Protein AF-A0A1Q9DMY5-F1 (afdb_monomer)

Mean predicted aligned error: 19.43 Å

pLDDT: mean 70.53, std 22.42, range [29.73, 98.0]

Organism: Symbiodinium microadriaticum (NCBI:txid2951)

Sequence (379 aa):
MPAASFSREASSAVELSEAEWSTRYGSRPGARPLRQMRASQSTPELHQLERAPSGGLAFRASQRSLEGDTPAVGNKLDLRRRAAEIVALNSLYAQSSSGSLQHAAIPRIRHVLEARDELLAEQASENRVASIAQALWAEGLGSKPAKSCDMNQLILKSTFLSVQARPATSCRARSAPPQGRPGAASKQGDYVAGLVQRASSLNFLEAEVETDKKDQTKAAGRTVNPGTLGHPQLCCRPCVYLVIAGSCRNGEECEYCHEPHDARVPKLDKQQRQLLRTLNEADTLGLLLPYLTEKARSMPPIALELVSQLERHLASLDSATGTVISNARLVKLAHVLQKMSFIRVLCLMPTVWSTEVKTLLAELRRAYICADDQIVELK

Foldseek 3Di:
DDDDDDDDDDDPDPPPDPVVVCVVVPDDDDPDDDDDDDDDDDDDDDDDDDDDDDDDDDDPDDDDDDDDDDDPDDPPVVVVVVVVVVVVVVVQVVVCPPPPSDPVCVVVVVVSVVVVVVVVVVVVVVVVVVVVVVVCVVVVVDDDPDPDDDDDDDDDDDDDDPDPDDDDDDDDDDDDDPDDDPDPPPCPVVVVVVVVVVVVVVVVVPPDPPDDDDPPPPCPDPLAALQQQQPPQQGAAADPCCVPVVDDPCPRPDNHHNDDDPDDQQDDDPVRLVVLVPFDQLLLLVLLLVLQCVQLVVAPVLSVVLSVVSVVVSVPDPPPPGDDDDPVSSVVSVVSSNRHGNVVSVVSHDDDDDPVSVVSSVVRSVVSVVVVVVVVVVD

Structure (mmCIF, N/CA/C/O backbone):
data_AF-A0A1Q9DMY5-F1
#
_entry.id   AF-A0A1Q9DMY5-F1
#
loop_
_atom_site.group_PDB
_atom_site.id
_atom_site.type_symbol
_atom_site.label_atom_id
_atom_site.label_alt_id
_atom_site.label_comp_id
_atom_site.label_asym_id
_atom_site.label_entity_id
_atom_site.label_seq_id
_atom_site.pdbx_PDB_ins_code
_atom_site.Cartn_x
_atom_site.Cartn_y
_atom_site.Cartn_z
_atom_site.occupancy
_atom_site.B_iso_or_equiv
_atom_site.auth_seq_id
_atom_site.auth_comp_id
_atom_site.auth_asym_id
_atom_site.auth_atom_id
_atom_site.pdbx_PDB_model_num
ATOM 1 N N . MET A 1 1 ? 24.782 -27.049 41.491 1.00 43.72 1 MET A N 1
ATOM 2 C CA . MET A 1 1 ? 24.256 -26.234 40.375 1.00 43.72 1 MET A CA 1
ATOM 3 C C . MET A 1 1 ? 22.861 -26.758 40.055 1.00 43.72 1 MET A C 1
ATOM 5 O O . MET A 1 1 ? 22.786 -27.799 39.415 1.00 43.72 1 MET A O 1
ATOM 9 N N . PRO A 1 2 ? 21.774 -26.181 40.600 1.00 49.38 2 PRO A N 1
ATOM 10 C CA . PRO A 1 2 ? 20.440 -26.719 40.370 1.00 49.38 2 PRO A CA 1
ATOM 11 C C . PRO A 1 2 ? 19.860 -26.188 39.054 1.00 49.38 2 PRO A C 1
ATOM 13 O O . PRO A 1 2 ? 19.991 -25.009 38.729 1.00 49.38 2 PRO A O 1
ATOM 16 N N . ALA A 1 3 ? 19.245 -27.096 38.300 1.00 38.75 3 ALA A N 1
ATOM 17 C CA . ALA A 1 3 ? 18.532 -26.831 37.063 1.00 38.75 3 ALA A CA 1
ATOM 18 C C . ALA A 1 3 ? 17.224 -26.079 37.353 1.00 38.75 3 ALA A C 1
ATOM 20 O O . ALA A 1 3 ? 16.403 -26.539 38.145 1.00 38.75 3 ALA A O 1
ATOM 21 N N . ALA A 1 4 ? 17.034 -24.929 36.707 1.00 42.03 4 ALA A N 1
ATOM 22 C CA . ALA A 1 4 ? 15.791 -24.174 36.760 1.00 42.03 4 ALA A CA 1
ATOM 23 C C . ALA A 1 4 ? 14.800 -24.742 35.734 1.00 42.03 4 ALA A C 1
ATOM 25 O O . ALA A 1 4 ? 14.974 -24.606 34.524 1.00 42.03 4 ALA A O 1
ATOM 26 N N . SER A 1 5 ? 13.763 -25.398 36.242 1.00 43.22 5 SER A N 1
ATOM 27 C CA . SER A 1 5 ? 12.564 -25.804 35.516 1.00 43.22 5 SER A CA 1
ATOM 28 C C . SER A 1 5 ? 11.693 -24.578 35.222 1.00 43.22 5 SER A C 1
ATOM 30 O O . SER A 1 5 ? 11.134 -23.984 36.142 1.00 43.22 5 SER A O 1
ATOM 32 N N . PHE A 1 6 ? 11.582 -24.204 33.947 1.00 41.44 6 PHE A N 1
ATOM 33 C CA . PHE A 1 6 ? 10.676 -23.156 33.475 1.00 41.44 6 PHE A CA 1
ATOM 34 C C . PHE A 1 6 ? 9.325 -23.785 33.111 1.00 41.44 6 PHE A C 1
ATOM 36 O O . PHE A 1 6 ? 9.203 -24.502 32.115 1.00 41.44 6 PHE A O 1
ATOM 43 N N . SER A 1 7 ? 8.321 -23.549 33.951 1.00 38.47 7 SER A N 1
ATOM 44 C CA . SER A 1 7 ? 6.937 -23.956 33.712 1.00 38.47 7 SER A CA 1
ATOM 45 C C . SER A 1 7 ? 6.329 -23.119 32.585 1.00 38.47 7 SER A C 1
ATOM 47 O O . SER A 1 7 ? 6.373 -21.893 32.614 1.00 38.47 7 SER A O 1
ATOM 49 N N . ARG A 1 8 ? 5.759 -23.796 31.583 1.00 38.31 8 ARG A N 1
ATOM 50 C CA . ARG A 1 8 ? 4.918 -23.201 30.538 1.00 38.31 8 ARG A CA 1
ATOM 51 C C . ARG A 1 8 ? 3.542 -22.892 31.126 1.00 38.31 8 ARG A C 1
ATOM 53 O O . ARG A 1 8 ? 2.786 -23.820 31.400 1.00 38.31 8 ARG A O 1
ATOM 60 N N . GLU A 1 9 ? 3.207 -21.617 31.272 1.00 41.12 9 GLU A N 1
ATOM 61 C CA . GLU A 1 9 ? 1.814 -21.190 31.397 1.00 41.12 9 GLU A CA 1
ATOM 62 C C . GLU A 1 9 ? 1.199 -21.068 30.000 1.00 41.12 9 GLU A C 1
ATOM 64 O O . GLU A 1 9 ? 1.765 -20.472 29.083 1.00 41.12 9 GLU A O 1
ATOM 69 N N . ALA A 1 10 ? 0.057 -21.727 29.834 1.00 37.69 10 ALA A N 1
ATOM 70 C CA . ALA A 1 10 ? -0.727 -21.745 28.616 1.00 37.69 10 ALA A CA 1
ATOM 71 C C . ALA A 1 10 ? -1.487 -20.420 28.467 1.00 37.69 10 ALA A C 1
ATOM 73 O O . ALA A 1 10 ? -2.415 -20.142 29.222 1.00 37.69 10 ALA A O 1
ATOM 74 N N . SER A 1 11 ? -1.125 -19.626 27.461 1.00 39.72 11 SER A N 1
ATOM 75 C CA . SER A 1 11 ? -1.975 -18.542 26.970 1.00 39.72 11 SER A CA 1
ATOM 76 C C . SER A 1 11 ? -3.185 -19.147 26.260 1.00 39.72 11 SER A C 1
ATOM 78 O O . SER A 1 11 ? -3.044 -19.743 25.191 1.00 39.72 11 SER A O 1
ATOM 80 N N . SER A 1 12 ? -4.378 -18.994 26.840 1.00 36.91 12 SER A N 1
ATOM 81 C CA . SER A 1 12 ? -5.631 -19.274 26.141 1.00 36.91 12 SER A CA 1
ATOM 82 C C . SER A 1 12 ? -5.824 -18.226 25.045 1.00 36.91 12 SER A C 1
ATOM 84 O O . SER A 1 12 ? -6.207 -17.085 25.313 1.00 36.91 12 SER A O 1
ATOM 86 N N . ALA A 1 13 ? -5.519 -18.604 23.808 1.00 37.16 13 ALA A N 1
ATOM 87 C CA . ALA A 1 13 ? -5.909 -17.842 22.638 1.00 37.16 13 ALA A CA 1
ATOM 88 C C . ALA A 1 13 ? -7.439 -17.851 22.524 1.00 37.16 13 ALA A C 1
ATOM 90 O O . ALA A 1 13 ? -8.079 -18.899 22.596 1.00 37.16 13 ALA A O 1
ATOM 91 N N . VAL A 1 14 ? -8.021 -16.668 22.350 1.00 43.16 14 VAL A N 1
ATOM 92 C CA . VAL A 1 14 ? -9.405 -16.508 21.910 1.00 43.16 14 VAL A CA 1
ATOM 93 C C . VAL A 1 14 ? -9.448 -16.939 20.441 1.00 43.16 14 VAL A C 1
ATOM 95 O O . VAL A 1 14 ? -9.130 -16.159 19.547 1.00 43.16 14 VAL A O 1
ATOM 98 N N . GLU A 1 15 ? -9.785 -18.204 20.191 1.00 36.12 15 GLU A N 1
ATOM 99 C CA . GLU A 1 15 ? -10.137 -18.699 18.858 1.00 36.12 15 GLU A CA 1
ATOM 100 C C . GLU A 1 15 ? -11.470 -18.069 18.430 1.00 36.12 15 GLU A C 1
ATOM 102 O O . GLU A 1 15 ? -12.553 -18.580 18.715 1.00 36.12 15 GLU A O 1
ATOM 107 N N . LEU A 1 16 ? -11.409 -16.935 17.732 1.00 41.78 16 LEU A N 1
ATOM 108 C CA . LEU A 1 16 ? -12.526 -16.505 16.895 1.00 41.78 16 LEU A CA 1
ATOM 109 C C . LEU A 1 16 ? -12.554 -17.420 15.667 1.00 41.78 16 LEU A C 1
ATOM 111 O O . LEU A 1 16 ? -11.678 -17.352 14.807 1.00 41.78 16 LEU A O 1
ATOM 115 N N . SER A 1 17 ? -13.542 -18.314 15.616 1.00 46.66 17 SER A N 1
ATOM 116 C CA . SER A 1 17 ? -13.689 -19.295 14.537 1.00 46.66 17 SER A CA 1
ATOM 117 C C . SER A 1 17 ? -13.841 -18.623 13.162 1.00 46.66 17 SER A C 1
ATOM 119 O O . SER A 1 17 ? -14.574 -17.640 13.010 1.00 46.66 17 SER A O 1
ATOM 121 N N . GLU A 1 18 ? -13.220 -19.197 12.124 1.00 48.31 18 GLU A N 1
ATOM 122 C CA . GLU A 1 18 ? -13.350 -18.768 10.716 1.00 48.31 18 GLU A CA 1
ATOM 123 C C . GLU A 1 18 ? -14.820 -18.672 10.232 1.00 48.31 18 GLU A C 1
ATOM 125 O O . GLU A 1 18 ? -15.128 -17.979 9.254 1.00 48.31 18 GLU A O 1
ATOM 130 N N . ALA A 1 19 ? -15.754 -19.320 10.941 1.00 44.34 19 ALA A N 1
ATOM 131 C CA . ALA A 1 19 ? -17.186 -19.301 10.659 1.00 44.34 19 ALA A CA 1
ATOM 132 C C . ALA A 1 19 ? -17.850 -17.931 10.914 1.00 44.34 19 ALA A C 1
ATOM 134 O O . ALA A 1 19 ? -18.744 -17.531 10.158 1.00 44.34 19 ALA A O 1
ATOM 135 N N . GLU A 1 20 ? -17.404 -17.156 11.910 1.00 47.69 20 GLU A N 1
ATOM 136 C CA . GLU A 1 20 ? -17.982 -15.824 12.172 1.00 47.69 20 GLU A CA 1
ATOM 137 C C . GLU A 1 20 ? -17.602 -14.805 11.088 1.00 47.69 20 GLU A C 1
ATOM 139 O O . GLU A 1 20 ? -18.397 -13.928 10.735 1.00 47.69 20 GLU A O 1
ATOM 144 N N . TRP A 1 21 ? -16.422 -14.963 10.484 1.00 48.44 21 TRP A N 1
ATOM 145 C CA . TRP A 1 21 ? -15.951 -14.092 9.408 1.00 48.44 21 TRP A CA 1
ATOM 146 C C . TRP A 1 21 ? -16.713 -14.302 8.096 1.00 48.44 21 TRP A C 1
ATOM 148 O O . TRP A 1 21 ? -17.154 -13.324 7.483 1.00 48.44 21 TRP A O 1
ATOM 158 N N . SER A 1 22 ? -16.954 -15.558 7.701 1.00 47.25 22 SER A N 1
ATOM 159 C CA . SER A 1 22 ? -17.737 -15.875 6.490 1.00 47.25 22 SER A CA 1
ATOM 160 C C . SER A 1 22 ? -19.185 -15.380 6.571 1.00 47.25 22 SER A C 1
ATOM 162 O O . SER A 1 22 ? -19.786 -15.027 5.555 1.00 47.25 22 SER A O 1
ATOM 164 N N . THR A 1 23 ? -19.735 -15.283 7.784 1.00 56.34 23 THR A N 1
ATOM 165 C CA . THR A 1 23 ? -21.105 -14.805 8.015 1.00 56.34 23 THR A CA 1
ATOM 166 C C . THR A 1 23 ? -21.214 -13.275 7.900 1.00 56.34 23 THR A C 1
ATOM 168 O O . THR A 1 23 ? -22.269 -12.752 7.538 1.00 56.34 23 THR A O 1
ATOM 171 N N . ARG A 1 24 ? -20.125 -12.533 8.157 1.00 49.84 24 ARG A N 1
ATOM 172 C CA . ARG A 1 24 ? -20.120 -11.056 8.173 1.00 49.84 24 ARG A CA 1
ATOM 173 C C . ARG A 1 24 ? -19.756 -10.419 6.827 1.00 49.84 24 ARG A C 1
ATOM 175 O O . ARG A 1 24 ? -20.209 -9.312 6.536 1.00 49.84 24 ARG A O 1
ATOM 182 N N . TYR A 1 25 ? -18.996 -11.122 5.990 1.00 53.44 25 TYR A N 1
ATOM 183 C CA . TYR A 1 25 ? -18.573 -10.662 4.664 1.00 53.44 25 TYR A CA 1
ATOM 184 C C . TYR A 1 25 ? -18.934 -11.716 3.617 1.00 53.44 25 TYR A C 1
ATOM 186 O O . TYR A 1 25 ? -18.093 -12.491 3.177 1.00 53.44 25 TYR A O 1
ATOM 194 N N . GLY A 1 26 ? -20.223 -11.760 3.273 1.00 41.78 26 GLY A N 1
ATOM 195 C CA . GLY A 1 26 ? -20.845 -12.835 2.503 1.00 41.78 26 GLY A CA 1
ATOM 196 C C . GLY A 1 26 ? -20.011 -13.385 1.342 1.00 41.78 26 GLY A C 1
ATOM 197 O O . GLY A 1 26 ? -19.623 -12.663 0.418 1.00 41.78 26 GLY A O 1
ATOM 198 N N . SER A 1 27 ? -19.807 -14.701 1.371 1.00 39.81 27 SER A N 1
ATOM 199 C CA . SER A 1 27 ? -19.328 -15.486 0.239 1.00 39.81 27 SER A CA 1
ATOM 200 C C . SER A 1 27 ? -20.238 -15.264 -0.972 1.00 39.81 27 SER A C 1
ATOM 202 O O . SER A 1 27 ? -21.460 -15.397 -0.891 1.00 39.81 27 SER A O 1
ATOM 204 N N . ARG A 1 28 ? -19.653 -14.932 -2.126 1.00 45.88 28 ARG A N 1
ATOM 205 C CA . ARG A 1 28 ? -20.379 -14.929 -3.402 1.00 45.88 28 ARG A CA 1
ATOM 206 C C . ARG A 1 28 ? -20.593 -16.369 -3.884 1.00 45.88 28 ARG A C 1
ATOM 208 O O . ARG A 1 28 ? -19.600 -17.066 -4.079 1.00 45.88 28 ARG A O 1
ATOM 215 N N . PRO A 1 29 ? -21.826 -16.788 -4.213 1.00 47.47 29 PRO A N 1
ATOM 216 C CA . PRO A 1 29 ? -22.043 -17.901 -5.121 1.00 47.47 29 PRO A CA 1
ATOM 217 C C . PRO A 1 29 ? -21.973 -17.381 -6.565 1.00 47.47 29 PRO A C 1
ATOM 219 O O . PRO A 1 29 ? -22.611 -16.384 -6.906 1.00 47.47 29 PRO A O 1
ATOM 222 N N . GLY A 1 30 ? -21.217 -18.054 -7.434 1.00 36.16 30 GLY A N 1
ATOM 223 C CA . GLY A 1 30 ? -21.382 -17.887 -8.882 1.00 36.16 30 GLY A CA 1
ATOM 224 C C . GLY A 1 30 ? -20.101 -17.770 -9.698 1.00 36.16 30 GLY A C 1
ATOM 225 O O . GLY A 1 30 ? -19.904 -16.772 -10.388 1.00 36.16 30 GLY A O 1
ATOM 226 N N . ALA A 1 31 ? -19.284 -18.823 -9.715 1.00 35.69 31 ALA A N 1
ATOM 227 C CA . ALA A 1 31 ? -18.532 -19.142 -10.923 1.00 35.69 31 ALA A CA 1
ATOM 228 C C . ALA A 1 31 ? -19.512 -19.813 -11.901 1.00 35.69 31 ALA A C 1
ATOM 230 O O . ALA A 1 31 ? -19.980 -20.924 -11.661 1.00 35.69 31 ALA A O 1
ATOM 231 N N . ARG A 1 32 ? -19.891 -19.109 -12.974 1.00 43.31 32 ARG A N 1
ATOM 232 C CA . ARG A 1 32 ? -20.631 -19.714 -14.092 1.00 43.31 32 ARG A CA 1
ATOM 233 C C . ARG A 1 32 ? -19.679 -20.656 -14.841 1.00 43.31 32 ARG A C 1
ATOM 235 O O . ARG A 1 32 ? -18.596 -20.198 -15.207 1.00 43.31 32 ARG A O 1
ATOM 242 N N . PRO A 1 33 ? -20.047 -21.919 -15.104 1.00 41.75 33 PRO A N 1
ATOM 243 C CA . PRO A 1 33 ? -19.205 -22.797 -15.899 1.00 41.75 33 PRO A CA 1
ATOM 244 C C . PRO A 1 33 ? -19.163 -22.329 -17.359 1.00 41.75 33 PRO A C 1
ATOM 246 O O . PRO A 1 33 ? -20.150 -21.844 -17.921 1.00 41.75 33 PRO A O 1
ATOM 249 N N . LEU A 1 34 ? -17.978 -22.480 -17.948 1.00 37.78 34 LEU A N 1
ATOM 250 C CA . LEU A 1 34 ? -17.676 -22.260 -19.356 1.00 37.78 34 LEU A CA 1
ATOM 251 C C . LEU A 1 34 ? -18.646 -23.039 -20.253 1.00 37.78 34 LEU A C 1
ATOM 253 O O . LEU A 1 34 ? -18.820 -24.250 -20.134 1.00 37.78 34 LEU A O 1
ATOM 257 N N . ARG A 1 35 ? -19.262 -22.300 -21.175 1.00 40.50 35 ARG A N 1
ATOM 258 C CA . ARG A 1 35 ? -20.181 -22.776 -22.205 1.00 40.50 35 ARG A CA 1
ATOM 259 C C . ARG A 1 35 ? -19.400 -23.634 -23.209 1.00 40.50 35 ARG A C 1
ATOM 261 O O . ARG A 1 35 ? -18.728 -23.094 -24.082 1.00 40.50 35 ARG A O 1
ATOM 268 N N . GLN A 1 36 ? -19.477 -24.958 -23.080 1.00 41.53 36 GLN A N 1
ATOM 269 C CA . GLN A 1 36 ? -19.037 -25.882 -24.127 1.00 41.53 36 GLN A CA 1
ATOM 270 C C . GLN A 1 36 ? -19.927 -25.706 -25.363 1.00 41.53 36 GLN A C 1
ATOM 272 O O . GLN A 1 36 ? -21.153 -25.787 -25.282 1.00 41.53 36 GLN A O 1
ATOM 277 N N . MET A 1 37 ? -19.300 -25.464 -26.512 1.00 41.91 37 MET A N 1
ATOM 278 C CA . MET A 1 37 ? -19.947 -25.595 -27.812 1.00 41.91 37 MET A CA 1
ATOM 279 C C . MET A 1 37 ? -20.161 -27.085 -28.093 1.00 41.91 37 MET A C 1
ATOM 281 O O . MET A 1 37 ? -19.197 -27.848 -28.148 1.00 41.91 37 MET A O 1
ATOM 285 N N . ARG A 1 38 ? -21.414 -27.499 -28.299 1.00 37.38 38 ARG A N 1
ATOM 286 C CA . ARG A 1 38 ? -21.733 -28.728 -29.030 1.00 37.38 38 ARG A CA 1
ATOM 287 C C . ARG A 1 38 ? -22.863 -28.499 -30.018 1.00 37.38 38 ARG A C 1
ATOM 289 O O . ARG A 1 38 ? -23.742 -27.664 -29.824 1.00 37.38 38 ARG A O 1
ATOM 296 N N . ALA A 1 39 ? -22.712 -29.247 -31.099 1.00 37.88 39 ALA A N 1
ATOM 297 C CA . ALA A 1 39 ? -23.425 -29.203 -32.349 1.00 37.88 39 ALA A CA 1
ATOM 298 C C . ALA A 1 39 ? -24.913 -29.563 -32.235 1.00 37.88 39 ALA A C 1
ATOM 300 O O . ALA A 1 39 ? -25.340 -30.312 -31.362 1.00 37.88 39 ALA A O 1
ATOM 301 N N . SER A 1 40 ? -25.642 -29.010 -33.201 1.00 45.09 40 SER A N 1
ATOM 302 C CA . SER A 1 40 ? -26.911 -29.441 -33.788 1.00 45.09 40 SER A CA 1
ATOM 303 C C . SER A 1 40 ? -27.372 -30.868 -33.477 1.00 45.09 40 SER A C 1
ATOM 305 O O . SER A 1 40 ? -26.705 -31.815 -33.892 1.00 45.09 40 SER A O 1
ATOM 307 N N . GLN A 1 41 ? -28.577 -30.985 -32.901 1.00 38.97 41 GLN A N 1
ATOM 308 C CA . GLN A 1 41 ? -29.597 -31.980 -33.265 1.00 38.97 41 GLN A CA 1
ATOM 309 C C . GLN A 1 41 ? -30.966 -31.669 -32.609 1.00 38.97 41 GLN A C 1
ATOM 311 O O . GLN A 1 41 ? -31.051 -31.462 -31.405 1.00 38.97 41 GLN A O 1
ATOM 316 N N . SER A 1 42 ? -31.992 -31.599 -33.470 1.00 40.41 42 SER A N 1
ATOM 317 C CA . SER A 1 42 ? -33.428 -31.924 -33.297 1.00 40.41 42 SER A CA 1
ATOM 318 C C . SER A 1 42 ? -34.198 -31.541 -32.017 1.00 40.41 42 SER A C 1
ATOM 320 O O . SER A 1 42 ? -33.973 -32.083 -30.940 1.00 40.41 42 SER A O 1
ATOM 322 N N . THR A 1 43 ? -35.237 -30.719 -32.206 1.00 41.59 43 THR A N 1
ATOM 323 C CA . THR A 1 43 ? -36.457 -30.626 -31.375 1.00 41.59 43 THR A CA 1
ATOM 324 C C . THR A 1 43 ? -37.280 -31.927 -31.447 1.00 41.59 43 THR A C 1
ATOM 326 O O . THR A 1 43 ? -37.227 -32.606 -32.476 1.00 41.59 43 THR A O 1
ATOM 329 N N . PRO A 1 44 ? -38.052 -32.280 -30.395 1.00 51.88 44 PRO A N 1
ATOM 330 C CA . PRO A 1 44 ? -39.491 -31.983 -30.441 1.00 51.88 44 PRO A CA 1
ATOM 331 C C . PRO A 1 44 ? -40.176 -31.676 -29.087 1.00 51.88 44 PRO A C 1
ATOM 333 O O . PRO A 1 44 ? -39.646 -31.903 -28.007 1.00 51.88 44 PRO A O 1
ATOM 336 N N . GLU A 1 45 ? -41.403 -31.175 -29.249 1.00 34.72 45 GLU A N 1
ATOM 337 C CA . GLU A 1 45 ? -42.593 -31.290 -28.394 1.00 34.72 45 GLU A CA 1
ATOM 338 C C . GLU A 1 45 ? -42.724 -30.547 -27.052 1.00 34.72 45 GLU A C 1
ATOM 340 O O . GLU A 1 45 ? -42.157 -30.869 -26.012 1.00 34.72 45 GLU A O 1
ATOM 345 N N . LEU A 1 46 ? -43.642 -29.576 -27.123 1.00 42.88 46 LEU A N 1
ATOM 346 C CA . LEU A 1 46 ? -44.466 -29.016 -26.063 1.00 42.88 46 LEU A CA 1
ATOM 347 C C . LEU A 1 46 ? -45.204 -30.104 -25.266 1.00 42.88 46 LEU A C 1
ATOM 349 O O . LEU A 1 46 ? -45.987 -30.856 -25.838 1.00 42.88 46 LEU A O 1
ATOM 353 N N . HIS A 1 47 ? -45.127 -30.033 -23.936 1.00 38.81 47 HIS A N 1
ATOM 354 C CA . HIS A 1 47 ? -46.247 -30.426 -23.086 1.00 38.81 47 HIS A CA 1
ATOM 355 C C . HIS A 1 47 ? -46.410 -29.457 -21.911 1.00 38.81 47 HIS A C 1
ATOM 357 O O . HIS A 1 47 ? -45.464 -29.110 -21.206 1.00 38.81 47 HIS A O 1
ATOM 363 N N . GLN A 1 48 ? -47.644 -28.979 -21.778 1.00 44.97 48 GLN A N 1
ATOM 364 C CA . GLN A 1 48 ? -48.147 -28.079 -20.749 1.00 44.97 48 GLN A CA 1
ATOM 365 C C . GLN A 1 48 ? -48.213 -28.808 -19.404 1.00 44.97 48 GLN A C 1
ATOM 367 O O . GLN A 1 48 ? -48.765 -29.901 -19.362 1.00 44.97 48 GLN A O 1
ATOM 372 N N . LEU A 1 49 ? -47.750 -28.180 -18.318 1.00 37.53 49 LEU A N 1
ATOM 373 C CA . LEU A 1 49 ? -48.137 -28.540 -16.950 1.00 37.53 49 LEU A CA 1
ATOM 374 C C . LEU A 1 49 ? -48.249 -27.277 -16.080 1.00 37.53 49 LEU A C 1
ATOM 376 O O . LEU A 1 49 ? -47.268 -26.654 -15.686 1.00 37.53 49 LEU A O 1
ATOM 380 N N . GLU A 1 50 ? -49.508 -26.872 -15.940 1.00 34.78 50 GLU A N 1
ATOM 381 C CA . GLU A 1 50 ? -50.239 -26.496 -14.725 1.00 34.78 50 GLU A CA 1
ATOM 382 C C . GLU A 1 50 ? -49.594 -25.608 -13.643 1.00 34.78 50 GLU A C 1
ATOM 384 O O . GLU A 1 50 ? -48.570 -25.887 -13.026 1.00 34.78 50 GLU A O 1
ATOM 389 N N . ARG A 1 51 ? -50.330 -24.522 -13.373 1.00 37.31 51 ARG A N 1
ATOM 390 C CA . ARG A 1 51 ? -50.160 -23.544 -12.297 1.00 37.31 51 ARG A CA 1
ATOM 391 C C . ARG A 1 51 ? -50.473 -24.168 -10.933 1.00 37.31 51 ARG A C 1
ATOM 393 O O . ARG A 1 51 ? -51.541 -24.745 -10.763 1.00 37.31 51 ARG A O 1
ATOM 400 N N . ALA A 1 52 ? -49.634 -23.885 -9.938 1.00 36.47 52 ALA A N 1
ATOM 401 C CA . ALA A 1 52 ? -49.988 -23.971 -8.520 1.00 36.47 52 ALA A CA 1
ATOM 402 C C . ALA A 1 52 ? -50.079 -22.553 -7.907 1.00 36.47 52 ALA A C 1
ATOM 404 O O . ALA A 1 52 ? -49.300 -21.676 -8.294 1.00 36.47 52 ALA A O 1
ATOM 405 N N . PRO A 1 53 ? -51.027 -22.294 -6.984 1.00 43.12 53 PRO A N 1
ATOM 406 C CA . PRO A 1 53 ? -51.314 -20.957 -6.471 1.00 43.12 53 PRO A CA 1
ATOM 407 C C . PRO A 1 53 ? -50.332 -20.535 -5.369 1.00 43.12 53 PRO A C 1
ATOM 409 O O . PRO A 1 53 ? -50.134 -21.234 -4.377 1.00 43.12 53 PRO A O 1
ATOM 412 N N . SER A 1 54 ? -49.750 -19.346 -5.518 1.00 39.94 54 SER A N 1
ATOM 413 C CA . SER A 1 54 ? -48.979 -18.667 -4.480 1.00 39.94 54 SER A CA 1
ATOM 414 C C . SER A 1 54 ? -49.913 -18.118 -3.396 1.00 39.94 54 SER A C 1
ATOM 416 O O . SER A 1 54 ? -50.703 -17.203 -3.626 1.00 39.94 54 SER A O 1
ATOM 418 N N . GLY A 1 55 ? -49.813 -18.693 -2.196 1.00 36.00 55 GLY A N 1
ATOM 419 C CA . GLY A 1 55 ? -50.477 -18.206 -0.991 1.00 36.00 55 GLY A CA 1
ATOM 420 C C . GLY A 1 55 ? -49.989 -16.809 -0.606 1.00 36.00 55 GLY A C 1
ATOM 421 O O . GLY A 1 55 ? -48.792 -16.571 -0.446 1.00 36.00 55 GLY A O 1
ATOM 422 N N . GLY A 1 56 ? -50.936 -15.881 -0.468 1.00 33.09 56 GLY A N 1
ATOM 423 C CA . GLY A 1 56 ? -50.696 -14.523 -0.002 1.00 33.09 56 GLY A CA 1
ATOM 424 C C . GLY A 1 56 ? -50.354 -14.491 1.486 1.00 33.09 56 GLY A C 1
ATOM 425 O O . GLY A 1 56 ? -51.158 -14.879 2.330 1.00 33.09 56 GLY A O 1
ATOM 426 N N . LEU A 1 57 ? -49.169 -13.975 1.807 1.00 36.56 57 LEU A N 1
ATOM 427 C CA . LEU A 1 57 ? -48.817 -13.557 3.159 1.00 36.56 57 LEU A CA 1
ATOM 428 C C . LEU A 1 57 ? -49.312 -12.125 3.373 1.00 36.56 57 LEU A C 1
ATOM 430 O O . LEU A 1 57 ? -48.772 -11.165 2.824 1.00 36.56 57 LEU A O 1
ATOM 434 N N . ALA A 1 58 ? -50.368 -12.001 4.173 1.00 33.47 58 ALA A N 1
ATOM 435 C CA . ALA A 1 58 ? -50.891 -10.737 4.658 1.00 33.47 58 ALA A CA 1
ATOM 436 C C . ALA A 1 58 ? -49.884 -10.082 5.619 1.00 33.47 58 ALA A C 1
ATOM 438 O O . ALA A 1 58 ? -49.641 -10.572 6.723 1.00 33.47 58 ALA A O 1
ATOM 439 N N . PHE A 1 59 ? -49.316 -8.946 5.214 1.00 29.73 59 PHE A N 1
ATOM 440 C CA . PHE A 1 59 ? -48.549 -8.075 6.099 1.00 29.73 59 PHE A CA 1
ATOM 441 C C . PHE A 1 59 ? -49.531 -7.236 6.930 1.00 29.73 59 PHE A C 1
ATOM 443 O O . PHE A 1 59 ? -50.168 -6.310 6.428 1.00 29.73 59 PHE A O 1
ATOM 450 N N . ARG A 1 60 ? -49.676 -7.574 8.216 1.00 33.47 60 ARG A N 1
ATOM 451 C CA . ARG A 1 60 ? -50.359 -6.736 9.211 1.00 33.47 60 ARG A CA 1
ATOM 452 C C . ARG A 1 60 ? -49.512 -5.480 9.446 1.00 33.47 60 ARG A C 1
ATOM 454 O O . ARG A 1 60 ? -48.524 -5.519 10.175 1.00 33.47 60 ARG A O 1
ATOM 461 N N . ALA A 1 61 ? -49.902 -4.367 8.832 1.00 31.84 61 ALA A N 1
ATOM 462 C CA . ALA A 1 61 ? -49.406 -3.049 9.203 1.00 31.84 61 ALA A CA 1
ATOM 463 C C . ALA A 1 61 ? -49.983 -2.679 10.578 1.00 31.84 61 ALA A C 1
ATOM 465 O O . ALA A 1 61 ? -51.170 -2.396 10.719 1.00 31.84 61 ALA A O 1
ATOM 466 N N . SER A 1 62 ? -49.135 -2.731 11.603 1.00 33.44 62 SER A N 1
ATOM 467 C CA . SER A 1 62 ? -49.446 -2.224 12.935 1.00 33.44 62 SER A CA 1
ATOM 468 C C . SER A 1 62 ? -49.331 -0.700 12.902 1.00 33.44 62 SER A C 1
ATOM 470 O O . SER A 1 62 ? -48.230 -0.151 12.869 1.00 33.44 62 SER A O 1
ATOM 472 N N . GLN A 1 63 ? -50.475 -0.016 12.848 1.00 35.22 63 GLN A N 1
ATOM 473 C CA . GLN A 1 63 ? -50.567 1.421 13.087 1.00 35.22 63 GLN A CA 1
ATOM 474 C C . GLN A 1 63 ? -50.202 1.691 14.552 1.00 35.22 63 GLN A C 1
ATOM 476 O O . GLN A 1 63 ? -50.984 1.413 15.458 1.00 35.22 63 GLN A O 1
ATOM 481 N N . ARG A 1 64 ? -49.003 2.230 14.791 1.00 34.12 64 ARG A N 1
ATOM 482 C CA . ARG A 1 64 ? -48.700 2.965 16.023 1.00 34.12 64 ARG A CA 1
ATOM 483 C C . ARG A 1 64 ? -48.885 4.448 15.745 1.00 34.12 64 ARG A C 1
ATOM 485 O O . ARG A 1 64 ? -48.126 5.033 14.976 1.00 34.12 64 ARG A O 1
ATOM 492 N N . SER A 1 65 ? -49.893 5.020 16.391 1.00 41.94 65 SER A N 1
ATOM 493 C CA . SER A 1 65 ? -50.054 6.456 16.571 1.00 41.94 65 SER A CA 1
ATOM 494 C C . SER A 1 65 ? -48.815 7.027 17.259 1.00 41.94 65 SER A C 1
ATOM 496 O O . SER A 1 65 ? -48.459 6.604 18.358 1.00 41.94 65 SER A O 1
ATOM 498 N N . LEU A 1 66 ? -48.165 7.978 16.596 1.00 38.50 66 LEU A N 1
ATOM 499 C CA . LEU A 1 66 ? -47.218 8.912 17.192 1.00 38.50 66 LEU A CA 1
ATOM 500 C C . LEU A 1 66 ? -47.832 10.302 17.042 1.00 38.50 66 LEU A C 1
ATOM 502 O O . LEU A 1 66 ? -47.641 10.985 16.040 1.00 38.50 66 LEU A O 1
ATOM 506 N N . GLU A 1 67 ? -48.630 10.668 18.038 1.00 46.97 67 GLU A N 1
ATOM 507 C CA . GLU A 1 67 ? -48.850 12.060 18.410 1.00 46.97 67 GLU A CA 1
ATOM 508 C C . GLU A 1 67 ? -47.639 12.485 19.249 1.00 46.97 67 GLU A C 1
ATOM 510 O O . GLU A 1 67 ? -47.272 11.787 20.195 1.00 46.97 67 GLU A O 1
ATOM 515 N N . GLY A 1 68 ? -46.987 13.590 18.890 1.00 40.34 68 GLY A N 1
ATOM 516 C CA . GLY A 1 68 ? -45.900 14.142 19.697 1.00 40.34 68 GLY A CA 1
ATOM 517 C C . GLY A 1 68 ? -44.976 15.081 18.931 1.00 40.34 68 GLY A C 1
ATOM 518 O O . GLY A 1 68 ? -44.102 14.634 18.197 1.00 40.34 68 GLY A O 1
ATOM 519 N N . ASP A 1 69 ? -45.174 16.374 19.178 1.00 35.66 69 ASP A N 1
ATOM 520 C CA . ASP A 1 69 ? -44.207 17.468 19.057 1.00 35.66 69 ASP A CA 1
ATOM 521 C C . ASP A 1 69 ? -43.744 17.889 17.655 1.00 35.66 69 ASP A C 1
ATOM 523 O O . ASP A 1 69 ? -42.686 17.529 17.141 1.00 35.66 69 ASP A O 1
ATOM 527 N N . THR A 1 70 ? -44.514 18.814 17.076 1.00 38.53 70 THR A N 1
ATOM 528 C CA . THR A 1 70 ? -44.016 19.739 16.054 1.00 38.53 70 THR A CA 1
ATOM 529 C C . THR A 1 70 ? -42.913 20.625 16.649 1.00 38.53 70 THR A C 1
ATOM 531 O O . THR A 1 70 ? -43.202 21.389 17.576 1.00 38.53 70 THR A O 1
ATOM 534 N N . PRO A 1 71 ? -41.671 20.599 16.129 1.00 39.78 71 PRO A N 1
ATOM 535 C CA . PRO A 1 71 ? -40.638 21.519 16.575 1.00 39.78 71 PRO A CA 1
ATOM 536 C C . PRO A 1 71 ? -41.019 22.953 16.201 1.00 39.78 71 PRO A C 1
ATOM 538 O O . PRO A 1 71 ? -41.501 23.230 15.099 1.00 39.78 71 PRO A O 1
ATOM 541 N N . ALA A 1 72 ? -40.805 23.849 17.164 1.00 43.97 72 ALA A N 1
ATOM 542 C CA . ALA A 1 72 ? -41.044 25.277 17.068 1.00 43.97 72 ALA A CA 1
ATOM 543 C C . ALA A 1 72 ? -40.536 25.857 15.741 1.00 43.97 72 ALA A C 1
ATOM 545 O O . ALA A 1 72 ? -39.469 25.493 15.245 1.00 43.97 72 ALA A O 1
ATOM 546 N N . VAL A 1 73 ? -41.328 26.777 15.190 1.00 48.31 73 VAL A N 1
ATOM 547 C CA . VAL A 1 73 ? -41.072 27.538 13.965 1.00 48.31 73 VAL A CA 1
ATOM 548 C C . VAL A 1 73 ? -39.735 28.276 14.087 1.00 48.31 73 VAL A C 1
ATOM 550 O O . VAL A 1 73 ? -39.671 29.427 14.506 1.00 48.31 73 VAL A O 1
ATOM 553 N N . GLY A 1 74 ? -38.649 27.594 13.726 1.00 48.53 74 GLY A N 1
ATOM 554 C CA . GLY A 1 74 ? -37.337 28.188 13.537 1.00 48.53 74 GLY A CA 1
ATOM 555 C C . GLY A 1 74 ? -37.404 29.194 12.393 1.00 48.53 74 GLY A C 1
ATOM 556 O O . GLY A 1 74 ? -37.955 28.903 11.327 1.00 48.53 74 GLY A O 1
ATOM 557 N N . ASN A 1 75 ? -36.886 30.394 12.651 1.00 58.78 75 ASN A N 1
ATOM 558 C CA . ASN A 1 75 ? -36.903 31.571 11.787 1.00 58.78 75 ASN A CA 1
ATOM 559 C C . ASN A 1 75 ? -36.743 31.233 10.293 1.00 58.78 75 ASN A C 1
ATOM 561 O O . ASN A 1 75 ? -35.638 31.041 9.792 1.00 58.78 75 ASN A O 1
ATOM 565 N N . LYS A 1 76 ? -37.850 31.249 9.536 1.00 51.81 76 LYS A N 1
ATOM 566 C CA . LYS A 1 76 ? -37.860 31.092 8.063 1.00 51.81 76 LYS A CA 1
ATOM 567 C C . LYS A 1 76 ? -36.951 32.104 7.341 1.00 51.81 76 LYS A C 1
ATOM 569 O O . LYS A 1 76 ? -36.555 31.870 6.200 1.00 51.81 76 LYS A O 1
ATOM 574 N N . LEU A 1 77 ? -36.617 33.213 8.006 1.00 53.81 77 LEU A N 1
ATOM 575 C CA . LEU A 1 77 ? -35.645 34.210 7.552 1.00 53.81 77 LEU A CA 1
ATOM 576 C C . LEU A 1 77 ? -34.225 33.633 7.413 1.00 53.81 77 LEU A C 1
ATOM 578 O O . LEU A 1 77 ? -33.511 34.005 6.484 1.00 53.81 77 LEU A O 1
ATOM 582 N N . ASP A 1 78 ? -33.852 32.667 8.250 1.00 68.00 78 ASP A N 1
ATOM 583 C CA . ASP A 1 78 ? -32.500 32.102 8.286 1.00 68.00 78 ASP A CA 1
ATOM 584 C C . ASP A 1 78 ? -32.273 31.080 7.155 1.00 68.00 78 ASP A C 1
ATOM 586 O O . ASP A 1 78 ? -31.242 31.065 6.483 1.00 68.00 78 ASP A O 1
ATOM 590 N N . LEU A 1 79 ? -33.314 30.309 6.820 1.00 68.12 79 LEU A N 1
ATOM 591 C CA . LEU A 1 79 ? -33.326 29.409 5.660 1.00 68.12 79 LEU A CA 1
ATOM 592 C C . LEU A 1 79 ? -33.191 30.160 4.329 1.00 68.12 79 LEU A C 1
ATOM 594 O O . LEU A 1 79 ? -32.475 29.706 3.436 1.00 68.12 79 LEU A O 1
ATOM 598 N N . ARG A 1 80 ? -33.841 31.324 4.189 1.00 64.94 80 ARG A N 1
ATOM 599 C CA . ARG A 1 80 ? -33.723 32.158 2.979 1.00 64.94 80 ARG A CA 1
ATOM 600 C C . ARG A 1 80 ? -32.334 32.778 2.848 1.00 64.94 80 ARG A C 1
ATOM 602 O O . ARG A 1 80 ? -31.788 32.789 1.746 1.00 64.94 80 ARG A O 1
ATOM 609 N N . ARG A 1 81 ? -31.742 33.232 3.957 1.00 73.06 81 ARG A N 1
ATOM 610 C CA . ARG A 1 81 ? -30.374 33.771 3.980 1.00 73.06 81 ARG A CA 1
ATOM 611 C C . ARG A 1 81 ? -29.349 32.702 3.595 1.00 73.06 81 ARG A C 1
ATOM 613 O O . ARG A 1 81 ? -28.514 32.938 2.726 1.00 73.06 81 ARG A O 1
ATOM 620 N N . ARG A 1 82 ? -29.494 31.493 4.142 1.00 69.38 82 ARG A N 1
ATOM 621 C CA . ARG A 1 82 ? -28.631 30.342 3.839 1.00 69.38 82 ARG A CA 1
ATOM 622 C C . ARG A 1 82 ? -28.783 29.846 2.398 1.00 69.38 82 ARG A C 1
ATOM 624 O O . ARG A 1 82 ? -27.798 29.479 1.764 1.00 69.38 82 ARG A O 1
ATOM 631 N N . ALA A 1 83 ? -29.998 29.880 1.847 1.00 69.19 83 ALA A N 1
ATOM 632 C CA . ALA A 1 83 ? -30.230 29.576 0.436 1.00 69.19 83 ALA A CA 1
ATOM 633 C C . ALA A 1 83 ? -29.565 30.610 -0.493 1.00 69.19 83 ALA A C 1
ATOM 635 O O . ALA A 1 83 ? -28.935 30.222 -1.476 1.00 69.19 83 ALA A O 1
ATOM 636 N N . ALA A 1 84 ? -29.640 31.905 -0.164 1.00 72.56 84 ALA A N 1
ATOM 637 C CA . ALA A 1 84 ? -28.971 32.960 -0.928 1.00 72.56 84 ALA A CA 1
ATOM 638 C C . ALA A 1 84 ? -27.437 32.814 -0.904 1.00 72.56 84 ALA A C 1
ATOM 640 O O . ALA A 1 84 ? -26.786 32.984 -1.934 1.00 72.56 84 ALA A O 1
ATOM 641 N N . GLU A 1 85 ? -26.864 32.426 0.237 1.00 76.75 85 GLU A N 1
ATOM 642 C CA . GLU A 1 85 ? -25.427 32.171 0.386 1.00 76.75 85 GLU A CA 1
ATOM 643 C C . GLU A 1 85 ? -24.956 30.969 -0.454 1.00 76.75 85 GLU A C 1
ATOM 645 O O . GLU A 1 85 ? -23.943 31.048 -1.151 1.00 76.75 85 GLU A O 1
ATOM 650 N N . ILE A 1 86 ? -25.732 29.878 -0.477 1.00 71.00 86 ILE A N 1
ATOM 651 C CA . ILE A 1 86 ? -25.452 28.704 -1.323 1.00 71.00 86 ILE A CA 1
ATOM 652 C C . ILE A 1 86 ? -25.522 29.067 -2.812 1.00 71.00 86 ILE A C 1
ATOM 654 O O . ILE A 1 86 ? -24.664 28.645 -3.590 1.00 71.00 86 ILE A O 1
ATOM 658 N N . VAL A 1 87 ? -26.514 29.864 -3.223 1.00 73.25 87 VAL A N 1
ATOM 659 C CA . VAL A 1 87 ? -26.635 30.333 -4.614 1.00 73.25 87 VAL A CA 1
ATOM 660 C C . VAL A 1 87 ? -25.452 31.230 -4.991 1.00 73.25 87 VAL A C 1
ATOM 662 O O . VAL A 1 87 ? -24.877 31.051 -6.066 1.00 73.25 87 VAL A O 1
ATOM 665 N N . ALA A 1 88 ? -25.022 32.128 -4.099 1.00 73.00 88 ALA A N 1
ATOM 666 C CA . ALA A 1 88 ? -23.844 32.964 -4.315 1.00 73.00 88 ALA A CA 1
ATOM 667 C C . ALA A 1 88 ? -22.566 32.120 -4.475 1.00 73.00 88 ALA A C 1
ATOM 669 O O . ALA A 1 88 ? -21.825 32.307 -5.443 1.00 73.00 88 ALA A O 1
ATOM 670 N N . LEU A 1 89 ? -22.344 31.128 -3.606 1.00 69.88 89 LEU A N 1
ATOM 671 C CA . LEU A 1 89 ? -21.198 30.214 -3.697 1.00 69.88 89 LEU A CA 1
ATOM 672 C C . LEU A 1 89 ? -21.217 29.369 -4.979 1.00 69.88 89 LEU A C 1
ATOM 674 O O . LEU A 1 89 ? -20.187 29.230 -5.642 1.00 69.88 89 LEU A O 1
ATOM 678 N N . ASN A 1 90 ? -22.382 28.855 -5.377 1.00 66.75 90 ASN A N 1
ATOM 679 C CA . ASN A 1 90 ? -22.517 28.075 -6.608 1.00 66.75 90 ASN A CA 1
ATOM 680 C C . ASN A 1 90 ? -22.327 28.932 -7.867 1.00 66.75 90 ASN A C 1
ATOM 682 O O . ASN A 1 90 ? -21.759 28.446 -8.843 1.00 66.75 90 ASN A O 1
ATOM 686 N N . SER A 1 91 ? -22.724 30.208 -7.844 1.00 69.44 91 SER A N 1
ATOM 687 C CA . SER A 1 91 ? -22.479 31.132 -8.961 1.00 69.44 91 SER A CA 1
ATOM 688 C C . SER A 1 91 ? -20.984 31.398 -9.190 1.00 69.44 91 SER A C 1
ATOM 690 O O . SER A 1 91 ? -20.542 31.485 -10.335 1.00 69.44 91 SER A O 1
ATOM 692 N N . LEU A 1 92 ? -20.184 31.424 -8.115 1.00 63.12 92 LEU A N 1
ATOM 693 C CA . LEU A 1 92 ? -18.723 31.540 -8.189 1.00 63.12 92 LEU A CA 1
ATOM 694 C C . LEU A 1 92 ? -18.066 30.259 -8.726 1.00 63.12 92 LEU A C 1
ATOM 696 O O . LEU A 1 92 ? -17.013 30.325 -9.357 1.00 63.12 92 LEU A O 1
ATOM 700 N N . TYR A 1 93 ? -18.686 29.099 -8.499 1.00 59.56 93 TYR A N 1
ATOM 701 C CA . TYR A 1 93 ? -18.183 27.804 -8.960 1.00 59.56 93 TYR A CA 1
ATOM 702 C C . TYR A 1 93 ? -18.556 27.514 -10.425 1.00 59.56 93 TYR A C 1
ATOM 704 O O . TYR A 1 93 ? -17.742 26.991 -11.186 1.00 59.56 93 TYR A O 1
ATOM 712 N N . ALA A 1 94 ? -19.766 27.899 -10.847 1.00 57.00 94 ALA A N 1
ATOM 713 C CA . ALA A 1 94 ? -20.300 27.630 -12.185 1.00 57.00 94 ALA A CA 1
ATOM 714 C C . ALA A 1 94 ? -19.570 28.384 -13.314 1.00 57.00 94 ALA A C 1
ATOM 716 O O . ALA A 1 94 ? -19.570 27.927 -14.454 1.00 57.00 94 ALA A O 1
ATOM 717 N N . GLN A 1 95 ? -18.894 29.498 -13.013 1.00 54.81 95 GLN A N 1
ATOM 718 C CA . GLN A 1 95 ? -18.101 30.251 -13.999 1.00 54.81 95 GLN A CA 1
ATOM 719 C C . GLN A 1 95 ? -16.745 29.597 -14.342 1.00 54.81 95 GLN A C 1
ATOM 721 O O . GLN A 1 95 ? -16.011 30.109 -15.185 1.00 54.81 95 GLN A O 1
ATOM 726 N N . SER A 1 96 ? -16.402 28.457 -13.731 1.00 52.16 96 SER A N 1
ATOM 727 C CA . SER A 1 96 ? -15.155 27.720 -13.973 1.00 52.16 96 SER A CA 1
ATOM 728 C C . SER A 1 96 ? -15.420 26.396 -14.707 1.00 52.16 96 SER A C 1
ATOM 730 O O . SER A 1 96 ? -15.242 25.310 -14.152 1.00 52.16 96 SER A O 1
ATOM 732 N N . SER A 1 97 ? -15.806 26.456 -15.984 1.00 48.03 97 SER A N 1
ATOM 733 C CA . SER A 1 97 ? -15.952 25.258 -16.832 1.00 48.03 97 SER A CA 1
ATOM 734 C C . SER A 1 97 ? -14.614 24.594 -17.207 1.00 48.03 97 SER A C 1
ATOM 736 O O . SER A 1 97 ? -14.606 23.456 -17.664 1.00 48.03 97 SER A O 1
ATOM 738 N N . SER A 1 98 ? -13.474 25.257 -16.973 1.00 56.28 98 SER A N 1
ATOM 739 C CA . SER A 1 98 ? -12.127 24.748 -17.284 1.00 56.28 98 SER A CA 1
ATOM 740 C C . SER A 1 98 ? -11.351 24.192 -16.080 1.00 56.28 98 SER A C 1
ATOM 742 O O . SER A 1 98 ? -10.174 23.863 -16.208 1.00 56.28 98 SER A O 1
ATOM 744 N N . GLY A 1 99 ? -11.958 24.115 -14.888 1.00 50.75 99 GLY A N 1
ATOM 745 C CA . GLY A 1 99 ? -11.265 23.688 -13.658 1.00 50.75 99 GLY A CA 1
ATOM 746 C C . GLY A 1 99 ? -10.176 24.655 -13.160 1.00 50.75 99 GLY A C 1
ATOM 747 O O . GLY A 1 99 ? -9.539 24.399 -12.139 1.00 50.75 99 GLY A O 1
ATOM 748 N N . SER A 1 100 ? -9.977 25.782 -13.849 1.00 56.88 100 SER A N 1
ATOM 749 C CA . SER A 1 100 ? -9.124 26.889 -13.427 1.00 56.88 100 SER A CA 1
ATOM 750 C C . SER A 1 100 ? -9.970 27.856 -12.600 1.00 56.88 100 SER A C 1
ATOM 752 O O . SER A 1 100 ? -10.632 28.749 -13.135 1.00 56.88 100 SER A O 1
ATOM 754 N N . LEU A 1 101 ? -9.924 27.690 -11.280 1.00 58.75 101 LEU A N 1
ATOM 755 C CA . LEU A 1 101 ? -10.429 28.679 -10.335 1.00 58.75 101 LEU A CA 1
ATOM 756 C C . LEU A 1 101 ? -9.670 29.984 -10.611 1.00 58.75 101 LEU A C 1
ATOM 758 O O . LEU A 1 101 ? -8.470 30.069 -10.347 1.00 58.75 101 LEU A O 1
ATOM 762 N N . GLN A 1 102 ? -10.328 30.967 -11.235 1.00 66.75 102 GLN A N 1
ATOM 763 C CA . GLN A 1 102 ? -9.665 32.216 -11.603 1.00 66.75 102 GLN A CA 1
ATOM 764 C C . GLN A 1 102 ? -9.064 32.826 -10.333 1.00 66.75 102 GLN A C 1
ATOM 766 O O . GLN A 1 102 ? -9.779 33.050 -9.357 1.00 66.75 102 GLN A O 1
ATOM 771 N N . HIS A 1 103 ? -7.756 33.100 -10.334 1.00 60.91 103 HIS A N 1
ATOM 772 C CA . HIS A 1 103 ? -7.043 33.657 -9.176 1.00 60.91 103 HIS A CA 1
ATOM 773 C C . HIS A 1 103 ? -7.721 34.920 -8.603 1.00 60.91 103 HIS A C 1
ATOM 775 O O . HIS A 1 103 ? -7.614 35.191 -7.409 1.00 60.91 103 HIS A O 1
ATOM 781 N N . ALA A 1 104 ? -8.480 35.649 -9.428 1.00 68.06 104 ALA A N 1
ATOM 782 C CA . ALA A 1 104 ? -9.278 36.807 -9.036 1.00 68.06 104 ALA A CA 1
ATOM 783 C C . ALA A 1 104 ? -10.442 36.492 -8.068 1.00 68.06 104 ALA A C 1
ATOM 785 O O . ALA A 1 104 ? -10.869 37.376 -7.328 1.00 68.06 104 ALA A O 1
ATOM 786 N N . ALA A 1 105 ? -10.950 35.255 -8.030 1.00 73.94 105 ALA A N 1
ATOM 787 C CA . ALA A 1 105 ? -12.037 34.847 -7.134 1.00 73.94 105 ALA A CA 1
ATOM 788 C C . ALA A 1 105 ? -11.549 34.446 -5.727 1.00 73.94 105 ALA A C 1
ATOM 790 O O . ALA A 1 105 ? -12.342 34.417 -4.786 1.00 73.94 105 ALA A O 1
ATOM 791 N N . ILE A 1 106 ? -10.247 34.181 -5.554 1.00 72.62 106 ILE A N 1
ATOM 792 C CA . ILE A 1 106 ? -9.664 33.714 -4.284 1.00 72.62 106 ILE A CA 1
ATOM 793 C C . ILE A 1 106 ? -9.865 34.719 -3.131 1.00 72.62 106 ILE A C 1
ATOM 795 O O . ILE A 1 106 ? -10.277 34.280 -2.056 1.00 72.62 106 ILE A O 1
ATOM 799 N N . PRO A 1 107 ? -9.654 36.043 -3.301 1.00 75.75 107 PRO A N 1
ATOM 800 C CA . PRO A 1 107 ? -9.902 37.010 -2.228 1.00 75.75 107 PRO A CA 1
ATOM 801 C C . PRO A 1 107 ? -11.371 37.057 -1.794 1.00 75.75 107 PRO A C 1
ATOM 803 O O . PRO A 1 107 ? -11.657 37.179 -0.608 1.00 75.75 107 PRO A O 1
ATOM 806 N N . ARG A 1 108 ? -12.308 36.899 -2.741 1.00 75.25 108 ARG A N 1
ATOM 807 C CA . ARG A 1 108 ? -13.750 36.883 -2.448 1.00 75.25 108 ARG A CA 1
ATOM 808 C C . ARG A 1 108 ? -14.153 35.632 -1.674 1.00 75.25 108 ARG A C 1
ATOM 810 O O . ARG A 1 108 ? -14.878 35.737 -0.694 1.00 75.25 108 ARG A O 1
ATOM 817 N N . ILE A 1 109 ? -13.645 34.465 -2.074 1.00 76.81 109 ILE A N 1
ATOM 818 C CA . ILE A 1 109 ? -13.885 33.209 -1.349 1.00 76.81 109 ILE A CA 1
ATOM 819 C C . ILE A 1 109 ? -13.303 33.290 0.065 1.00 76.81 109 ILE A C 1
ATOM 821 O O . ILE A 1 109 ? -13.965 32.876 1.010 1.00 76.81 109 ILE A O 1
ATOM 825 N N . ARG A 1 110 ? -12.102 33.864 0.227 1.00 79.75 110 ARG A N 1
ATOM 826 C CA . ARG A 1 110 ? -11.496 34.073 1.548 1.00 79.75 110 ARG A CA 1
ATOM 827 C C . ARG A 1 110 ? -12.379 34.942 2.446 1.00 79.75 110 ARG A C 1
ATOM 829 O O . ARG A 1 110 ? -12.689 34.511 3.545 1.00 79.75 110 ARG A O 1
ATOM 836 N N . HIS A 1 111 ? -12.843 36.088 1.952 1.00 80.38 111 HIS A N 1
ATOM 837 C CA . HIS A 1 111 ? -13.696 36.991 2.726 1.00 80.38 111 HIS A CA 1
ATOM 838 C C . HIS A 1 111 ? -15.025 36.338 3.147 1.00 80.38 111 HIS A C 1
ATOM 840 O O . HIS A 1 111 ? -15.522 36.585 4.241 1.00 80.38 111 HIS A O 1
ATOM 846 N N . VAL A 1 112 ? -15.621 35.494 2.295 1.00 81.31 112 VAL A N 1
ATOM 847 C CA . VAL A 1 112 ? -16.848 34.756 2.651 1.00 81.31 112 VAL A CA 1
ATOM 848 C C . VAL A 1 112 ? -16.575 33.717 3.743 1.00 81.31 112 VAL A C 1
ATOM 850 O O . VAL A 1 112 ? -17.391 33.549 4.643 1.00 81.31 112 VAL A O 1
ATOM 853 N N . LEU A 1 113 ? -15.429 33.033 3.688 1.00 80.69 113 LEU A N 1
ATOM 854 C CA . LEU A 1 113 ? -15.045 32.067 4.720 1.00 80.69 113 LEU A CA 1
ATOM 855 C C . LEU A 1 113 ? -14.720 32.751 6.056 1.00 80.69 113 LEU A C 1
ATOM 857 O O . LEU A 1 113 ? -15.189 32.281 7.084 1.00 80.69 113 LEU A O 1
ATOM 861 N N . GLU A 1 114 ? -14.003 33.877 6.036 1.00 83.44 114 GLU A N 1
ATOM 862 C CA . GLU A 1 114 ? -13.700 34.673 7.236 1.00 83.44 114 GLU A CA 1
ATOM 863 C C . GLU A 1 114 ? -14.987 35.189 7.904 1.00 83.44 114 GLU A C 1
ATOM 865 O O . GLU A 1 114 ? -15.180 34.980 9.098 1.00 83.44 114 GLU A O 1
ATOM 870 N N . ALA A 1 115 ? -15.932 35.736 7.128 1.00 81.19 115 ALA A N 1
ATOM 871 C CA . ALA A 1 115 ? -17.228 36.175 7.655 1.00 81.19 115 ALA A CA 1
ATOM 872 C C . ALA A 1 115 ? -18.057 35.018 8.246 1.00 81.19 115 ALA A C 1
ATOM 874 O O . ALA A 1 115 ? -18.782 35.188 9.227 1.00 81.19 115 ALA A O 1
ATOM 875 N N . ARG A 1 116 ? -17.958 33.816 7.665 1.00 85.62 116 ARG A N 1
ATOM 876 C CA . ARG A 1 116 ? -18.610 32.622 8.214 1.00 85.62 116 ARG A CA 1
ATOM 877 C C . ARG A 1 116 ? -17.983 32.194 9.542 1.00 85.62 116 ARG A C 1
ATOM 879 O O . ARG A 1 116 ? -18.718 31.788 10.441 1.00 85.62 116 ARG A O 1
ATOM 886 N N . ASP A 1 117 ? -16.661 32.255 9.661 1.00 82.75 117 ASP A N 1
ATOM 887 C CA . ASP A 1 117 ? -15.959 31.901 10.896 1.00 82.75 117 ASP A CA 1
ATOM 888 C C . ASP A 1 117 ? -16.272 32.901 12.023 1.00 82.75 117 ASP A C 1
ATOM 890 O O . ASP A 1 117 ? -16.480 32.480 13.162 1.00 82.75 117 ASP A O 1
ATOM 894 N N . GLU A 1 118 ? -16.413 34.192 11.707 1.00 85.44 118 GLU A N 1
ATOM 895 C CA . GLU A 1 118 ? -16.891 35.219 12.647 1.00 85.44 118 GLU A CA 1
ATOM 896 C C . GLU A 1 118 ? -18.312 34.917 13.149 1.00 85.44 118 GLU A C 1
ATOM 898 O O . GLU A 1 118 ? -18.537 34.882 14.358 1.00 85.44 118 GLU A O 1
ATOM 903 N N . LEU A 1 119 ? -19.250 34.580 12.254 1.00 84.31 119 LEU A N 1
ATOM 904 C CA . LEU A 1 119 ? -20.618 34.202 12.644 1.00 84.31 119 LEU A CA 1
ATOM 905 C C . LEU A 1 119 ? -20.659 32.939 13.519 1.00 84.31 119 LEU A C 1
ATOM 907 O O . LEU A 1 119 ? -21.456 32.848 14.454 1.00 84.31 119 LEU A O 1
ATOM 911 N N . LEU A 1 120 ? -19.804 31.951 13.238 1.00 83.38 120 LEU A N 1
ATOM 912 C CA . LEU A 1 120 ? -19.693 30.753 14.077 1.00 83.38 120 LEU A CA 1
ATOM 913 C C . LEU A 1 120 ? -19.094 31.076 15.451 1.00 83.38 120 LEU A C 1
ATOM 915 O O . LEU A 1 120 ? -19.507 30.479 16.447 1.00 83.38 120 LEU A O 1
ATOM 919 N N . ALA A 1 121 ? -18.149 32.015 15.523 1.00 84.12 121 ALA A N 1
ATOM 920 C CA . ALA A 1 121 ? -17.594 32.492 16.784 1.00 84.12 121 ALA A CA 1
ATOM 921 C C . ALA A 1 121 ? -18.640 33.257 17.612 1.00 84.12 121 ALA A C 1
ATOM 923 O O . ALA A 1 121 ? -18.740 33.021 18.820 1.00 84.12 121 ALA A O 1
ATOM 924 N N . GLU A 1 122 ? -19.466 34.088 16.971 1.00 84.25 122 GLU A N 1
ATOM 925 C CA . GLU A 1 122 ? -20.596 34.772 17.610 1.00 84.25 122 GLU A CA 1
ATOM 926 C C . GLU A 1 122 ? -21.601 33.760 18.170 1.00 84.25 122 GLU A C 1
ATOM 928 O O . GLU A 1 122 ? -21.848 33.759 19.379 1.00 84.25 122 GLU A O 1
ATOM 933 N N . GLN A 1 123 ? -22.069 32.806 17.355 1.00 83.06 123 GLN A N 1
ATOM 934 C CA . GLN A 1 123 ? -22.971 31.735 17.806 1.00 83.06 123 GLN A CA 1
ATOM 935 C C . GLN A 1 123 ? -22.368 30.900 18.942 1.00 83.06 123 GLN A C 1
ATOM 937 O O . GLN A 1 123 ? -23.063 30.502 19.877 1.00 83.06 123 GLN A O 1
ATOM 942 N N . ALA A 1 124 ? -21.063 30.622 18.900 1.00 83.25 124 ALA A N 1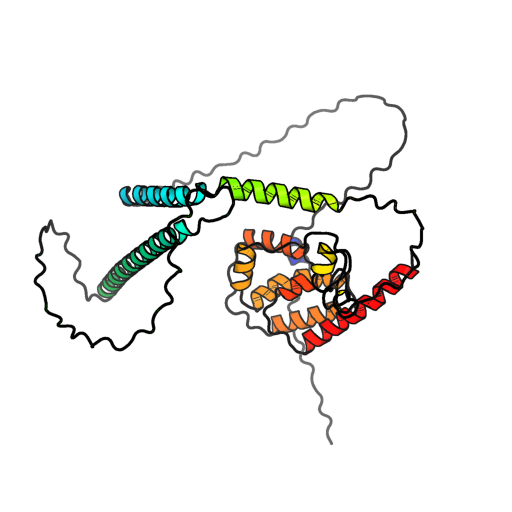
ATOM 943 C CA . ALA A 1 124 ? -20.384 29.911 19.978 1.00 83.25 124 ALA A CA 1
ATOM 944 C C . ALA A 1 124 ? -20.313 30.736 21.272 1.00 83.25 124 ALA A C 1
ATOM 946 O O . ALA A 1 124 ? -20.300 30.154 22.359 1.00 83.25 124 ALA A O 1
ATOM 947 N N . SER A 1 125 ? -20.256 32.066 21.183 1.00 87.62 125 SER A N 1
ATOM 948 C CA . SER A 1 125 ? -20.291 32.942 22.355 1.00 87.62 125 SER A CA 1
ATOM 949 C C . SER A 1 125 ? -21.705 33.051 22.935 1.00 87.62 125 SER A C 1
ATOM 951 O O . SER A 1 125 ? -21.864 32.892 24.144 1.00 87.62 125 SER A O 1
ATOM 953 N N . GLU A 1 126 ? -22.735 33.167 22.092 1.00 84.44 126 GLU A N 1
ATOM 954 C CA . GLU A 1 126 ? -24.145 33.118 22.504 1.00 84.44 126 GLU A CA 1
ATOM 955 C C . GLU A 1 126 ? -24.483 31.790 23.193 1.00 84.44 126 GLU A C 1
ATOM 957 O O . GLU A 1 126 ? -25.049 31.778 24.287 1.00 84.44 126 GLU A O 1
ATOM 962 N N . ASN A 1 127 ? -24.047 30.665 22.617 1.00 84.25 127 ASN A N 1
ATOM 963 C CA . ASN A 1 127 ? -24.242 29.343 23.214 1.00 84.25 127 ASN A CA 1
ATOM 964 C C . ASN A 1 127 ? -23.490 29.185 24.543 1.00 84.25 127 ASN A C 1
ATOM 966 O O . ASN A 1 127 ? -23.994 28.530 25.457 1.00 84.25 127 ASN A O 1
ATOM 970 N N . ARG A 1 128 ? -22.306 29.798 24.694 1.00 82.94 128 ARG A N 1
ATOM 971 C CA . ARG A 1 128 ? -21.591 29.823 25.981 1.00 82.94 128 ARG A CA 1
ATOM 972 C C . ARG A 1 128 ? -22.343 30.631 27.027 1.00 82.94 128 ARG A C 1
ATOM 974 O O . ARG A 1 128 ? -22.471 30.161 28.151 1.00 82.94 128 ARG A O 1
ATOM 981 N N . VAL A 1 129 ? -22.862 31.805 26.672 1.00 82.62 129 VAL A N 1
ATOM 982 C CA . VAL A 1 129 ? -23.665 32.628 27.589 1.00 82.62 129 VAL A CA 1
ATOM 983 C C . VAL A 1 129 ? -24.936 31.884 27.999 1.00 82.62 129 VAL A C 1
ATOM 985 O O . VAL A 1 129 ? -25.245 31.830 29.188 1.00 82.62 129 VAL A O 1
ATOM 988 N N . ALA A 1 130 ? -25.622 31.234 27.055 1.00 78.69 130 ALA A N 1
ATOM 989 C CA . ALA A 1 130 ? -26.785 30.399 27.343 1.00 78.69 130 ALA A CA 1
ATOM 990 C C . ALA A 1 130 ? -26.436 29.225 28.275 1.00 78.69 130 ALA A C 1
ATOM 992 O O . ALA A 1 130 ? -27.143 28.986 29.251 1.00 78.69 130 ALA A O 1
ATOM 993 N N . SER A 1 131 ? -25.311 28.542 28.033 1.00 84.19 131 SER A N 1
ATOM 994 C CA . SER A 1 131 ? -24.837 27.444 28.884 1.00 84.19 131 SER A CA 1
ATOM 995 C C . SER A 1 131 ? -24.457 27.912 30.292 1.00 84.19 131 SER A C 1
ATOM 997 O O . SER A 1 131 ? -24.760 27.212 31.256 1.00 84.19 131 SER A O 1
ATOM 999 N N . ILE A 1 132 ? -23.819 29.080 30.431 1.00 78.50 132 ILE A N 1
ATOM 1000 C CA . ILE A 1 132 ? -23.484 29.672 31.736 1.00 78.50 132 ILE A CA 1
ATOM 1001 C C . ILE A 1 132 ? -24.764 30.059 32.480 1.00 78.50 132 ILE A C 1
ATOM 1003 O O . ILE A 1 132 ? -24.907 29.731 33.653 1.00 78.50 132 ILE A O 1
ATOM 1007 N N . ALA A 1 133 ? -25.726 30.694 31.806 1.00 76.19 133 ALA A N 1
ATOM 1008 C CA . ALA A 1 133 ? -27.014 31.039 32.405 1.00 76.19 133 ALA A CA 1
ATOM 1009 C C . ALA A 1 133 ? -27.780 29.790 32.874 1.00 76.19 133 ALA A C 1
ATOM 1011 O O . ALA A 1 133 ? -28.378 29.791 33.950 1.00 76.19 133 ALA A O 1
ATOM 1012 N N . GLN A 1 134 ? -27.722 28.704 32.100 1.00 78.44 134 GLN A N 1
ATOM 1013 C CA . GLN A 1 134 ? -28.353 27.433 32.445 1.00 78.44 134 GLN A CA 1
ATOM 1014 C C . GLN A 1 134 ? -27.662 26.748 33.637 1.00 78.44 134 GLN A C 1
ATOM 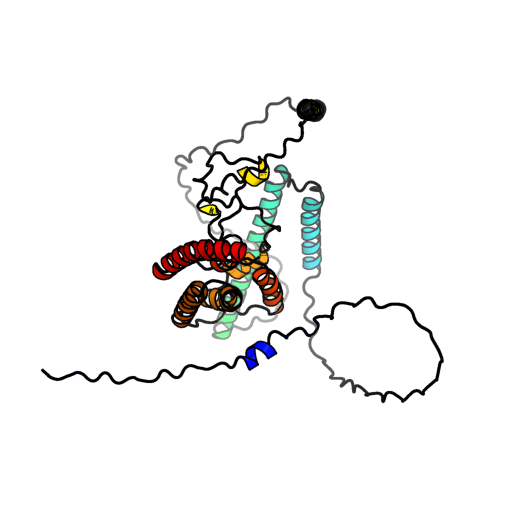1016 O O . GLN A 1 134 ? -28.350 26.207 34.501 1.00 78.44 134 GLN A O 1
ATOM 1021 N N . ALA A 1 135 ? -26.330 26.829 33.728 1.00 79.94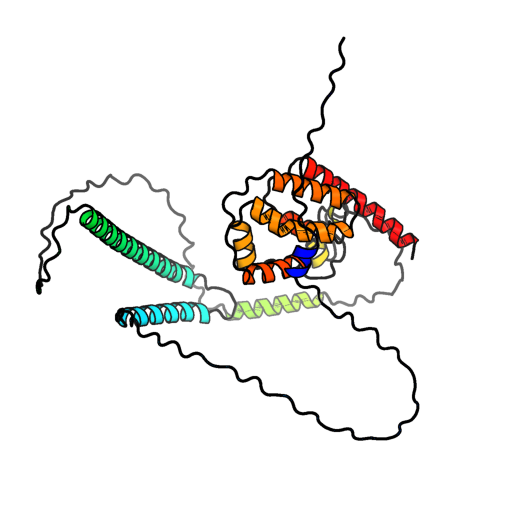 135 ALA A N 1
ATOM 1022 C CA . ALA A 1 135 ? -25.563 26.342 34.876 1.00 79.94 135 ALA A CA 1
ATOM 1023 C C . ALA A 1 135 ? -25.865 27.145 36.154 1.00 79.94 135 ALA A C 1
ATOM 1025 O O . ALA A 1 135 ? -26.187 26.558 37.184 1.00 79.94 135 ALA A O 1
ATOM 1026 N N . LEU A 1 136 ? -25.876 28.480 36.072 1.00 80.62 136 LEU A N 1
ATOM 1027 C CA . LEU A 1 136 ? -26.228 29.356 37.199 1.00 80.62 136 LEU A CA 1
ATOM 1028 C C . LEU A 1 136 ? -27.669 29.136 37.685 1.00 80.62 136 LEU A C 1
ATOM 1030 O O . LEU A 1 136 ? -27.955 29.259 38.877 1.00 80.62 136 LEU A O 1
ATOM 1034 N N . TRP A 1 137 ? -28.584 28.792 36.775 1.00 78.56 137 TRP A N 1
ATOM 1035 C CA . TRP A 1 137 ? -29.952 28.431 37.138 1.00 78.56 137 TRP A CA 1
ATOM 1036 C C . TRP A 1 137 ? -30.029 27.074 37.852 1.00 78.56 137 TRP A C 1
ATOM 1038 O O . TRP A 1 137 ? -30.768 26.945 38.828 1.00 78.56 137 TRP A O 1
ATOM 1048 N N . ALA A 1 138 ? -29.243 26.084 37.418 1.00 79.25 138 ALA A N 1
ATOM 1049 C CA . ALA A 1 138 ? -29.175 24.771 38.062 1.00 79.25 138 ALA A CA 1
ATOM 1050 C C . ALA A 1 138 ? -28.598 24.835 39.489 1.00 79.25 138 ALA A C 1
ATOM 1052 O O . ALA A 1 138 ? -29.032 24.080 40.355 1.00 79.25 138 ALA A O 1
ATOM 1053 N N . GLU A 1 139 ? -27.682 25.770 39.755 1.00 89.31 139 GLU A N 1
ATOM 1054 C CA . GLU A 1 139 ? -27.106 26.000 41.089 1.00 89.31 139 GLU A CA 1
ATOM 1055 C C . GLU A 1 139 ? -28.028 26.797 42.034 1.00 89.31 139 GLU A C 1
ATOM 1057 O O . GLU A 1 139 ? -27.659 27.084 43.170 1.00 89.31 139 GLU A O 1
ATOM 1062 N N . GLY A 1 140 ? -29.238 27.168 41.594 1.00 83.94 140 GLY A N 1
ATOM 1063 C CA . GLY A 1 140 ? -30.196 27.915 42.417 1.00 83.94 140 GLY A CA 1
ATOM 1064 C C . GLY A 1 140 ? -29.797 29.373 42.678 1.00 83.94 140 GLY A C 1
ATOM 1065 O O . GLY A 1 140 ? -30.468 30.062 43.444 1.00 83.94 140 GLY A O 1
ATOM 1066 N N . LEU A 1 141 ? -28.741 29.860 42.018 1.00 76.00 141 LEU A N 1
ATOM 1067 C CA . LEU A 1 141 ? -28.250 31.237 42.119 1.00 76.00 141 LEU A CA 1
ATOM 1068 C C . LEU A 1 141 ? -28.996 32.205 41.182 1.00 76.00 141 LEU A C 1
ATOM 1070 O O . LEU A 1 141 ? -28.800 33.417 41.259 1.00 76.00 141 LEU A O 1
ATOM 1074 N N . GLY A 1 142 ? -29.873 31.692 40.311 1.00 65.62 142 GLY A N 1
ATOM 1075 C CA . GLY A 1 142 ? -30.703 32.486 39.406 1.00 65.62 142 GLY A CA 1
ATOM 1076 C C . GLY A 1 142 ? -32.177 32.510 39.812 1.00 65.62 142 GLY A C 1
ATOM 1077 O O . GLY A 1 142 ? -32.845 31.474 39.826 1.00 65.62 142 GLY A O 1
ATOM 1078 N N . SER A 1 143 ? -32.729 33.697 40.066 1.00 63.00 143 SER A N 1
ATOM 1079 C CA . SER A 1 143 ? -34.180 33.897 40.131 1.00 63.00 143 SER A CA 1
ATOM 1080 C C . SER A 1 143 ? -34.807 33.618 38.757 1.00 63.00 143 SER A C 1
ATOM 1082 O O . SER A 1 143 ? -34.291 34.045 37.724 1.00 63.00 143 SER A O 1
ATOM 1084 N N . LYS A 1 144 ? -35.919 32.861 38.726 1.00 63.41 144 LYS A N 1
ATOM 1085 C CA . LYS A 1 144 ? -36.662 32.561 37.485 1.00 63.41 144 LYS A CA 1
ATOM 1086 C C . LYS A 1 144 ? -36.933 33.869 36.727 1.00 63.41 144 LYS A C 1
ATOM 1088 O O . LYS A 1 144 ? -37.483 34.785 37.342 1.00 63.41 144 LYS A O 1
ATOM 1093 N N . PRO A 1 145 ? -36.628 33.962 35.418 1.00 54.91 145 PRO A N 1
ATOM 1094 C CA . PRO A 1 145 ? -36.964 35.151 34.652 1.00 54.91 145 PRO A CA 1
ATOM 1095 C C . PRO A 1 145 ? -38.487 35.303 34.642 1.00 54.91 145 PRO A C 1
ATOM 1097 O O . PRO A 1 145 ? -39.214 34.455 34.115 1.00 54.91 145 PRO A O 1
ATOM 1100 N N . ALA A 1 146 ? -38.978 36.365 35.279 1.00 51.12 146 ALA A N 1
ATOM 1101 C CA . ALA A 1 146 ? -40.375 36.744 35.197 1.00 51.12 146 ALA A CA 1
ATOM 1102 C C . ALA A 1 146 ? -40.696 37.045 33.727 1.00 51.12 146 ALA A C 1
ATOM 1104 O O . ALA A 1 146 ? -40.010 37.839 33.084 1.00 51.12 146 ALA A O 1
ATOM 1105 N N . LYS A 1 147 ? -41.731 36.393 33.183 1.00 62.22 147 LYS A N 1
ATOM 1106 C CA . LYS A 1 147 ? -42.310 36.762 31.887 1.00 62.22 147 LYS A CA 1
ATOM 1107 C C . LYS A 1 147 ? -42.777 38.213 31.990 1.00 62.22 147 LYS A C 1
ATOM 1109 O O . LYS A 1 147 ? -43.790 38.479 32.626 1.00 62.22 147 LYS A O 1
ATOM 1114 N N . SER A 1 148 ? -42.026 39.134 31.401 1.00 46.62 148 SER A N 1
ATOM 1115 C CA . SER A 1 148 ? -42.323 40.561 31.455 1.00 46.62 148 SER A CA 1
ATOM 1116 C C . SER A 1 148 ? -41.891 41.239 30.159 1.00 46.62 148 SER A C 1
ATOM 1118 O O . SER A 1 148 ? -40.704 41.399 29.904 1.00 46.62 148 SER A O 1
ATOM 1120 N N . CYS A 1 149 ? -42.908 41.571 29.365 1.00 41.81 149 CYS A N 1
ATOM 1121 C CA . CYS A 1 149 ? -43.153 42.845 28.687 1.00 41.81 149 CYS A CA 1
ATOM 1122 C C . CYS A 1 149 ? -41.955 43.647 28.140 1.00 41.81 149 CYS A C 1
ATOM 1124 O O . CYS A 1 149 ? -41.125 44.138 28.895 1.00 41.81 149 CYS A O 1
ATOM 1126 N N . ASP A 1 150 ? -41.991 43.837 26.819 1.00 56.28 150 ASP A N 1
ATOM 1127 C CA . ASP A 1 150 ? -41.668 45.054 26.059 1.00 56.28 150 ASP A CA 1
ATOM 1128 C C . ASP A 1 150 ? -40.699 46.060 26.714 1.00 56.28 150 ASP A C 1
ATOM 1130 O O . ASP A 1 150 ? -41.074 46.838 27.590 1.00 56.28 150 ASP A O 1
ATOM 1134 N N . MET A 1 151 ? -39.455 46.098 26.226 1.00 41.22 151 MET A N 1
ATOM 1135 C CA . MET A 1 151 ? -38.500 47.172 26.517 1.00 41.22 151 MET A CA 1
ATOM 1136 C C . MET A 1 151 ? -37.661 47.479 25.274 1.00 41.22 151 MET A C 1
ATOM 1138 O O . MET A 1 151 ? -36.613 46.888 25.014 1.00 41.22 151 MET A O 1
ATOM 1142 N N . ASN A 1 152 ? -38.164 48.444 24.506 1.00 44.12 152 ASN A N 1
ATOM 1143 C CA . ASN A 1 152 ? -37.372 49.296 23.633 1.00 44.12 152 ASN A CA 1
ATOM 1144 C C . ASN A 1 152 ? -36.439 50.192 24.469 1.00 44.12 152 ASN A C 1
ATOM 1146 O O . ASN A 1 152 ? -36.822 50.673 25.529 1.00 44.12 152 ASN A O 1
ATOM 1150 N N . GLN A 1 153 ? -35.273 50.494 23.892 1.00 49.06 153 GLN A N 1
ATOM 1151 C CA . GLN A 1 153 ? -34.302 51.523 24.291 1.00 49.06 153 GLN A CA 1
ATOM 1152 C C . GLN A 1 153 ? -33.550 51.311 25.614 1.00 49.06 153 GLN A C 1
ATOM 1154 O O . GLN A 1 153 ? -33.973 51.738 26.683 1.00 49.06 153 GLN A O 1
ATOM 1159 N N . LEU A 1 154 ? -32.306 50.836 25.494 1.00 38.94 154 LEU A N 1
ATOM 1160 C CA . LEU A 1 154 ? -31.243 51.214 26.421 1.00 38.94 154 LEU A CA 1
ATOM 1161 C C . LEU A 1 154 ? -30.087 51.868 25.662 1.00 38.94 154 LEU A C 1
ATOM 1163 O O . LEU A 1 154 ? -29.452 51.292 24.783 1.00 38.94 154 LEU A O 1
ATOM 1167 N N . ILE A 1 155 ? -29.874 53.125 26.035 1.00 45.50 155 ILE A N 1
ATOM 1168 C CA . ILE A 1 155 ? -28.789 54.019 25.655 1.00 45.50 155 ILE A CA 1
ATOM 1169 C C . ILE A 1 155 ? -27.483 53.461 26.236 1.00 45.50 155 ILE A C 1
ATOM 1171 O O . ILE A 1 155 ? -27.327 53.381 27.456 1.00 45.50 155 ILE A O 1
ATOM 1175 N N . LEU A 1 156 ? -26.526 53.112 25.373 1.00 37.78 156 LEU A N 1
ATOM 1176 C CA . LEU A 1 156 ? -25.155 52.798 25.777 1.00 37.78 156 LEU A CA 1
ATOM 1177 C C . LEU A 1 156 ? -24.451 54.079 26.243 1.00 37.78 156 LEU A C 1
ATOM 1179 O O . LEU A 1 156 ? -24.049 54.917 25.436 1.00 37.78 156 LEU A O 1
ATOM 1183 N N . LYS A 1 157 ? -24.278 54.222 27.560 1.00 39.69 157 LYS A N 1
ATOM 1184 C CA . LYS A 1 157 ? -23.305 55.155 28.137 1.00 39.69 157 LYS A CA 1
ATOM 1185 C C . LYS A 1 157 ? -21.923 54.509 28.095 1.00 39.69 157 LYS A C 1
ATOM 1187 O O . LYS A 1 157 ? -21.683 53.470 28.699 1.00 39.69 157 LYS A O 1
ATOM 1192 N N . SER A 1 158 ? -21.039 55.167 27.358 1.00 46.66 158 SER A N 1
ATOM 1193 C CA . SER A 1 158 ? -19.616 54.891 27.196 1.00 46.66 158 SER A CA 1
ATOM 1194 C C . SER A 1 158 ? -18.878 54.772 28.532 1.00 46.66 158 SER A C 1
ATOM 1196 O O . SER A 1 158 ? -18.796 55.750 29.280 1.00 46.66 158 SER A O 1
ATOM 1198 N N . THR A 1 159 ? -18.247 53.628 28.785 1.00 47.56 159 THR A N 1
ATOM 1199 C CA . THR A 1 159 ? -17.113 53.537 29.707 1.00 47.56 159 THR A CA 1
ATOM 1200 C C . THR A 1 159 ? -15.814 53.559 28.909 1.00 47.56 159 THR A C 1
ATOM 1202 O O . THR A 1 159 ? -15.551 52.743 28.030 1.00 47.56 159 THR A O 1
ATOM 1205 N N . PHE A 1 160 ? -15.030 54.588 29.212 1.00 47.12 160 PHE A N 1
ATOM 1206 C CA . PHE A 1 160 ? -13.670 54.838 28.765 1.00 47.12 160 PHE A CA 1
ATOM 1207 C C . PHE A 1 160 ? -12.753 53.654 29.117 1.00 47.12 160 PHE A C 1
ATOM 1209 O O . PHE A 1 160 ? -12.466 53.417 30.288 1.00 47.12 160 PHE A O 1
ATOM 1216 N N . LEU A 1 161 ? -12.218 52.971 28.106 1.00 39.97 161 LEU A N 1
ATOM 1217 C CA . LEU A 1 161 ? -10.940 52.267 28.206 1.00 39.97 161 LEU A CA 1
ATOM 1218 C C . LEU A 1 161 ? -9.961 52.992 27.285 1.00 39.97 161 LEU A C 1
ATOM 1220 O O . LEU A 1 161 ? -10.001 52.852 26.065 1.00 39.97 161 LEU A O 1
ATOM 1224 N N . SER A 1 162 ? -9.106 53.819 27.887 1.00 45.59 162 SER A N 1
ATOM 1225 C CA . SER A 1 162 ? -7.983 54.447 27.197 1.00 45.59 162 SER A CA 1
ATOM 1226 C C . SER A 1 162 ? -6.926 53.378 26.925 1.00 45.59 162 SER A C 1
ATOM 1228 O O . SER A 1 162 ? -6.153 53.005 27.807 1.00 45.59 162 SER A O 1
ATOM 1230 N N . VAL A 1 163 ? -6.929 52.843 25.706 1.00 42.12 163 VAL A N 1
ATOM 1231 C CA . VAL A 1 163 ? -5.853 51.990 25.201 1.00 42.12 163 VAL A CA 1
ATOM 1232 C C . VAL A 1 163 ? -4.735 52.911 24.721 1.00 42.12 163 VAL A C 1
ATOM 1234 O O . VAL A 1 163 ? -4.846 53.549 23.676 1.00 42.12 163 VAL A O 1
ATOM 1237 N N . GLN A 1 164 ? -3.649 52.998 25.491 1.00 36.53 164 GLN A N 1
ATOM 1238 C CA . GLN A 1 164 ? -2.429 53.657 25.030 1.00 36.53 164 GLN A CA 1
ATOM 1239 C C . GLN A 1 164 ? -1.814 52.838 23.890 1.00 36.53 164 GLN A C 1
ATOM 1241 O O . GLN A 1 164 ? -1.333 51.719 24.085 1.00 36.53 164 GLN A O 1
ATOM 1246 N N . ALA A 1 165 ? -1.837 53.407 22.685 1.00 42.94 165 ALA A N 1
ATOM 1247 C CA . ALA A 1 165 ? -1.166 52.852 21.522 1.00 42.94 165 ALA A CA 1
ATOM 1248 C C . ALA A 1 165 ? 0.355 52.850 21.746 1.00 42.94 165 ALA A C 1
ATOM 1250 O O . ALA A 1 165 ? 0.968 53.895 21.969 1.00 42.94 165 ALA A O 1
ATOM 1251 N N . ARG A 1 166 ? 0.978 51.669 21.665 1.00 48.47 166 ARG A N 1
ATOM 1252 C CA . ARG A 1 166 ? 2.438 51.554 21.571 1.00 48.47 166 ARG A CA 1
ATOM 1253 C C . ARG A 1 166 ? 2.901 52.065 20.197 1.00 48.47 166 ARG A C 1
ATOM 1255 O O . ARG A 1 166 ? 2.275 51.713 19.196 1.00 48.47 166 ARG A O 1
ATOM 1262 N N . PRO A 1 167 ? 3.991 52.851 20.117 1.00 43.84 167 PRO A N 1
ATOM 1263 C CA . PRO A 1 167 ? 4.522 53.328 18.847 1.00 43.84 167 PRO A CA 1
ATOM 1264 C C . PRO A 1 167 ? 5.032 52.154 18.003 1.00 43.84 167 PRO A C 1
ATOM 1266 O O . PRO A 1 167 ? 5.783 51.299 18.474 1.00 43.84 167 PRO A O 1
ATOM 1269 N N . ALA A 1 168 ? 4.593 52.120 16.746 1.00 44.38 168 ALA A N 1
ATOM 1270 C CA . ALA A 1 168 ? 4.951 51.108 15.767 1.00 44.38 168 ALA A CA 1
ATOM 1271 C C . ALA A 1 168 ? 6.446 51.183 15.423 1.00 44.38 168 ALA A C 1
ATOM 1273 O O . ALA A 1 168 ? 6.880 52.065 14.683 1.00 44.38 168 ALA A O 1
ATOM 1274 N N . THR A 1 169 ? 7.238 50.231 15.911 1.00 47.12 169 THR A N 1
ATOM 1275 C CA . THR A 1 169 ? 8.573 49.970 15.373 1.00 47.12 169 THR A CA 1
ATOM 1276 C C . THR A 1 169 ? 8.503 48.858 14.325 1.00 47.12 169 THR A C 1
ATOM 1278 O O . THR A 1 169 ? 8.176 47.711 14.610 1.00 47.12 169 THR A O 1
ATOM 1281 N N . SER A 1 170 ? 8.819 49.240 13.083 1.00 58.78 170 SER A N 1
ATOM 1282 C CA . SER A 1 170 ? 9.418 48.409 12.027 1.00 58.78 170 SER A CA 1
ATOM 1283 C C . SER A 1 170 ? 8.778 47.034 11.765 1.00 58.78 170 SER A C 1
ATOM 1285 O O . SER A 1 170 ? 9.349 45.977 12.038 1.00 58.78 170 SER A O 1
ATOM 1287 N N . CYS A 1 171 ? 7.603 47.031 11.129 1.00 41.62 171 CYS A N 1
ATOM 1288 C CA . CYS A 1 171 ? 7.163 45.861 10.372 1.00 41.62 171 CYS A CA 1
ATOM 1289 C C . CYS A 1 171 ? 7.975 45.769 9.071 1.00 41.62 171 CYS A C 1
ATOM 1291 O O . CYS A 1 171 ? 7.906 46.658 8.223 1.00 41.62 171 CYS A O 1
ATOM 1293 N N . ARG A 1 172 ? 8.730 44.674 8.909 1.00 51.06 172 ARG A N 1
ATOM 1294 C CA . ARG A 1 172 ? 9.408 44.312 7.655 1.00 51.06 172 ARG A CA 1
ATOM 1295 C C . ARG A 1 172 ? 8.420 44.362 6.485 1.00 51.06 172 ARG A C 1
ATOM 1297 O O . ARG A 1 172 ? 7.342 43.769 6.552 1.0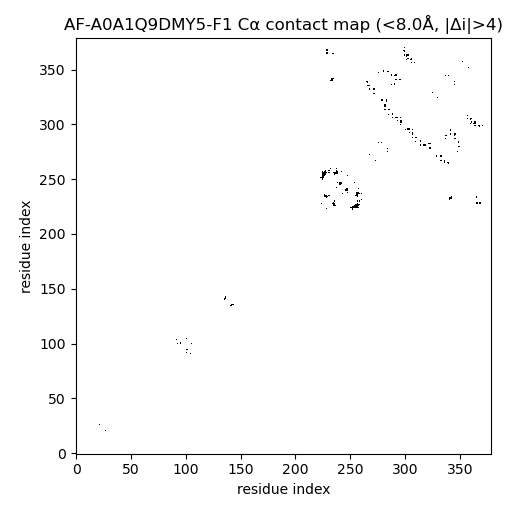0 51.06 172 ARG A O 1
ATOM 1304 N N . ALA A 1 173 ? 8.822 45.051 5.419 1.00 41.53 173 ALA A N 1
ATOM 1305 C CA . ALA A 1 173 ? 8.061 45.208 4.190 1.00 41.53 173 ALA A CA 1
ATOM 1306 C C . ALA A 1 173 ? 7.629 43.843 3.634 1.00 41.53 173 ALA A C 1
ATOM 1308 O O . ALA A 1 173 ? 8.454 43.014 3.247 1.00 41.53 173 ALA A O 1
ATOM 1309 N N . ARG A 1 174 ? 6.314 43.618 3.601 1.00 49.94 174 ARG A N 1
ATOM 1310 C CA . ARG A 1 174 ? 5.709 42.535 2.829 1.00 49.94 174 ARG A CA 1
ATOM 1311 C C . ARG A 1 174 ? 5.920 42.853 1.353 1.00 49.94 174 ARG A C 1
ATOM 1313 O O . ARG A 1 174 ? 5.609 43.952 0.905 1.00 49.94 174 ARG A O 1
ATOM 1320 N N . SER A 1 175 ? 6.466 41.888 0.628 1.00 53.16 175 SER A N 1
ATOM 1321 C CA . SER A 1 175 ? 6.695 41.927 -0.812 1.00 53.16 175 SER A CA 1
ATOM 1322 C C . SER A 1 175 ? 5.412 42.344 -1.534 1.00 53.16 175 SER A C 1
ATOM 1324 O O . SER A 1 175 ? 4.411 41.627 -1.498 1.00 53.16 175 SER A O 1
ATOM 1326 N N . ALA A 1 176 ? 5.429 43.522 -2.153 1.00 54.75 176 ALA A N 1
ATOM 1327 C CA . ALA A 1 176 ? 4.338 43.979 -2.995 1.00 54.75 176 ALA A CA 1
ATOM 1328 C C . ALA A 1 176 ? 4.219 43.056 -4.226 1.00 54.75 176 ALA A C 1
ATOM 1330 O O . ALA A 1 176 ? 5.245 42.675 -4.798 1.00 54.75 176 ALA A O 1
ATOM 1331 N N . PRO A 1 177 ? 3.001 42.683 -4.654 1.00 57.59 177 PRO A N 1
ATOM 1332 C CA . PRO A 1 177 ? 2.811 42.015 -5.934 1.00 57.59 177 PRO A CA 1
ATOM 1333 C C . PRO A 1 177 ? 3.279 42.943 -7.071 1.00 57.59 177 PRO A C 1
ATOM 1335 O O . PRO A 1 177 ? 3.115 44.162 -6.962 1.00 57.59 177 PRO A O 1
ATOM 1338 N N . PRO A 1 178 ? 3.867 42.402 -8.156 1.00 56.66 178 PRO A N 1
ATOM 1339 C CA . PRO A 1 178 ? 4.355 43.214 -9.263 1.00 56.66 178 PRO A CA 1
ATOM 1340 C C . PRO A 1 178 ? 3.202 44.040 -9.836 1.00 56.66 178 PRO A C 1
ATOM 1342 O O . PRO A 1 178 ? 2.176 43.497 -10.247 1.00 56.66 178 PRO A O 1
ATOM 1345 N N . GLN A 1 179 ? 3.368 45.364 -9.836 1.00 55.59 179 GLN A N 1
ATOM 1346 C CA . GLN A 1 179 ? 2.408 46.274 -10.444 1.00 55.59 179 GLN A CA 1
ATOM 1347 C C . GLN A 1 179 ? 2.310 45.953 -11.938 1.00 55.59 179 GLN A C 1
ATOM 1349 O O . GLN A 1 179 ? 3.309 45.947 -12.662 1.00 55.59 179 GLN A O 1
ATOM 1354 N N . GLY A 1 180 ? 1.095 45.621 -12.375 1.00 46.59 180 GLY A N 1
ATOM 1355 C CA . GLY A 1 180 ? 0.796 45.300 -13.761 1.00 46.59 180 GLY A CA 1
ATOM 1356 C C . GLY A 1 180 ? 1.207 46.450 -14.673 1.00 46.59 180 GLY A C 1
ATOM 1357 O O . GLY A 1 180 ? 0.816 47.595 -14.454 1.00 46.59 180 GLY A O 1
ATOM 1358 N N . ARG A 1 181 ? 2.003 46.140 -15.701 1.00 52.47 181 ARG A N 1
ATOM 1359 C CA . ARG A 1 181 ? 2.342 47.099 -16.753 1.00 52.47 181 ARG A CA 1
ATOM 1360 C C . ARG A 1 181 ? 1.049 47.579 -17.435 1.00 52.47 181 ARG A C 1
ATOM 1362 O O . ARG A 1 181 ? 0.300 46.734 -17.936 1.00 52.47 181 ARG A O 1
ATOM 1369 N N . PRO A 1 182 ? 0.789 48.894 -17.509 1.00 47.28 182 PRO A N 1
ATOM 1370 C CA . PRO A 1 182 ? -0.309 49.424 -18.305 1.00 47.28 182 PRO A CA 1
ATOM 1371 C C . PRO A 1 182 ? 0.022 49.209 -19.789 1.00 47.28 182 PRO A C 1
ATOM 1373 O O . PRO A 1 182 ? 1.000 49.748 -20.298 1.00 47.28 182 PRO A O 1
ATOM 1376 N N . GLY A 1 183 ? -0.748 48.348 -20.462 1.00 53.31 183 GLY A N 1
ATOM 1377 C CA . GLY A 1 183 ? -0.580 48.056 -21.895 1.00 53.31 183 GLY A CA 1
ATOM 1378 C C . GLY A 1 183 ? -1.015 46.661 -22.370 1.00 53.31 183 GLY A C 1
ATOM 1379 O O . GLY A 1 183 ? -0.971 46.386 -23.564 1.00 53.31 183 GLY A O 1
ATOM 1380 N N . ALA A 1 184 ? -1.456 45.760 -21.486 1.00 52.34 184 ALA A N 1
ATOM 1381 C CA . ALA A 1 184 ? -1.740 44.360 -21.839 1.00 52.34 184 ALA A CA 1
ATOM 1382 C C . ALA A 1 184 ? -3.192 44.070 -22.292 1.00 52.34 184 ALA A C 1
ATOM 1384 O O . ALA A 1 184 ? -3.687 42.969 -22.077 1.00 52.34 184 ALA A O 1
ATOM 1385 N N . ALA A 1 185 ? -3.886 45.029 -22.914 1.00 54.38 185 ALA A N 1
ATOM 1386 C CA . ALA A 1 185 ? -5.292 44.865 -23.314 1.00 54.38 185 ALA A CA 1
ATOM 1387 C C . ALA A 1 185 ? -5.509 44.369 -24.763 1.00 54.38 185 ALA A C 1
ATOM 1389 O O . ALA A 1 185 ? -6.651 44.219 -25.175 1.00 54.38 185 ALA A O 1
ATOM 1390 N N . SER A 1 186 ? -4.456 44.086 -25.547 1.00 55.81 186 SER A N 1
ATOM 1391 C CA . SER A 1 186 ? -4.608 43.824 -26.996 1.00 55.81 186 SER A CA 1
ATOM 1392 C C . SER A 1 186 ? -3.845 42.608 -27.551 1.00 55.81 186 SER A C 1
ATOM 1394 O O . SER A 1 186 ? -3.488 42.605 -28.724 1.00 55.81 186 SER A O 1
ATOM 1396 N N . LYS A 1 187 ? -3.564 41.565 -26.753 1.00 59.41 187 LYS A N 1
ATOM 1397 C CA . LYS A 1 187 ? -2.767 40.399 -27.221 1.00 59.41 187 LYS A CA 1
ATOM 1398 C C . LYS A 1 187 ? -3.391 39.025 -26.975 1.00 59.41 187 LYS A C 1
ATOM 1400 O O . LYS A 1 187 ? -2.684 38.023 -26.902 1.00 59.41 187 LYS A O 1
ATOM 1405 N N . GLN A 1 188 ? -4.713 38.946 -26.849 1.00 58.91 188 GLN A N 1
ATOM 1406 C CA . GLN A 1 188 ? -5.373 37.645 -26.705 1.00 58.91 188 GLN A CA 1
ATOM 1407 C C . GLN A 1 188 ? -5.448 36.884 -28.045 1.00 58.91 188 GLN A C 1
ATOM 1409 O O . GLN A 1 188 ? -5.386 35.658 -28.044 1.00 58.91 188 GLN A O 1
ATOM 1414 N N . GLY A 1 189 ? -5.465 37.600 -29.180 1.00 63.62 189 GLY A N 1
ATOM 1415 C CA . GLY A 1 189 ? -5.388 37.005 -30.523 1.00 63.62 189 GLY A CA 1
ATOM 1416 C C . GLY A 1 189 ? -4.026 36.369 -30.833 1.00 63.62 189 GLY A C 1
ATOM 1417 O O . GLY A 1 189 ? -3.967 35.237 -31.310 1.00 63.62 189 GLY A O 1
ATOM 1418 N N . ASP A 1 190 ? -2.931 37.038 -30.458 1.00 69.88 190 ASP A N 1
ATOM 1419 C CA . ASP A 1 190 ? -1.567 36.559 -30.735 1.00 69.88 190 ASP A CA 1
ATOM 1420 C C . ASP A 1 190 ? -1.210 35.289 -29.955 1.00 69.88 190 ASP A C 1
ATOM 1422 O O . ASP A 1 190 ? -0.416 34.467 -30.413 1.00 69.88 190 ASP A O 1
ATOM 1426 N N . TYR A 1 191 ? -1.801 35.095 -28.772 1.00 76.12 191 TYR A N 1
ATOM 1427 C CA . TYR A 1 191 ? -1.512 33.923 -27.948 1.00 76.12 191 TYR A CA 1
ATOM 1428 C C . TYR A 1 191 ? -2.028 32.628 -28.587 1.00 76.12 191 TYR A C 1
ATOM 1430 O O . TYR A 1 191 ? -1.313 31.623 -28.604 1.00 76.12 191 TYR A O 1
ATOM 1438 N N . VAL A 1 192 ? -3.242 32.660 -29.148 1.00 78.88 192 VAL A N 1
ATOM 1439 C CA . VAL A 1 192 ? -3.833 31.502 -29.836 1.00 78.88 192 VAL A CA 1
ATOM 1440 C C . VAL A 1 192 ? -3.078 31.220 -31.136 1.00 78.88 192 VAL A C 1
ATOM 1442 O O . VAL A 1 192 ? -2.715 30.071 -31.384 1.00 78.88 192 VAL A O 1
ATOM 1445 N N . ALA A 1 193 ? -2.734 32.258 -31.907 1.00 78.12 193 ALA A N 1
ATOM 1446 C CA . ALA A 1 193 ? -1.926 32.113 -33.119 1.00 78.12 193 ALA A CA 1
ATOM 1447 C C . ALA A 1 193 ? -0.535 31.509 -32.828 1.00 78.12 193 ALA A C 1
ATOM 1449 O O . ALA A 1 193 ? -0.109 30.568 -33.499 1.00 78.12 193 ALA A O 1
ATOM 1450 N N . GLY A 1 194 ? 0.137 31.956 -31.760 1.00 83.50 194 GLY A N 1
ATOM 1451 C CA . GLY A 1 194 ? 1.427 31.401 -31.336 1.00 83.50 194 GLY A CA 1
ATOM 1452 C C . GLY A 1 194 ? 1.350 29.980 -30.756 1.00 83.50 194 GLY A C 1
ATOM 1453 O O . GLY A 1 194 ? 2.356 29.269 -30.718 1.00 83.50 194 GLY A O 1
ATOM 1454 N N . LEU A 1 195 ? 0.184 29.536 -30.278 1.00 82.25 195 LEU A N 1
ATOM 1455 C CA . LEU A 1 195 ? -0.051 28.144 -29.868 1.00 82.25 195 LEU A CA 1
ATOM 1456 C C . LEU A 1 195 ? -0.228 27.228 -31.079 1.00 82.25 195 LEU A C 1
ATOM 1458 O O . LEU A 1 195 ? 0.406 26.176 -31.123 1.00 82.25 195 LEU A O 1
ATOM 1462 N N . VAL A 1 196 ? -1.011 27.657 -32.073 1.00 84.38 196 VAL A N 1
ATOM 1463 C CA . VAL A 1 196 ? -1.194 26.912 -33.329 1.00 84.38 196 VAL A CA 1
ATOM 1464 C C . VAL A 1 196 ? 0.141 26.766 -34.054 1.00 84.38 196 VAL A C 1
ATOM 1466 O O . VAL A 1 196 ? 0.515 25.655 -34.401 1.00 84.38 196 VAL A O 1
ATOM 1469 N N . GLN A 1 197 ? 0.926 27.839 -34.174 1.00 79.88 197 GLN A N 1
ATOM 1470 C CA . GLN A 1 197 ? 2.227 27.782 -34.847 1.00 79.88 197 GLN A CA 1
ATOM 1471 C C . GLN A 1 197 ? 3.225 26.839 -34.149 1.00 79.88 197 GLN A C 1
ATOM 1473 O O . GLN A 1 197 ? 3.973 26.125 -34.819 1.00 79.88 197 GLN A O 1
ATOM 1478 N N . ARG A 1 198 ? 3.206 26.760 -32.809 1.00 81.25 198 ARG A N 1
ATOM 1479 C CA . ARG A 1 198 ? 4.028 25.791 -32.058 1.00 81.25 198 ARG A CA 1
ATOM 1480 C C . ARG A 1 198 ? 3.526 24.356 -32.193 1.00 81.25 198 ARG A C 1
ATOM 1482 O O . ARG A 1 198 ? 4.352 23.459 -32.302 1.00 81.25 198 ARG A O 1
ATOM 1489 N N . ALA A 1 199 ? 2.213 24.138 -32.233 1.00 79.00 199 ALA A N 1
ATOM 1490 C CA . ALA A 1 199 ? 1.645 22.818 -32.498 1.00 79.00 199 ALA A CA 1
ATOM 1491 C C . ALA A 1 199 ? 2.015 22.324 -33.908 1.00 79.00 199 ALA A C 1
ATOM 1493 O O . ALA A 1 199 ? 2.466 21.193 -34.056 1.00 79.00 199 ALA A O 1
ATOM 1494 N N . SER A 1 200 ? 1.955 23.196 -34.921 1.00 76.31 200 SER A N 1
ATOM 1495 C CA . SER A 1 200 ? 2.400 22.876 -36.284 1.00 76.31 200 SER A CA 1
ATOM 1496 C C . SER A 1 200 ? 3.893 22.544 -36.356 1.00 76.31 200 SER A C 1
ATOM 1498 O O . SER A 1 200 ? 4.299 21.710 -37.156 1.00 76.31 200 SER A O 1
ATOM 1500 N N . SER A 1 201 ? 4.709 23.164 -35.497 1.00 72.00 201 SER A N 1
ATOM 1501 C CA . SER A 1 201 ? 6.152 22.889 -35.415 1.00 72.00 201 SER A CA 1
ATOM 1502 C C . SER A 1 201 ? 6.457 21.510 -34.814 1.00 72.00 201 SER A C 1
ATOM 1504 O O . SER A 1 201 ? 7.503 20.937 -35.100 1.00 72.00 201 SER A O 1
ATOM 1506 N N . LEU A 1 202 ? 5.556 20.970 -33.985 1.00 67.69 202 LEU A N 1
ATOM 1507 C CA . LEU A 1 202 ? 5.699 19.642 -33.378 1.00 67.69 202 LEU A CA 1
ATOM 1508 C C . LEU A 1 202 ? 5.253 18.505 -34.310 1.00 67.69 202 LEU A C 1
ATOM 1510 O O . LEU A 1 202 ? 5.687 17.376 -34.116 1.00 67.69 202 LEU A O 1
ATOM 1514 N N . ASN A 1 203 ? 4.476 18.805 -35.355 1.00 58.50 203 ASN A N 1
ATOM 1515 C CA . ASN A 1 203 ? 4.095 17.826 -36.379 1.00 58.50 203 ASN A CA 1
ATOM 1516 C C . ASN A 1 203 ? 5.211 17.560 -37.411 1.00 58.50 203 ASN A C 1
ATOM 1518 O O . ASN A 1 203 ? 5.086 16.652 -38.222 1.00 58.50 203 ASN A O 1
ATOM 1522 N N . PHE A 1 204 ? 6.321 18.309 -37.389 1.00 47.97 204 PHE A N 1
ATOM 1523 C CA . PHE A 1 204 ? 7.432 18.123 -38.337 1.00 47.97 204 PHE A CA 1
ATOM 1524 C C . PHE A 1 204 ? 8.440 17.032 -37.913 1.00 47.97 204 PHE A C 1
ATOM 1526 O O . PHE A 1 204 ? 9.427 16.795 -38.601 1.00 47.97 204 PHE A O 1
ATOM 1533 N N . LEU A 1 205 ? 8.197 16.338 -36.793 1.00 50.41 205 LEU A N 1
ATOM 1534 C CA . LEU A 1 205 ? 8.953 15.141 -36.389 1.00 50.41 205 LEU A CA 1
ATOM 1535 C C . LEU A 1 205 ? 8.242 13.822 -36.750 1.00 50.41 205 LEU A C 1
ATOM 1537 O O . LEU A 1 205 ? 8.700 12.761 -36.342 1.00 50.41 205 LEU A O 1
ATOM 1541 N N . GLU A 1 206 ? 7.179 13.866 -37.560 1.00 51.22 206 GLU A N 1
ATOM 1542 C CA . GLU A 1 206 ? 6.623 12.690 -38.257 1.00 51.22 206 GLU A CA 1
ATOM 1543 C C . GLU A 1 206 ? 7.271 12.497 -39.646 1.00 51.22 206 GLU A C 1
ATOM 1545 O O . GLU A 1 206 ? 6.644 12.027 -40.592 1.00 51.22 206 GLU A O 1
ATOM 1550 N N . ALA A 1 207 ? 8.546 12.876 -39.782 1.00 51.50 207 ALA A N 1
ATOM 1551 C CA . ALA A 1 207 ? 9.353 12.559 -40.952 1.00 51.50 207 ALA A CA 1
ATOM 1552 C C . ALA A 1 207 ? 9.720 11.066 -40.928 1.00 51.50 207 ALA A C 1
ATOM 1554 O O . ALA A 1 207 ? 10.590 10.642 -40.170 1.00 51.50 207 ALA A O 1
ATOM 1555 N N . GLU A 1 208 ? 8.981 10.298 -41.729 1.00 54.09 208 GLU A N 1
ATOM 1556 C CA . GLU A 1 208 ? 9.385 9.077 -42.437 1.00 54.09 208 GLU A CA 1
ATOM 1557 C C . GLU A 1 208 ? 10.557 8.307 -41.815 1.00 54.09 208 GLU A C 1
ATOM 1559 O O . GLU A 1 208 ? 11.679 8.292 -42.318 1.00 54.09 208 GLU A O 1
ATOM 1564 N N . VAL A 1 209 ? 10.272 7.595 -40.725 1.00 54.59 209 VAL A N 1
ATOM 1565 C CA . VAL A 1 209 ? 11.088 6.445 -40.348 1.00 54.59 209 VAL A CA 1
ATOM 1566 C C . VAL A 1 209 ? 10.504 5.234 -41.068 1.00 54.59 209 VAL A C 1
ATOM 1568 O O . VAL A 1 209 ? 9.663 4.511 -40.529 1.00 54.59 209 VAL A O 1
ATOM 1571 N N . GLU A 1 210 ? 10.954 5.019 -42.305 1.00 54.62 210 GLU A N 1
ATOM 1572 C CA . GLU A 1 210 ? 10.918 3.700 -42.935 1.00 54.62 210 GLU A CA 1
ATOM 1573 C C . GLU A 1 210 ? 11.753 2.749 -42.064 1.00 54.62 210 GLU A C 1
ATOM 1575 O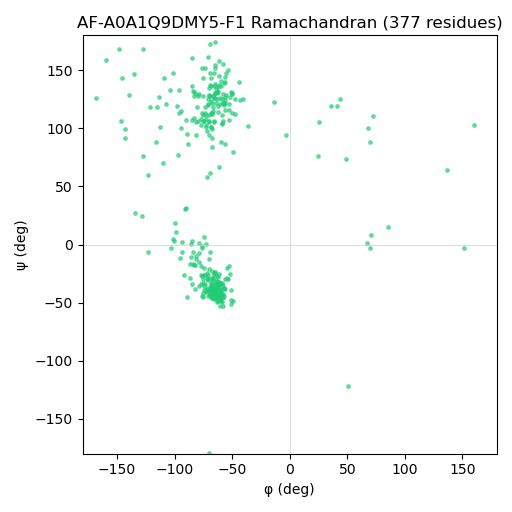 O . GLU A 1 210 ? 12.968 2.610 -42.201 1.00 54.62 210 GLU A O 1
ATOM 1580 N N . THR A 1 211 ? 11.099 2.147 -41.070 1.00 45.66 211 THR A N 1
ATOM 1581 C CA . THR A 1 211 ? 11.697 1.118 -40.223 1.00 45.66 211 THR A CA 1
ATOM 1582 C C . THR A 1 211 ? 11.636 -0.205 -40.964 1.00 45.66 211 THR A C 1
ATOM 1584 O O . THR A 1 211 ? 10.654 -0.949 -40.917 1.00 45.66 211 THR A O 1
ATOM 1587 N N . ASP A 1 212 ? 12.739 -0.491 -41.642 1.00 49.25 212 ASP A N 1
ATOM 1588 C CA . ASP A 1 212 ? 13.133 -1.832 -42.034 1.00 49.25 212 ASP A CA 1
ATOM 1589 C C . ASP A 1 212 ? 13.008 -2.769 -40.821 1.00 49.25 212 ASP A C 1
ATOM 1591 O O . ASP A 1 212 ? 13.708 -2.647 -39.809 1.00 49.25 212 ASP A O 1
ATOM 1595 N N . LYS A 1 213 ? 12.050 -3.691 -40.920 1.00 51.16 213 LYS A N 1
ATOM 1596 C CA . LYS A 1 213 ? 11.733 -4.717 -39.928 1.00 51.16 213 LYS A CA 1
ATOM 1597 C C . LYS A 1 213 ? 12.886 -5.714 -39.844 1.00 51.16 213 LYS A C 1
ATOM 1599 O O . LYS A 1 213 ? 12.855 -6.772 -40.467 1.00 51.16 213 LYS A O 1
ATOM 1604 N N . LYS A 1 214 ? 13.912 -5.397 -39.056 1.00 42.81 214 LYS A N 1
ATOM 1605 C CA . LYS A 1 214 ? 14.837 -6.407 -38.539 1.00 42.81 214 LYS A CA 1
ATOM 1606 C C . LYS A 1 214 ? 14.371 -6.849 -37.164 1.00 42.81 214 LYS A C 1
ATOM 1608 O O . LYS A 1 214 ? 14.632 -6.192 -36.160 1.00 42.81 214 LYS A O 1
ATOM 1613 N N . ASP A 1 215 ? 13.717 -8.007 -37.173 1.00 49.88 215 ASP A N 1
ATOM 1614 C CA . ASP A 1 215 ? 13.560 -8.944 -36.064 1.00 49.88 215 ASP A CA 1
ATOM 1615 C C . ASP A 1 215 ? 14.915 -9.238 -35.398 1.00 49.88 215 ASP A C 1
ATOM 1617 O O . ASP A 1 215 ? 15.575 -10.249 -35.637 1.00 49.88 215 ASP A O 1
ATOM 1621 N N . GLN A 1 216 ? 15.361 -8.315 -34.553 1.00 48.94 216 GLN A N 1
ATOM 1622 C CA . GLN A 1 216 ? 16.376 -8.552 -33.539 1.00 48.94 216 GLN A CA 1
ATOM 1623 C C . GLN A 1 216 ? 15.789 -8.193 -32.178 1.00 48.94 216 GLN A C 1
ATOM 1625 O O . GLN A 1 216 ? 16.333 -7.388 -31.428 1.00 48.94 216 GLN A O 1
ATOM 1630 N N . THR A 1 217 ? 14.709 -8.881 -31.807 1.00 50.53 217 THR A N 1
ATOM 1631 C CA . THR A 1 217 ? 14.410 -9.192 -30.402 1.00 50.53 217 THR A CA 1
ATOM 1632 C C . THR A 1 217 ? 15.442 -10.205 -29.905 1.00 50.53 217 THR A C 1
ATOM 1634 O O . THR A 1 217 ? 15.149 -11.354 -29.584 1.00 50.53 217 THR A O 1
ATOM 1637 N N . LYS A 1 218 ? 16.709 -9.787 -29.922 1.00 45.03 218 LYS A N 1
ATOM 1638 C CA . LYS A 1 218 ? 17.794 -10.463 -29.230 1.00 45.03 218 LYS A CA 1
ATOM 1639 C C . LYS A 1 218 ? 17.460 -10.300 -27.754 1.00 45.03 218 LYS A C 1
ATOM 1641 O O . LYS A 1 218 ? 17.215 -9.176 -27.325 1.00 45.03 218 LYS A O 1
ATOM 1646 N N . ALA A 1 219 ? 17.401 -11.408 -27.022 1.00 47.91 219 ALA A N 1
ATOM 1647 C CA . ALA A 1 219 ? 17.183 -11.473 -25.582 1.00 47.91 219 ALA A CA 1
ATOM 1648 C C . ALA A 1 219 ? 18.313 -10.752 -24.820 1.00 47.91 219 ALA A C 1
ATOM 1650 O O . ALA A 1 219 ? 19.137 -11.372 -24.153 1.00 47.91 219 ALA A O 1
ATOM 1651 N N . ALA A 1 220 ? 18.403 -9.430 -24.979 1.00 51.34 220 ALA A N 1
ATOM 1652 C CA . ALA A 1 220 ? 19.150 -8.561 -24.100 1.00 51.34 220 ALA A CA 1
ATOM 1653 C C . ALA A 1 220 ? 18.525 -8.775 -22.727 1.00 51.34 220 ALA A C 1
ATOM 1655 O O . ALA A 1 220 ? 17.338 -8.496 -22.546 1.00 51.34 220 ALA A O 1
ATOM 1656 N N . GLY A 1 221 ? 19.296 -9.398 -21.832 1.00 61.59 221 GLY A N 1
ATOM 1657 C CA . GLY A 1 221 ? 18.852 -9.757 -20.494 1.00 61.59 221 GLY A CA 1
ATOM 1658 C C . GLY A 1 221 ? 18.081 -8.593 -19.895 1.00 61.59 221 GLY A C 1
ATOM 1659 O O . GLY A 1 221 ? 18.563 -7.463 -19.904 1.00 61.59 221 GLY A O 1
ATOM 1660 N N . ARG A 1 222 ? 16.848 -8.868 -19.467 1.00 69.62 222 ARG A N 1
ATOM 1661 C CA . ARG A 1 222 ? 15.979 -7.899 -18.804 1.00 69.62 222 ARG A CA 1
ATOM 1662 C C . ARG A 1 222 ? 16.782 -7.316 -17.648 1.00 69.62 222 ARG A C 1
ATOM 1664 O O . ARG A 1 222 ? 17.087 -8.026 -16.694 1.00 69.62 222 ARG A O 1
ATOM 1671 N N . THR A 1 223 ? 17.211 -6.067 -17.779 1.00 75.62 223 THR A N 1
ATOM 1672 C CA . THR A 1 223 ? 18.072 -5.449 -16.779 1.00 75.62 223 THR A CA 1
ATOM 1673 C C . THR A 1 223 ? 17.219 -5.163 -15.552 1.00 75.62 223 THR A C 1
ATOM 1675 O O . THR A 1 223 ? 16.368 -4.272 -15.537 1.00 75.62 223 THR A O 1
ATOM 1678 N N . VAL A 1 224 ? 17.371 -6.008 -14.533 1.00 85.25 224 VAL A N 1
ATOM 1679 C CA . VAL A 1 224 ? 16.590 -5.913 -13.301 1.00 85.25 224 VAL A CA 1
ATOM 1680 C C . VAL A 1 224 ? 17.143 -4.745 -12.492 1.00 85.25 224 VAL A C 1
ATOM 1682 O O . VAL A 1 224 ? 18.219 -4.834 -11.908 1.00 85.25 224 VAL A O 1
ATOM 1685 N N . ASN A 1 225 ? 16.408 -3.635 -12.458 1.00 92.62 225 ASN A N 1
ATOM 1686 C CA . ASN A 1 225 ? 16.750 -2.506 -11.598 1.00 92.62 225 ASN A CA 1
ATOM 1687 C C . ASN A 1 225 ? 16.172 -2.711 -10.174 1.00 92.62 225 ASN A C 1
ATOM 1689 O O . ASN A 1 225 ? 15.197 -3.455 -9.999 1.00 92.62 225 ASN A O 1
ATOM 1693 N N . PRO A 1 226 ? 16.683 -2.019 -9.140 1.00 93.00 226 PRO A N 1
ATOM 1694 C CA . PRO A 1 226 ? 16.167 -2.124 -7.773 1.00 93.00 226 PRO A CA 1
ATOM 1695 C C . PRO A 1 226 ? 14.666 -1.824 -7.636 1.00 93.00 226 PRO A C 1
ATOM 1697 O O . PRO A 1 226 ? 13.992 -2.371 -6.762 1.00 93.00 226 PRO A O 1
ATOM 1700 N N . GLY A 1 227 ? 14.115 -0.963 -8.496 1.00 93.62 227 GLY A N 1
ATOM 1701 C CA . GLY A 1 227 ? 12.693 -0.623 -8.480 1.00 93.62 227 GLY A CA 1
ATOM 1702 C C . GLY A 1 227 ? 11.763 -1.713 -9.021 1.00 93.62 227 GLY A C 1
ATOM 1703 O O . GLY A 1 227 ? 10.587 -1.756 -8.642 1.00 93.62 227 GLY A O 1
ATOM 1704 N N . THR A 1 228 ? 12.265 -2.578 -9.906 1.00 92.75 228 THR A N 1
ATOM 1705 C CA . THR A 1 228 ? 11.532 -3.716 -10.483 1.00 92.75 228 THR A CA 1
ATOM 1706 C C . THR A 1 228 ? 11.410 -4.895 -9.529 1.00 92.75 228 THR A C 1
ATOM 1708 O O . THR A 1 228 ? 10.500 -5.705 -9.698 1.00 92.75 228 THR A O 1
ATOM 1711 N N . LEU A 1 229 ? 12.244 -4.952 -8.485 1.00 90.88 229 LEU A N 1
ATOM 1712 C CA . LEU A 1 229 ? 12.253 -6.052 -7.524 1.00 90.88 229 LEU A CA 1
ATOM 1713 C C . LEU A 1 229 ? 10.868 -6.231 -6.884 1.00 90.88 229 LEU A C 1
ATOM 1715 O O . LEU A 1 229 ? 10.330 -5.324 -6.241 1.00 90.88 229 LEU A O 1
ATOM 1719 N N . GLY A 1 230 ? 10.293 -7.421 -7.068 1.00 89.81 230 GLY A N 1
ATOM 1720 C CA . GLY A 1 230 ? 8.987 -7.779 -6.527 1.00 89.81 230 GLY A CA 1
ATOM 1721 C C . GLY A 1 230 ? 7.779 -7.377 -7.381 1.00 89.81 230 GLY A C 1
ATOM 1722 O O . GLY A 1 230 ? 6.656 -7.350 -6.875 1.00 89.81 230 GLY A O 1
ATOM 1723 N N . HIS A 1 231 ? 7.958 -7.017 -8.651 1.00 90.50 231 HIS A N 1
ATOM 1724 C CA . HIS A 1 231 ? 6.824 -6.805 -9.557 1.00 90.50 231 HIS A CA 1
ATOM 1725 C C . HIS A 1 231 ? 5.981 -8.090 -9.686 1.00 90.50 231 HIS A C 1
ATOM 1727 O O . HIS A 1 231 ? 6.579 -9.147 -9.817 1.00 90.50 231 HIS A O 1
ATOM 1733 N N . PRO A 1 232 ? 4.628 -8.044 -9.652 1.00 91.81 232 PRO A N 1
ATOM 1734 C CA . PRO A 1 232 ? 3.756 -6.861 -9.586 1.00 91.81 232 PRO A CA 1
ATOM 1735 C C . PRO A 1 232 ? 3.296 -6.466 -8.167 1.00 91.81 232 PRO A C 1
ATOM 1737 O O . PRO A 1 232 ? 2.703 -5.399 -7.980 1.00 91.81 232 PRO A O 1
ATOM 1740 N N . GLN A 1 233 ? 3.506 -7.314 -7.153 1.00 93.44 233 GLN A N 1
ATOM 1741 C CA . GLN A 1 233 ? 2.886 -7.134 -5.828 1.00 93.44 233 GLN A CA 1
ATOM 1742 C C . GLN A 1 233 ? 3.672 -6.222 -4.878 1.00 93.44 233 GLN A C 1
ATOM 1744 O O . GLN A 1 233 ? 3.083 -5.569 -4.008 1.00 93.44 233 GLN A O 1
ATOM 1749 N N . LEU A 1 234 ? 4.992 -6.183 -5.041 1.00 94.75 234 LEU A N 1
ATOM 1750 C CA . LEU A 1 234 ? 5.967 -5.579 -4.133 1.00 94.75 234 LEU A CA 1
ATOM 1751 C C . LEU A 1 234 ? 6.857 -4.513 -4.777 1.00 94.75 234 LEU A C 1
ATOM 1753 O O . LEU A 1 234 ? 7.608 -3.853 -4.052 1.00 94.75 234 LEU A O 1
ATOM 1757 N N . CYS A 1 235 ? 6.763 -4.329 -6.097 1.00 94.06 235 CYS A N 1
ATOM 1758 C CA . CYS A 1 235 ? 7.591 -3.367 -6.812 1.00 94.06 235 CYS A CA 1
ATOM 1759 C C . CYS A 1 235 ? 7.361 -1.928 -6.347 1.00 94.06 235 CYS A C 1
ATOM 1761 O O . CYS A 1 235 ? 6.310 -1.547 -5.808 1.00 94.06 235 CYS A O 1
ATOM 1763 N N . CYS A 1 236 ? 8.362 -1.094 -6.610 1.00 93.25 236 CYS A N 1
ATOM 1764 C CA . CYS A 1 236 ? 8.259 0.338 -6.404 1.00 93.25 236 CYS A CA 1
ATOM 1765 C C . CYS A 1 236 ? 7.216 0.964 -7.345 1.00 93.25 236 CYS A C 1
ATOM 1767 O O . CYS A 1 236 ? 6.632 0.333 -8.228 1.00 93.25 236 CYS A O 1
ATOM 1769 N N . ARG A 1 237 ? 6.955 2.261 -7.157 1.00 93.56 237 ARG A N 1
ATOM 1770 C CA . ARG A 1 237 ? 6.116 3.029 -8.087 1.00 93.56 237 ARG A CA 1
ATOM 1771 C C . ARG A 1 237 ? 6.695 2.929 -9.518 1.00 93.56 237 ARG A C 1
ATOM 1773 O O . ARG A 1 237 ? 7.918 2.959 -9.647 1.00 93.56 237 ARG A O 1
ATOM 1780 N N . PRO A 1 238 ? 5.854 2.878 -10.570 1.00 95.00 238 PRO A N 1
ATOM 1781 C CA . PRO A 1 238 ? 6.330 2.919 -11.951 1.00 95.00 238 PRO A CA 1
ATOM 1782 C C . PRO A 1 238 ? 7.167 4.172 -12.224 1.00 95.00 238 PRO A C 1
ATOM 1784 O O . PRO A 1 238 ? 6.822 5.274 -11.771 1.00 95.00 238 PRO A O 1
ATOM 1787 N N . CYS A 1 239 ? 8.250 3.997 -12.977 1.00 96.19 239 CYS A N 1
ATOM 1788 C CA . CYS A 1 239 ? 9.142 5.068 -13.396 1.00 96.19 239 CYS A CA 1
ATOM 1789 C C . CYS A 1 239 ? 8.421 6.010 -14.357 1.00 96.19 239 CYS A C 1
ATOM 1791 O O . CYS A 1 239 ? 8.057 5.640 -15.470 1.00 96.19 239 CYS A O 1
ATOM 1793 N N . VAL A 1 240 ? 8.228 7.257 -13.929 1.00 95.81 240 VAL A N 1
ATOM 1794 C CA . VAL A 1 240 ? 7.508 8.262 -14.721 1.00 95.81 240 VAL A CA 1
ATOM 1795 C C . VAL A 1 240 ? 8.251 8.576 -16.023 1.00 95.81 240 VAL A C 1
ATOM 1797 O O . VAL A 1 240 ? 7.609 8.760 -17.050 1.00 95.81 240 VAL A O 1
ATOM 1800 N N . TYR A 1 241 ? 9.587 8.589 -16.001 1.00 96.38 241 TYR A N 1
ATOM 1801 C CA . TYR A 1 241 ? 10.393 8.863 -17.192 1.00 96.38 241 TYR A CA 1
ATOM 1802 C C . TYR A 1 241 ? 10.312 7.737 -18.216 1.00 96.38 241 TYR A C 1
ATOM 1804 O O . TYR A 1 241 ? 10.092 8.022 -19.386 1.00 96.38 241 TYR A O 1
ATOM 1812 N N . LEU A 1 242 ? 10.394 6.476 -17.784 1.00 95.25 242 LEU A N 1
ATOM 1813 C CA . LEU A 1 242 ? 10.232 5.353 -18.703 1.00 95.25 242 LEU A CA 1
ATOM 1814 C C . LEU A 1 242 ? 8.822 5.333 -19.308 1.00 95.25 242 LEU A C 1
ATOM 1816 O O . LEU A 1 242 ? 8.678 5.178 -20.513 1.00 95.25 242 LEU A O 1
ATOM 1820 N N . VAL A 1 243 ? 7.789 5.561 -18.490 1.00 93.50 243 VAL A N 1
ATOM 1821 C CA . VAL A 1 243 ? 6.392 5.554 -18.956 1.00 93.50 243 VAL A CA 1
ATOM 1822 C C . VAL A 1 243 ? 6.087 6.710 -19.919 1.00 93.50 243 VAL A C 1
ATOM 1824 O O . VAL A 1 243 ? 5.323 6.516 -20.857 1.00 93.50 243 VAL A O 1
ATOM 1827 N N . ILE A 1 244 ? 6.638 7.911 -19.696 1.00 94.88 244 ILE A N 1
ATOM 1828 C CA . ILE A 1 244 ? 6.341 9.097 -20.526 1.00 94.88 244 ILE A CA 1
ATOM 1829 C C . ILE A 1 244 ? 7.283 9.213 -21.730 1.00 94.88 244 ILE A C 1
ATOM 1831 O O . ILE A 1 244 ? 6.831 9.530 -22.824 1.00 94.88 244 ILE A O 1
ATOM 1835 N N . ALA A 1 245 ? 8.585 9.017 -21.524 1.00 95.25 245 ALA A N 1
ATOM 1836 C CA . ALA A 1 245 ? 9.622 9.273 -22.524 1.00 95.25 245 ALA A CA 1
ATOM 1837 C C . ALA A 1 245 ? 10.155 7.995 -23.193 1.00 95.25 245 ALA A C 1
ATOM 1839 O O . ALA A 1 245 ? 11.045 8.080 -24.035 1.00 95.25 245 ALA A O 1
ATOM 1840 N N . GLY A 1 246 ? 9.691 6.811 -22.778 1.00 93.75 246 GLY A N 1
ATOM 1841 C CA . GLY A 1 246 ? 10.181 5.520 -23.273 1.00 93.75 246 GLY A CA 1
ATOM 1842 C C . GLY A 1 246 ? 11.607 5.169 -22.831 1.00 93.75 246 GLY A C 1
ATOM 1843 O O . GLY A 1 246 ? 12.090 4.084 -23.130 1.00 93.75 246 GLY A O 1
ATOM 1844 N N . SER A 1 247 ? 12.293 6.058 -22.107 1.00 95.12 247 SER A N 1
ATOM 1845 C CA . SER A 1 247 ? 13.666 5.863 -21.640 1.00 95.12 247 SER A CA 1
ATOM 1846 C C . SER A 1 247 ? 13.883 6.512 -20.271 1.00 95.12 247 SER A C 1
ATOM 1848 O O . SER A 1 247 ? 13.340 7.576 -19.961 1.00 95.12 247 SER A O 1
ATOM 1850 N N . CYS A 1 248 ? 14.678 5.862 -19.420 1.00 96.94 248 CYS A N 1
ATOM 1851 C CA . CYS A 1 248 ? 15.078 6.391 -18.119 1.00 96.94 248 CYS A CA 1
ATOM 1852 C C . CYS A 1 248 ? 16.583 6.666 -18.117 1.00 96.94 248 CYS A C 1
ATOM 1854 O O . CYS A 1 248 ? 17.372 5.767 -18.390 1.00 96.94 248 CYS A O 1
ATOM 1856 N N . ARG A 1 249 ? 16.986 7.888 -17.749 1.00 96.81 249 ARG A N 1
ATOM 1857 C CA . ARG A 1 249 ? 18.406 8.277 -17.679 1.00 96.81 249 ARG A CA 1
ATOM 1858 C C . ARG A 1 249 ? 19.196 7.529 -16.604 1.00 96.81 249 ARG A C 1
ATOM 1860 O O . ARG A 1 249 ? 20.398 7.384 -16.754 1.00 96.81 249 ARG A O 1
ATOM 1867 N N . ASN A 1 250 ? 18.523 7.057 -15.554 1.00 96.44 250 ASN A N 1
ATOM 1868 C CA . ASN A 1 250 ? 19.162 6.325 -14.458 1.00 96.44 250 ASN A CA 1
ATOM 1869 C C . ASN A 1 250 ? 19.384 4.841 -14.794 1.00 96.44 250 ASN A C 1
ATOM 1871 O O . ASN A 1 250 ? 20.033 4.147 -14.023 1.00 96.44 250 ASN A O 1
ATOM 1875 N N . GLY A 1 251 ? 18.824 4.340 -15.905 1.00 93.94 251 GLY A N 1
ATOM 1876 C CA . GLY A 1 251 ? 19.012 2.957 -16.345 1.00 93.94 251 GLY A CA 1
ATOM 1877 C C . GLY A 1 251 ? 18.745 1.930 -15.238 1.00 93.94 251 GLY A C 1
ATOM 1878 O O . GLY A 1 251 ? 17.654 1.889 -14.662 1.00 93.94 251 GLY A O 1
ATOM 1879 N N . GLU A 1 252 ? 19.760 1.117 -14.953 1.00 94.38 252 GLU A N 1
ATOM 1880 C CA . GLU A 1 252 ? 19.744 0.027 -13.969 1.00 94.38 252 GLU A CA 1
ATOM 1881 C C . GLU A 1 252 ? 19.793 0.512 -12.514 1.00 94.38 252 GLU A C 1
ATOM 1883 O O . GLU A 1 252 ? 19.358 -0.200 -11.616 1.00 94.38 252 GLU A O 1
ATOM 1888 N N . GLU A 1 253 ? 20.240 1.742 -12.262 1.00 95.88 253 GLU A N 1
ATOM 1889 C CA . GLU A 1 253 ? 20.298 2.332 -10.916 1.00 95.88 253 GLU A CA 1
ATOM 1890 C C . GLU A 1 253 ? 18.967 2.988 -10.509 1.00 95.88 253 GLU A C 1
ATOM 1892 O O . GLU A 1 253 ? 18.825 3.555 -9.425 1.00 95.88 253 GLU A O 1
ATOM 1897 N N . CYS A 1 254 ? 17.955 2.949 -11.380 1.00 96.25 254 CYS A N 1
ATOM 1898 C CA . CYS A 1 254 ? 16.659 3.542 -11.092 1.00 96.25 254 CYS A CA 1
ATOM 1899 C C . CYS A 1 254 ? 15.921 2.774 -9.978 1.00 96.25 254 CYS A C 1
ATOM 1901 O O . CYS A 1 254 ? 15.596 1.595 -10.103 1.00 96.25 254 CYS A O 1
ATOM 1903 N N . GLU A 1 255 ? 15.555 3.479 -8.908 1.00 95.62 255 GLU A N 1
ATOM 1904 C CA . GLU A 1 255 ? 14.768 2.932 -7.791 1.00 95.62 255 GLU A CA 1
ATOM 1905 C C . GLU A 1 255 ? 13.268 2.761 -8.113 1.00 95.62 255 GLU A C 1
ATOM 1907 O O . GLU A 1 255 ? 12.485 2.285 -7.285 1.00 95.62 255 GLU A O 1
ATOM 1912 N N . TYR A 1 256 ? 12.835 3.164 -9.311 1.00 95.62 256 TYR A N 1
ATOM 1913 C CA . TYR A 1 256 ? 11.455 3.036 -9.775 1.00 95.62 256 TYR A CA 1
ATOM 1914 C C . TYR A 1 256 ? 11.292 1.853 -10.726 1.00 95.62 256 TYR A C 1
ATOM 1916 O O . TYR A 1 256 ? 12.183 1.524 -11.506 1.00 95.62 256 TYR A O 1
ATOM 1924 N N . CYS A 1 257 ? 10.117 1.231 -10.691 1.00 94.94 257 CYS A N 1
ATOM 1925 C CA . CYS A 1 257 ? 9.841 0.042 -11.484 1.00 94.94 257 CYS A CA 1
ATOM 1926 C C . CYS A 1 257 ? 9.783 0.384 -12.983 1.00 94.94 257 CYS A C 1
ATOM 1928 O O . CYS A 1 257 ? 9.068 1.307 -13.386 1.00 94.94 257 CYS A O 1
ATOM 1930 N N . HIS A 1 258 ? 10.549 -0.353 -13.785 1.00 95.00 258 HIS A N 1
ATOM 1931 C CA . HIS A 1 258 ? 10.596 -0.250 -15.246 1.00 95.00 258 HIS A CA 1
ATOM 1932 C C . HIS A 1 258 ? 9.652 -1.226 -15.962 1.00 95.00 258 HIS A C 1
ATOM 1934 O O . HIS A 1 258 ? 9.464 -1.117 -17.168 1.00 95.00 258 HIS A O 1
ATOM 1940 N N . GLU A 1 259 ? 9.007 -2.132 -15.230 1.00 93.12 259 GLU A N 1
ATOM 1941 C CA . GLU A 1 259 ? 8.074 -3.081 -15.831 1.00 93.12 259 GLU A CA 1
ATOM 1942 C C . GLU A 1 259 ? 6.749 -2.438 -16.255 1.00 93.12 259 GLU A C 1
ATOM 1944 O O . GLU A 1 259 ? 6.312 -1.444 -15.651 1.00 93.12 259 GLU A O 1
ATOM 1949 N N . PRO A 1 260 ? 6.072 -2.990 -17.281 1.00 92.00 260 PRO A N 1
ATOM 1950 C CA . PRO A 1 260 ? 4.723 -2.573 -17.628 1.00 92.00 260 PRO A CA 1
ATOM 1951 C C . PRO A 1 260 ? 3.783 -2.844 -16.448 1.00 92.00 260 PRO A C 1
ATOM 1953 O O . PRO A 1 260 ? 3.867 -3.869 -15.785 1.00 92.00 260 PRO A O 1
ATOM 1956 N N . HIS A 1 261 ? 2.894 -1.897 -16.146 1.00 91.56 261 HIS A N 1
ATOM 1957 C CA . HIS A 1 261 ? 1.886 -2.063 -15.098 1.00 91.56 261 HIS A CA 1
ATOM 1958 C C . HIS A 1 261 ? 0.499 -2.055 -15.733 1.00 91.56 261 HIS A C 1
ATOM 1960 O O . HIS A 1 261 ? 0.075 -1.037 -16.282 1.00 91.56 261 HIS A O 1
ATOM 1966 N N . ASP A 1 262 ? -0.224 -3.164 -15.591 1.00 79.00 262 ASP A N 1
ATOM 1967 C CA . ASP A 1 262 ? -1.436 -3.455 -16.370 1.00 79.00 262 ASP A CA 1
ATOM 1968 C C . ASP A 1 262 ? -2.680 -2.629 -16.009 1.00 79.00 262 ASP A C 1
ATOM 1970 O O . ASP A 1 262 ? -3.737 -2.782 -16.620 1.00 79.00 262 ASP A O 1
ATOM 1974 N N . ALA A 1 263 ? -2.608 -1.710 -15.044 1.00 73.19 263 ALA A N 1
ATOM 1975 C CA . ALA A 1 263 ? -3.744 -0.855 -14.730 1.00 73.19 263 ALA A CA 1
ATOM 1976 C C . ALA A 1 263 ? -3.360 0.421 -13.985 1.00 73.19 263 ALA A C 1
ATOM 1978 O O . ALA A 1 263 ? -2.367 0.506 -13.257 1.00 73.19 263 ALA A O 1
ATOM 1979 N N . ARG A 1 264 ? -4.255 1.414 -14.077 1.00 87.00 264 ARG A N 1
ATOM 1980 C CA . ARG A 1 264 ? -4.289 2.531 -13.130 1.00 87.00 264 ARG A CA 1
ATOM 1981 C C . ARG A 1 264 ? -4.497 1.954 -11.733 1.00 87.00 264 ARG A C 1
ATOM 1983 O O . ARG A 1 264 ? -5.609 1.561 -11.391 1.00 87.00 264 ARG A O 1
ATOM 1990 N N . VAL A 1 265 ? -3.425 1.936 -10.941 1.00 87.69 265 VAL A N 1
ATOM 1991 C CA . VAL A 1 265 ? -3.466 1.526 -9.533 1.00 87.69 265 VAL A CA 1
ATOM 1992 C C . VAL A 1 265 ? -4.640 2.238 -8.856 1.00 87.69 265 VAL A C 1
ATOM 1994 O O . VAL A 1 265 ? -4.722 3.472 -8.953 1.00 87.69 265 VAL A O 1
ATOM 1997 N N . PRO A 1 266 ? -5.557 1.502 -8.207 1.00 94.00 266 PRO A N 1
ATOM 1998 C CA . PRO A 1 266 ? -6.709 2.102 -7.559 1.00 94.00 266 PRO A CA 1
ATOM 1999 C C . PRO A 1 266 ? -6.224 3.111 -6.516 1.00 94.00 266 PRO A C 1
ATOM 2001 O O . PRO A 1 266 ? -5.432 2.798 -5.627 1.00 94.00 266 PRO A O 1
ATOM 2004 N N . LYS A 1 267 ? -6.655 4.362 -6.678 1.00 95.50 267 LYS A N 1
ATOM 2005 C CA . LYS A 1 267 ? -6.306 5.456 -5.774 1.00 95.50 267 LYS A CA 1
ATOM 2006 C C . LYS A 1 267 ? -7.424 5.618 -4.763 1.00 95.50 267 LYS A C 1
ATOM 2008 O O . LYS A 1 267 ? -8.587 5.710 -5.147 1.00 95.50 267 LYS A O 1
ATOM 2013 N N . LEU A 1 268 ? -7.052 5.726 -3.494 1.00 97.00 268 LEU A N 1
ATOM 2014 C CA . LEU A 1 268 ? -7.983 6.140 -2.456 1.00 97.00 268 LEU A CA 1
ATOM 2015 C C . LEU A 1 268 ? -8.478 7.562 -2.739 1.00 97.00 268 LEU A C 1
ATOM 2017 O O . LEU A 1 268 ? -7.690 8.460 -3.070 1.00 97.00 268 LEU A O 1
ATOM 2021 N N . ASP A 1 269 ? -9.782 7.768 -2.593 1.00 96.94 269 ASP A N 1
ATOM 2022 C CA . ASP A 1 269 ? -10.399 9.075 -2.769 1.00 96.94 269 ASP A CA 1
ATOM 2023 C C . ASP A 1 269 ? -10.016 10.047 -1.624 1.00 96.94 269 ASP A C 1
ATOM 2025 O O . ASP A 1 269 ? -9.207 9.757 -0.733 1.00 96.94 269 ASP A O 1
ATOM 2029 N N . LYS A 1 270 ? -10.533 11.280 -1.665 1.00 97.38 270 LYS A N 1
ATOM 2030 C CA . LYS A 1 270 ? -10.260 12.274 -0.612 1.00 97.38 270 LYS A CA 1
ATOM 2031 C C . LYS A 1 270 ? -10.855 11.863 0.745 1.00 97.38 270 LYS A C 1
ATOM 2033 O O . LYS A 1 270 ? -10.190 12.053 1.760 1.00 97.38 270 LYS A O 1
ATOM 2038 N N . GLN A 1 271 ? -12.072 11.324 0.769 1.00 97.12 271 GLN A N 1
ATOM 2039 C CA . GLN A 1 271 ? -12.781 10.959 2.000 1.00 97.12 271 GLN A CA 1
ATOM 2040 C C . GLN A 1 271 ? -12.179 9.712 2.656 1.00 97.12 271 GLN A C 1
ATOM 2042 O O . GLN A 1 271 ? -12.005 9.694 3.866 1.00 97.12 271 GLN A O 1
ATOM 2047 N N . GLN A 1 272 ? -11.798 8.709 1.870 1.00 97.75 272 GLN A N 1
ATOM 2048 C CA . GLN A 1 272 ? -11.120 7.487 2.296 1.00 97.75 272 GLN A CA 1
ATOM 2049 C C . GLN A 1 272 ? -9.754 7.790 2.910 1.00 97.75 272 GLN A C 1
ATOM 2051 O O . GLN A 1 272 ? -9.431 7.278 3.976 1.00 97.75 272 GLN A O 1
ATOM 2056 N N . ARG A 1 273 ? -8.965 8.673 2.282 1.00 97.31 273 ARG A N 1
ATOM 2057 C CA . ARG A 1 273 ? -7.691 9.123 2.866 1.00 97.31 273 ARG A CA 1
ATOM 2058 C C . ARG A 1 273 ? -7.898 9.899 4.159 1.00 97.31 273 ARG A C 1
ATOM 2060 O O . ARG A 1 273 ? -7.111 9.736 5.081 1.00 97.31 273 ARG A O 1
ATOM 2067 N N . GLN A 1 274 ? -8.935 10.735 4.227 1.00 96.62 274 GLN A N 1
ATOM 2068 C CA . GLN A 1 274 ? -9.266 11.431 5.467 1.00 96.62 274 GLN A CA 1
ATOM 2069 C C . GLN A 1 274 ? -9.691 10.444 6.556 1.00 96.62 274 GLN A C 1
ATOM 2071 O O . GLN A 1 274 ? -9.234 10.585 7.680 1.00 96.62 274 GLN A O 1
ATOM 2076 N N . LEU A 1 275 ? -10.493 9.430 6.213 1.00 96.00 275 LEU A N 1
ATOM 2077 C CA . LEU A 1 275 ? -10.897 8.371 7.132 1.00 96.00 275 LEU A CA 1
ATOM 2078 C C . LEU A 1 275 ? -9.673 7.645 7.699 1.00 96.00 275 LEU A C 1
ATOM 2080 O O . LEU A 1 275 ? -9.518 7.622 8.910 1.00 96.00 275 LEU A O 1
ATOM 2084 N N . LEU A 1 276 ? -8.767 7.148 6.852 1.00 96.69 276 LEU A N 1
ATOM 2085 C CA . LEU A 1 276 ? -7.547 6.470 7.316 1.00 96.69 276 LEU A CA 1
ATOM 2086 C C . LEU A 1 276 ? -6.671 7.358 8.213 1.00 96.69 276 LEU A C 1
ATOM 2088 O O . LEU A 1 276 ? -6.069 6.861 9.149 1.00 96.69 276 LEU A O 1
ATOM 2092 N N . ARG A 1 277 ? -6.629 8.675 7.970 1.00 95.44 277 ARG A N 1
ATOM 2093 C CA . ARG A 1 277 ? -5.902 9.624 8.835 1.00 95.44 277 ARG A CA 1
ATOM 2094 C C . ARG A 1 277 ? -6.562 9.858 10.192 1.00 95.44 277 ARG A C 1
ATOM 2096 O O . ARG A 1 277 ? -5.886 10.325 11.098 1.00 95.44 277 ARG A O 1
ATOM 2103 N N . THR A 1 278 ? -7.872 9.638 10.301 1.00 94.75 278 THR A N 1
ATOM 2104 C CA . THR A 1 278 ? -8.613 9.801 11.563 1.00 94.75 278 THR A CA 1
ATOM 2105 C C . THR A 1 278 ? -8.594 8.550 12.430 1.00 94.75 278 THR A C 1
ATOM 2107 O O . THR A 1 278 ? -8.927 8.648 13.604 1.00 94.75 278 THR A O 1
ATOM 2110 N N . LEU A 1 279 ? -8.239 7.394 11.863 1.00 94.31 279 LEU A N 1
ATOM 2111 C CA . LEU A 1 279 ? -8.134 6.151 12.618 1.00 94.31 279 LEU A CA 1
ATOM 2112 C C . LEU A 1 279 ? -6.866 6.158 13.464 1.00 94.31 279 LEU A C 1
ATOM 2114 O O . LEU A 1 279 ? -5.821 6.651 13.034 1.00 94.31 279 LEU A O 1
ATOM 2118 N N . ASN A 1 280 ? -6.965 5.580 14.657 1.00 93.75 280 ASN A N 1
ATOM 2119 C CA . ASN A 1 280 ? -5.781 5.255 15.435 1.00 93.75 280 ASN A CA 1
ATOM 2120 C C . ASN A 1 280 ? -5.010 4.100 14.752 1.00 93.75 280 ASN A C 1
ATOM 2122 O O . ASN A 1 280 ? -5.443 3.518 13.748 1.00 93.75 280 ASN A O 1
ATOM 2126 N N . GLU A 1 281 ? -3.824 3.794 15.270 1.00 94.75 281 GLU A N 1
ATOM 2127 C CA . GLU A 1 281 ? -2.967 2.759 14.692 1.00 94.75 281 GLU A CA 1
ATOM 2128 C C . GLU A 1 281 ? -3.605 1.364 14.766 1.00 94.75 281 GLU A C 1
ATOM 2130 O O . GLU A 1 281 ? -3.591 0.643 13.767 1.00 94.75 281 GLU A O 1
ATOM 2135 N N . ALA A 1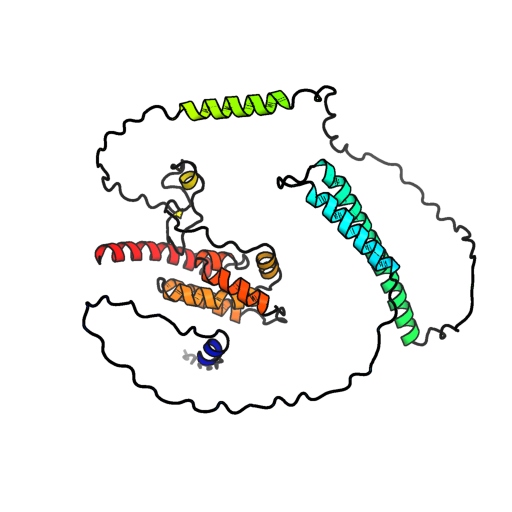 282 ? -4.238 1.025 15.894 1.00 94.81 282 ALA A N 1
ATOM 2136 C CA . ALA A 1 282 ? -4.904 -0.260 16.104 1.00 94.81 282 ALA A CA 1
ATOM 2137 C C . ALA A 1 282 ? -6.079 -0.476 15.130 1.00 94.81 282 ALA A C 1
ATOM 2139 O O . ALA A 1 282 ? -6.147 -1.502 14.457 1.00 94.81 282 ALA A O 1
ATOM 2140 N N . ASP A 1 283 ? -6.954 0.521 14.975 1.00 95.19 283 ASP A N 1
ATOM 2141 C CA . ASP A 1 283 ? -8.084 0.530 14.040 1.00 95.19 283 ASP A CA 1
ATOM 2142 C C . ASP A 1 283 ? -7.591 0.424 12.588 1.00 95.19 283 ASP A C 1
ATOM 2144 O O . ASP A 1 283 ? -8.183 -0.281 11.767 1.00 95.19 283 ASP A O 1
ATOM 2148 N N . THR A 1 284 ? -6.489 1.108 12.254 1.00 96.00 284 THR A N 1
ATOM 2149 C CA . THR A 1 284 ? -5.893 1.043 10.912 1.00 96.00 284 THR A CA 1
ATOM 2150 C C . THR A 1 284 ? -5.338 -0.351 10.628 1.00 96.00 284 THR A C 1
ATOM 2152 O O . THR A 1 284 ? -5.610 -0.912 9.569 1.00 96.00 284 THR A O 1
ATOM 2155 N N . LEU A 1 285 ? -4.599 -0.939 11.567 1.00 95.75 285 LEU A N 1
ATOM 2156 C CA . LEU A 1 285 ? -4.069 -2.299 11.451 1.00 95.75 285 LEU A CA 1
ATOM 2157 C C . LEU A 1 285 ? -5.180 -3.341 11.363 1.00 95.75 285 LEU A C 1
ATOM 2159 O O . LEU A 1 285 ? -5.174 -4.146 10.434 1.00 95.75 285 LEU A O 1
ATOM 2163 N N . GLY A 1 286 ? -6.164 -3.284 12.261 1.00 95.25 286 GLY A N 1
ATOM 2164 C CA . GLY A 1 286 ? -7.317 -4.184 12.248 1.00 95.25 286 GLY A CA 1
ATOM 2165 C C . GLY A 1 286 ? -8.107 -4.103 10.940 1.00 95.25 286 GLY A C 1
ATOM 2166 O O . GLY A 1 286 ? -8.611 -5.114 10.451 1.00 95.25 286 GLY A O 1
ATOM 2167 N N . LEU A 1 287 ? -8.157 -2.921 10.318 1.00 96.25 287 LEU A N 1
ATOM 2168 C CA . LEU A 1 287 ? -8.759 -2.741 9.001 1.00 96.25 287 LEU A CA 1
ATOM 2169 C C . LEU A 1 287 ? -7.907 -3.325 7.861 1.00 96.25 287 LEU A C 1
ATOM 2171 O O . LEU A 1 287 ? -8.472 -3.869 6.914 1.00 96.25 287 LEU A O 1
ATOM 2175 N N . LEU A 1 288 ? -6.580 -3.171 7.891 1.00 97.44 288 LEU A N 1
ATOM 2176 C CA . LEU A 1 288 ? -5.693 -3.554 6.781 1.00 97.44 288 LEU A CA 1
ATOM 2177 C C . LEU A 1 288 ? -5.280 -5.035 6.810 1.00 97.44 288 LEU A C 1
ATOM 2179 O O . LEU A 1 288 ? -5.137 -5.633 5.740 1.00 97.44 288 LEU A O 1
ATOM 2183 N N . LEU A 1 289 ? -5.109 -5.623 7.999 1.00 97.06 289 LEU A N 1
ATOM 2184 C CA . LEU A 1 289 ? -4.608 -6.989 8.202 1.00 97.06 289 LEU A CA 1
ATOM 2185 C C . LEU A 1 289 ? -5.345 -8.057 7.384 1.00 97.06 289 LEU A C 1
ATOM 2187 O O . LEU A 1 289 ? -4.661 -8.792 6.679 1.00 97.06 289 LEU A O 1
ATOM 2191 N N . PRO A 1 290 ? -6.690 -8.113 7.344 1.00 97.88 290 PRO A N 1
ATOM 2192 C CA . PRO A 1 290 ? -7.399 -9.150 6.588 1.00 97.88 290 PRO A CA 1
ATOM 2193 C C . PRO A 1 290 ? -7.002 -9.187 5.106 1.00 97.88 290 PRO A C 1
ATOM 2195 O O . PRO A 1 290 ? -6.834 -10.256 4.522 1.00 97.88 290 PRO A O 1
ATOM 2198 N N . TYR A 1 291 ? -6.783 -8.012 4.504 1.00 98.00 291 TYR A N 1
ATOM 2199 C CA . TYR A 1 291 ? -6.369 -7.890 3.105 1.00 98.00 291 TYR A CA 1
ATOM 2200 C C . TYR A 1 291 ? -4.893 -8.236 2.901 1.00 98.00 291 TYR A C 1
ATOM 2202 O O . TYR A 1 291 ? -4.524 -8.744 1.841 1.00 98.00 291 TYR A O 1
ATOM 2210 N N . LEU A 1 292 ? -4.041 -7.941 3.887 1.00 97.56 292 LEU A N 1
ATOM 2211 C CA . LEU A 1 292 ? -2.636 -8.344 3.861 1.00 97.56 292 LEU A CA 1
ATOM 2212 C C . LEU A 1 292 ? -2.517 -9.865 3.986 1.00 97.56 292 LEU A C 1
ATOM 2214 O O . LEU A 1 292 ? -1.812 -10.465 3.179 1.00 97.56 292 LEU A O 1
ATOM 2218 N N . THR A 1 293 ? -3.258 -10.493 4.901 1.00 97.94 293 THR A N 1
ATOM 2219 C CA . THR A 1 293 ? -3.304 -11.951 5.075 1.00 97.94 293 THR A CA 1
ATOM 2220 C C . THR A 1 293 ? -3.801 -12.649 3.812 1.00 97.94 293 THR A C 1
ATOM 2222 O O . THR A 1 293 ? -3.163 -13.591 3.343 1.00 97.94 293 THR A O 1
ATOM 2225 N N . GLU A 1 294 ? -4.896 -12.167 3.209 1.00 97.69 294 GLU A N 1
ATOM 2226 C CA . GLU A 1 294 ? -5.426 -12.721 1.954 1.00 97.69 294 GLU A CA 1
ATOM 2227 C C . GLU A 1 294 ? -4.377 -12.681 0.830 1.00 97.69 294 GLU A C 1
ATOM 2229 O O . GLU A 1 294 ? -4.178 -13.673 0.131 1.00 97.69 294 GLU A O 1
ATOM 2234 N N . LYS A 1 295 ? -3.658 -11.562 0.684 1.00 96.88 295 LYS A N 1
ATOM 2235 C CA . LYS A 1 295 ? -2.626 -11.389 -0.352 1.00 96.88 295 LYS A CA 1
ATOM 2236 C C . LYS A 1 295 ? -1.342 -12.163 -0.054 1.00 96.88 295 LYS A C 1
ATOM 2238 O O . LYS A 1 295 ? -0.721 -12.674 -0.980 1.00 96.88 295 LYS A O 1
ATOM 2243 N N . ALA A 1 296 ? -0.950 -12.277 1.213 1.00 96.75 296 ALA A N 1
ATOM 2244 C CA . ALA A 1 296 ? 0.245 -13.011 1.621 1.00 96.75 296 ALA A CA 1
ATOM 2245 C C . ALA A 1 296 ? 0.149 -14.511 1.297 1.00 96.75 296 ALA A C 1
ATOM 2247 O O . ALA A 1 296 ? 1.171 -15.137 1.032 1.00 96.75 296 ALA A O 1
ATOM 2248 N N . ARG A 1 297 ? -1.066 -15.079 1.233 1.00 96.81 297 ARG A N 1
ATOM 2249 C CA . ARG A 1 297 ? -1.291 -16.486 0.843 1.00 96.81 297 ARG A CA 1
ATOM 2250 C C . ARG A 1 297 ? -0.820 -16.815 -0.578 1.00 96.81 297 ARG A C 1
ATOM 2252 O O . ARG A 1 297 ? -0.522 -17.971 -0.851 1.00 96.81 297 ARG A O 1
ATOM 2259 N N . SER A 1 298 ? -0.751 -15.831 -1.476 1.00 94.25 298 SER A N 1
ATOM 2260 C CA . SER A 1 298 ? -0.248 -16.004 -2.848 1.00 94.25 298 SER A CA 1
ATOM 2261 C C . SER A 1 298 ? 1.200 -15.531 -3.023 1.00 94.25 298 SER A C 1
ATOM 2263 O O . SER A 1 298 ? 1.611 -15.198 -4.133 1.00 94.25 298 SER A O 1
ATOM 2265 N N . MET A 1 299 ? 1.950 -15.389 -1.931 1.00 94.31 299 MET A N 1
ATOM 2266 C CA . MET A 1 299 ? 3.303 -14.831 -1.909 1.00 94.31 299 MET A CA 1
ATOM 2267 C C . MET A 1 299 ? 4.263 -15.794 -1.189 1.00 94.31 299 MET A C 1
ATOM 2269 O O . MET A 1 299 ? 3.803 -16.747 -0.558 1.00 94.31 299 MET A O 1
ATOM 2273 N N . PRO A 1 300 ? 5.593 -15.581 -1.271 1.00 95.12 300 PRO A N 1
ATOM 2274 C CA . PRO A 1 300 ? 6.554 -16.392 -0.528 1.00 95.12 300 PRO A CA 1
ATOM 2275 C C . PRO A 1 300 ? 6.232 -16.436 0.979 1.00 95.12 300 PRO A C 1
ATOM 2277 O O . PRO A 1 300 ? 5.736 -15.437 1.504 1.00 95.12 300 PRO A O 1
ATOM 2280 N N . PRO A 1 301 ? 6.563 -17.525 1.704 1.00 96.31 301 PRO A N 1
ATOM 2281 C CA . PRO A 1 301 ? 6.202 -17.704 3.119 1.00 96.31 301 PRO A CA 1
ATOM 2282 C C . PRO A 1 301 ? 6.612 -16.554 4.052 1.00 96.31 301 PRO A C 1
ATOM 2284 O O . PRO A 1 301 ? 5.897 -16.252 5.003 1.00 96.31 301 PRO A O 1
ATOM 2287 N N . ILE A 1 302 ? 7.703 -15.848 3.736 1.00 96.69 302 ILE A N 1
ATOM 2288 C CA . ILE A 1 302 ? 8.137 -14.629 4.442 1.00 96.69 302 ILE A CA 1
ATOM 2289 C C . ILE A 1 302 ? 7.035 -13.550 4.497 1.00 96.69 302 ILE A C 1
ATOM 2291 O O . ILE A 1 302 ? 6.982 -12.763 5.439 1.00 96.69 302 ILE A O 1
ATOM 2295 N N . ALA A 1 303 ? 6.125 -13.498 3.519 1.00 96.69 303 ALA A N 1
ATOM 2296 C CA . ALA A 1 303 ? 4.998 -12.568 3.543 1.00 96.69 303 ALA A CA 1
ATOM 2297 C C . ALA A 1 303 ? 4.031 -12.869 4.696 1.00 96.69 303 ALA A C 1
ATOM 2299 O O . ALA A 1 303 ? 3.512 -11.937 5.307 1.00 96.69 303 ALA A O 1
ATOM 2300 N N . LEU A 1 304 ? 3.803 -14.148 5.010 1.00 97.19 304 LEU A N 1
ATOM 2301 C CA . LEU A 1 304 ? 2.982 -14.549 6.153 1.00 97.19 304 LEU A CA 1
ATOM 2302 C C . LEU A 1 304 ? 3.690 -14.221 7.468 1.00 97.19 304 LEU A C 1
ATOM 2304 O O . LEU A 1 304 ? 3.050 -13.714 8.380 1.00 97.19 304 LEU A O 1
ATOM 2308 N N . GLU A 1 305 ? 5.008 -14.411 7.541 1.00 97.31 305 GLU A N 1
ATOM 2309 C CA . GLU A 1 305 ? 5.797 -14.017 8.714 1.00 97.31 305 GLU A CA 1
ATOM 2310 C C . GLU A 1 305 ? 5.714 -12.508 8.983 1.00 97.31 305 GLU A C 1
ATOM 2312 O O . GLU A 1 305 ? 5.501 -12.082 10.121 1.00 97.31 305 GLU A O 1
ATOM 2317 N N . LEU A 1 306 ? 5.798 -11.694 7.926 1.00 96.88 306 LEU A N 1
ATOM 2318 C CA . LEU A 1 306 ? 5.580 -10.252 8.005 1.00 96.88 306 LEU A CA 1
ATOM 2319 C C . LEU A 1 306 ? 4.182 -9.924 8.553 1.00 96.88 306 LEU A C 1
ATOM 2321 O O . LEU A 1 306 ? 4.066 -9.087 9.445 1.00 96.88 306 LEU A O 1
ATOM 2325 N N . VAL A 1 307 ? 3.130 -10.589 8.066 1.00 97.38 307 VAL A N 1
ATOM 2326 C CA . VAL A 1 307 ? 1.759 -10.409 8.576 1.00 97.38 307 VAL A CA 1
ATOM 2327 C C . VAL A 1 307 ? 1.660 -10.805 10.052 1.00 97.38 307 VAL A C 1
ATOM 2329 O O . VAL A 1 307 ? 1.107 -10.043 10.840 1.00 97.38 307 VAL A O 1
ATOM 2332 N N . SER A 1 308 ? 2.273 -11.915 10.465 1.00 97.00 308 SER A N 1
ATOM 2333 C CA . SER A 1 308 ? 2.278 -12.350 11.867 1.00 97.00 308 SER A CA 1
ATOM 2334 C C . SER A 1 308 ? 3.009 -11.379 12.802 1.00 97.00 308 SER A C 1
ATOM 2336 O O . SER A 1 308 ? 2.641 -11.252 13.971 1.00 97.00 308 SER A O 1
ATOM 2338 N N . GLN A 1 309 ? 4.034 -10.664 12.322 1.00 96.50 309 GLN A N 1
ATOM 2339 C CA . GLN A 1 309 ? 4.649 -9.568 13.086 1.00 96.50 309 GLN A CA 1
ATOM 2340 C C . GLN A 1 309 ? 3.669 -8.405 13.281 1.00 96.50 309 GLN A C 1
ATOM 2342 O O . GLN A 1 309 ? 3.592 -7.839 14.370 1.00 96.50 309 GLN A O 1
ATOM 2347 N N . LEU A 1 310 ? 2.890 -8.068 12.250 1.00 96.12 310 LEU A N 1
ATOM 2348 C CA . LEU A 1 310 ? 1.880 -7.011 12.331 1.00 96.12 310 LEU A CA 1
ATOM 2349 C C . LEU A 1 310 ? 0.708 -7.388 13.246 1.00 96.12 310 LEU A C 1
ATOM 2351 O O . LEU A 1 310 ? 0.203 -6.529 13.963 1.00 96.12 310 LEU A O 1
ATOM 2355 N N . GLU A 1 311 ? 0.299 -8.657 13.261 1.00 96.38 311 GLU A N 1
ATOM 2356 C CA . GLU A 1 311 ? -0.716 -9.176 14.188 1.00 96.38 311 GLU A CA 1
ATOM 2357 C C . GLU A 1 311 ? -0.239 -9.102 15.643 1.00 96.38 311 GLU A C 1
ATOM 2359 O O . GLU A 1 311 ? -0.985 -8.654 16.513 1.00 96.38 311 GLU A O 1
ATOM 2364 N N . ARG A 1 312 ? 1.026 -9.460 15.909 1.00 95.75 312 ARG A N 1
ATOM 2365 C CA . ARG A 1 312 ? 1.639 -9.279 17.236 1.00 95.75 312 ARG A CA 1
ATOM 2366 C C . ARG A 1 312 ? 1.720 -7.813 17.639 1.00 95.75 312 ARG A C 1
ATOM 2368 O O . ARG A 1 312 ? 1.444 -7.491 18.792 1.00 95.75 312 ARG A O 1
ATOM 2375 N N . HIS A 1 313 ? 2.054 -6.931 16.697 1.00 95.00 313 HIS A N 1
ATOM 2376 C CA . HIS A 1 313 ? 2.052 -5.491 16.939 1.00 95.00 313 HIS A CA 1
ATOM 2377 C C . HIS A 1 313 ? 0.648 -4.996 17.293 1.00 95.00 313 HIS A C 1
ATOM 2379 O O . HIS A 1 313 ? 0.480 -4.347 18.319 1.00 95.00 313 HIS A O 1
ATOM 2385 N N . LEU A 1 314 ? -0.380 -5.396 16.537 1.00 94.88 314 LEU A N 1
ATOM 2386 C CA . LEU A 1 314 ? -1.771 -5.075 16.862 1.00 94.88 314 LEU A CA 1
ATOM 2387 C C . LEU A 1 314 ? -2.173 -5.586 18.254 1.00 94.88 314 LEU A C 1
ATOM 2389 O O . LEU A 1 314 ? -2.805 -4.848 19.000 1.00 94.88 314 LEU A O 1
ATOM 2393 N N . ALA A 1 315 ? -1.783 -6.809 18.620 1.00 94.94 315 ALA A N 1
ATOM 2394 C CA . ALA A 1 315 ? -2.065 -7.376 19.940 1.00 94.94 315 ALA A CA 1
ATOM 2395 C C . ALA A 1 315 ? -1.361 -6.632 21.091 1.00 94.94 315 ALA A C 1
ATOM 2397 O O . ALA A 1 315 ? -1.823 -6.697 22.227 1.00 94.94 315 ALA A O 1
ATOM 2398 N N . SER A 1 316 ? -0.253 -5.939 20.808 1.00 94.38 316 SER A N 1
ATOM 2399 C CA . SER A 1 316 ? 0.458 -5.108 21.787 1.00 94.38 316 SER A CA 1
ATOM 2400 C C . SER A 1 316 ? -0.129 -3.704 21.948 1.00 94.38 316 SER A C 1
ATOM 2402 O O . SER A 1 316 ? 0.174 -3.028 22.930 1.00 94.38 316 SER A O 1
ATOM 2404 N N . LEU A 1 317 ? -0.946 -3.251 20.993 1.00 93.56 317 LEU A N 1
ATOM 2405 C CA . LEU A 1 317 ? -1.601 -1.953 21.074 1.00 93.56 317 LEU A CA 1
ATOM 2406 C C . LEU A 1 317 ? -2.812 -2.051 22.002 1.00 93.56 317 LEU A C 1
ATOM 2408 O O . LEU A 1 317 ? -3.688 -2.900 21.821 1.00 93.56 317 LEU A O 1
ATOM 2412 N N . ASP A 1 318 ? -2.895 -1.134 22.964 1.00 90.81 318 ASP A N 1
ATOM 2413 C CA . ASP A 1 318 ? -4.080 -1.009 23.804 1.00 90.81 318 ASP A CA 1
ATOM 2414 C C . ASP A 1 318 ? -5.305 -0.755 22.920 1.00 90.81 318 ASP A C 1
ATOM 2416 O O . ASP A 1 318 ? -5.322 0.159 22.089 1.00 90.81 318 ASP A O 1
ATOM 2420 N N . SER A 1 319 ? -6.359 -1.547 23.127 1.00 80.75 319 SER A N 1
ATOM 2421 C CA . SER A 1 319 ? -7.666 -1.368 22.481 1.00 80.75 319 SER A CA 1
ATOM 2422 C C . SER A 1 319 ? -8.389 -0.144 23.061 1.00 80.75 319 SER A C 1
ATOM 2424 O O . SER A 1 319 ? -9.471 -0.244 23.639 1.00 80.75 319 SER A O 1
ATOM 2426 N N . ALA A 1 320 ? -7.767 1.030 22.971 1.00 72.56 320 ALA A N 1
ATOM 2427 C CA . ALA A 1 320 ? -8.369 2.287 23.371 1.00 72.56 320 ALA A CA 1
ATOM 2428 C C . ALA A 1 320 ? -9.585 2.562 22.476 1.00 72.56 320 ALA A C 1
ATOM 2430 O O . ALA A 1 320 ? -9.490 2.425 21.258 1.00 72.56 320 ALA A O 1
ATOM 2431 N N . THR A 1 321 ? -10.711 2.929 23.105 1.00 78.19 321 THR A N 1
ATOM 2432 C CA . THR A 1 321 ? -12.000 3.346 22.512 1.00 78.19 321 TH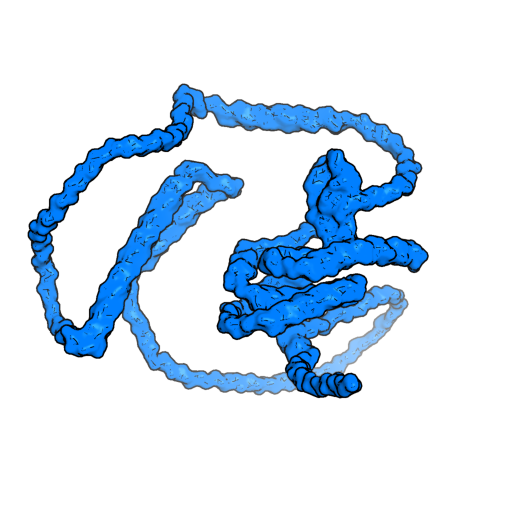R A CA 1
ATOM 2433 C C . THR A 1 321 ? -11.990 3.430 20.985 1.00 78.19 321 THR A C 1
ATOM 2435 O O . THR A 1 321 ? -11.590 4.447 20.416 1.00 78.19 321 THR A O 1
ATOM 2438 N N . GLY A 1 322 ? -12.422 2.340 20.343 1.00 81.50 322 GLY A N 1
ATOM 2439 C CA . GLY A 1 322 ? -12.431 2.209 18.891 1.00 81.50 322 GLY A CA 1
ATOM 2440 C C . GLY A 1 322 ? -13.225 3.326 18.221 1.00 81.50 322 GLY A C 1
ATOM 2441 O O . GLY A 1 322 ? -14.298 3.735 18.686 1.00 81.50 322 GLY A O 1
ATOM 2442 N N . THR A 1 323 ? -12.702 3.820 17.105 1.00 89.88 323 THR A N 1
ATOM 2443 C CA . THR A 1 323 ? -13.389 4.836 16.311 1.00 89.88 323 THR A CA 1
ATOM 2444 C C . THR A 1 323 ? -14.642 4.216 15.691 1.00 89.88 323 THR A C 1
ATOM 2446 O O . THR A 1 323 ? -14.563 3.250 14.934 1.00 89.88 323 THR A O 1
ATOM 2449 N N . VAL A 1 324 ? -15.827 4.771 15.960 1.00 93.31 324 VAL A N 1
ATOM 2450 C CA . VAL A 1 324 ? -17.069 4.274 15.344 1.00 93.31 324 VAL A CA 1
ATOM 2451 C C . VAL A 1 324 ? -17.122 4.710 13.878 1.00 93.31 324 VAL A C 1
ATOM 2453 O O . VAL A 1 324 ? -17.372 5.874 13.559 1.00 93.31 324 VAL A O 1
ATOM 2456 N N . ILE A 1 325 ? -16.909 3.767 12.959 1.00 94.50 325 ILE A N 1
ATOM 2457 C CA . ILE A 1 325 ? -16.980 4.004 11.512 1.00 94.50 325 ILE A CA 1
ATOM 2458 C C . ILE A 1 325 ? -18.289 3.428 10.970 1.00 94.50 325 ILE A C 1
ATOM 2460 O O . ILE A 1 325 ? -18.639 2.278 11.215 1.00 94.50 325 ILE A O 1
ATOM 2464 N N . SER A 1 326 ? -19.011 4.200 10.154 1.00 95.88 326 SER A N 1
ATOM 2465 C CA . SER A 1 326 ? -20.209 3.692 9.477 1.00 95.88 326 SER A CA 1
ATOM 2466 C C . SER A 1 326 ? -19.868 2.537 8.518 1.00 95.88 326 SER A C 1
ATOM 2468 O O . SER A 1 326 ? -19.025 2.715 7.630 1.00 95.88 326 SER A O 1
ATOM 2470 N N . ASN A 1 327 ? -20.602 1.422 8.593 1.00 95.38 327 ASN A N 1
ATOM 2471 C CA . ASN A 1 327 ? -20.413 0.244 7.728 1.00 95.38 327 ASN A CA 1
ATOM 2472 C C . ASN A 1 327 ? -20.377 0.572 6.225 1.00 95.38 327 ASN A C 1
ATOM 2474 O O . ASN A 1 327 ? -19.542 0.051 5.490 1.00 95.38 327 ASN A O 1
ATOM 2478 N N . ALA A 1 328 ? -21.217 1.499 5.755 1.00 95.69 328 ALA A N 1
ATOM 2479 C CA . ALA A 1 328 ? -21.249 1.889 4.343 1.00 95.69 328 ALA A CA 1
ATOM 2480 C C . ALA A 1 328 ? -19.914 2.476 3.837 1.00 95.69 328 ALA A C 1
ATOM 2482 O O . ALA A 1 328 ? -19.547 2.282 2.677 1.00 95.69 328 ALA A O 1
ATOM 2483 N N . ARG A 1 329 ? -19.172 3.190 4.696 1.00 95.62 329 ARG A N 1
ATOM 2484 C CA . ARG A 1 329 ? -17.839 3.721 4.360 1.00 95.62 329 ARG A CA 1
ATOM 2485 C C . ARG A 1 329 ? -16.791 2.611 4.339 1.00 95.62 329 ARG A C 1
ATOM 2487 O O . ARG A 1 329 ? -15.960 2.602 3.433 1.00 95.62 329 ARG A O 1
ATOM 2494 N N . LEU A 1 330 ? -16.880 1.664 5.276 1.00 95.38 330 LEU A N 1
ATOM 2495 C CA . LEU A 1 330 ? -15.984 0.508 5.341 1.00 95.38 330 LEU A CA 1
ATOM 2496 C C . LEU A 1 330 ? -16.098 -0.371 4.097 1.00 95.38 330 LEU A C 1
ATOM 2498 O O . LEU A 1 330 ? -15.078 -0.692 3.503 1.00 95.38 330 LEU A O 1
ATOM 2502 N N . VAL A 1 331 ? -17.312 -0.670 3.627 1.00 96.38 331 VAL A N 1
ATOM 2503 C CA . VAL A 1 331 ? -17.520 -1.487 2.414 1.00 96.38 331 VAL A CA 1
ATOM 2504 C C . VAL A 1 331 ? -16.904 -0.835 1.169 1.00 96.38 331 VAL A C 1
ATOM 2506 O O . VAL A 1 331 ? -16.281 -1.506 0.347 1.00 96.38 331 VAL A O 1
ATOM 2509 N N . LYS A 1 332 ? -17.030 0.491 1.023 1.00 96.38 332 LYS A N 1
ATOM 2510 C CA . LYS A 1 332 ? -16.411 1.213 -0.101 1.00 96.38 332 LYS A CA 1
ATOM 2511 C C . LYS A 1 332 ? -14.887 1.185 -0.030 1.00 96.38 332 LYS A C 1
ATOM 2513 O O . 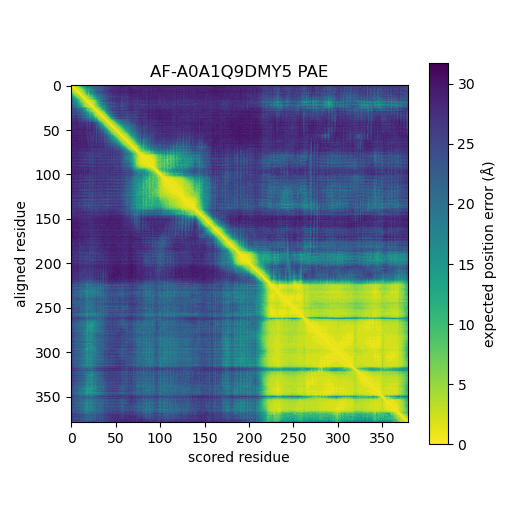LYS A 1 332 ? -14.237 1.042 -1.061 1.00 96.38 332 LYS A O 1
ATOM 2518 N N . LEU A 1 333 ? -14.324 1.349 1.166 1.00 97.44 333 LEU A N 1
ATOM 2519 C CA . LEU A 1 333 ? -12.880 1.299 1.382 1.00 97.44 333 LEU A CA 1
ATOM 2520 C C . LEU A 1 333 ? -12.330 -0.113 1.139 1.00 97.44 333 LEU A C 1
ATOM 2522 O O . LEU A 1 333 ? -11.376 -0.262 0.380 1.00 97.44 333 LEU A O 1
ATOM 2526 N N . ALA A 1 334 ? -12.998 -1.135 1.677 1.00 96.81 334 ALA A N 1
ATOM 2527 C CA . ALA A 1 334 ? -12.709 -2.552 1.467 1.00 96.81 334 ALA A CA 1
ATOM 2528 C C . ALA A 1 334 ? -12.546 -2.901 -0.017 1.00 96.81 334 ALA A C 1
ATOM 2530 O O . ALA A 1 334 ? -11.548 -3.492 -0.425 1.00 96.81 334 ALA A O 1
ATOM 2531 N N . HIS A 1 335 ? -13.486 -2.450 -0.854 1.00 97.00 335 HIS A N 1
ATOM 2532 C CA . HIS A 1 335 ? -13.440 -2.704 -2.292 1.00 97.00 335 HIS A CA 1
ATOM 2533 C C . HIS A 1 335 ? -12.203 -2.102 -2.980 1.00 97.00 335 HIS A C 1
ATOM 2535 O O . HIS A 1 335 ? -11.698 -2.658 -3.957 1.00 97.00 335 HIS A O 1
ATOM 2541 N N . VAL A 1 336 ? -11.714 -0.956 -2.494 1.00 97.31 336 VAL A N 1
ATOM 2542 C CA . VAL A 1 336 ? -10.494 -0.328 -3.019 1.00 97.31 336 VAL A CA 1
ATOM 2543 C C . VAL A 1 336 ? -9.255 -1.075 -2.527 1.00 97.31 336 VAL A C 1
ATOM 2545 O O . VAL A 1 336 ? -8.393 -1.393 -3.345 1.00 97.31 336 VAL A O 1
ATOM 2548 N N . LEU A 1 337 ? -9.194 -1.413 -1.233 1.00 97.38 337 LEU A N 1
ATOM 2549 C CA . LEU A 1 337 ? -8.078 -2.147 -0.622 1.00 97.38 337 LEU A CA 1
ATOM 2550 C C . LEU A 1 337 ? -7.861 -3.518 -1.273 1.00 97.38 337 LEU A C 1
ATOM 2552 O O . LEU A 1 337 ? -6.727 -3.875 -1.591 1.00 97.38 337 LEU A O 1
ATOM 2556 N N . GLN A 1 338 ? -8.941 -4.242 -1.572 1.00 96.56 338 GLN A N 1
ATOM 2557 C CA . GLN A 1 338 ? -8.869 -5.547 -2.233 1.00 96.56 338 GLN A CA 1
ATOM 2558 C C . GLN A 1 338 ? -8.154 -5.477 -3.594 1.00 96.56 338 GLN A C 1
ATOM 2560 O O . GLN A 1 338 ? -7.403 -6.385 -3.955 1.00 96.56 338 GLN A O 1
ATOM 2565 N N . LYS A 1 339 ? -8.329 -4.375 -4.334 1.00 95.44 339 LYS A N 1
ATOM 2566 C CA . LYS A 1 339 ? -7.717 -4.161 -5.656 1.00 95.44 339 LYS A CA 1
ATOM 2567 C C . LYS A 1 339 ? -6.299 -3.585 -5.602 1.00 95.44 339 LYS A C 1
ATOM 2569 O O . LYS A 1 339 ? -5.640 -3.512 -6.636 1.00 95.44 339 LYS A O 1
ATOM 2574 N N . MET A 1 340 ? -5.834 -3.124 -4.443 1.00 95.62 340 MET A N 1
ATOM 2575 C CA . MET A 1 340 ? -4.470 -2.612 -4.281 1.00 95.62 340 MET A CA 1
ATOM 2576 C C . MET A 1 340 ? -3.468 -3.773 -4.212 1.00 95.62 340 MET A C 1
ATOM 2578 O O . MET A 1 340 ? -3.811 -4.872 -3.783 1.00 95.62 340 MET A O 1
ATOM 2582 N N . SER A 1 341 ? -2.222 -3.554 -4.636 1.00 95.38 341 SER A N 1
ATOM 2583 C CA . SER A 1 341 ? -1.156 -4.543 -4.436 1.00 95.38 341 SER A CA 1
ATOM 2584 C C . SER A 1 341 ? -0.751 -4.630 -2.962 1.00 95.38 341 SER A C 1
ATOM 2586 O O . SER A 1 341 ? -1.019 -3.704 -2.188 1.00 95.38 341 SER A O 1
ATOM 2588 N N . PHE A 1 342 ? -0.090 -5.723 -2.574 1.00 96.44 342 PHE A N 1
ATOM 2589 C CA . PHE A 1 342 ? 0.342 -5.955 -1.190 1.00 96.44 342 PHE A CA 1
ATOM 2590 C C . PHE A 1 342 ? 1.124 -4.763 -0.617 1.00 96.44 342 PHE A C 1
ATOM 2592 O O . PHE A 1 342 ? 0.739 -4.201 0.409 1.00 96.44 342 PHE A O 1
ATOM 2599 N N . ILE A 1 343 ? 2.151 -4.287 -1.334 1.00 95.38 343 ILE A N 1
ATOM 2600 C CA . ILE A 1 343 ? 2.969 -3.152 -0.877 1.00 95.38 343 ILE A CA 1
ATOM 2601 C C . ILE A 1 343 ? 2.158 -1.869 -0.720 1.00 95.38 343 ILE A C 1
ATOM 2603 O O . ILE A 1 343 ? 2.434 -1.051 0.151 1.00 95.38 343 ILE A O 1
ATOM 2607 N N . ARG A 1 344 ? 1.133 -1.674 -1.553 1.00 95.19 344 ARG A N 1
ATOM 2608 C CA . ARG A 1 344 ? 0.305 -0.470 -1.504 1.00 95.19 344 ARG A CA 1
ATOM 2609 C C . ARG A 1 344 ? -0.590 -0.460 -0.281 1.00 95.19 344 ARG A C 1
ATOM 2611 O O . ARG A 1 344 ? -0.751 0.613 0.284 1.00 95.19 344 ARG A O 1
ATOM 2618 N N . VAL A 1 345 ? -1.140 -1.611 0.102 1.00 96.88 345 VAL A N 1
ATOM 2619 C CA . VAL A 1 345 ? -1.893 -1.765 1.354 1.00 96.88 345 VAL A CA 1
ATOM 2620 C C . VAL A 1 345 ? -0.956 -1.550 2.544 1.00 96.88 345 VAL A C 1
ATOM 2622 O O . VAL A 1 345 ? -1.274 -0.754 3.422 1.00 96.88 345 VAL A O 1
ATOM 2625 N N . LEU A 1 346 ? 0.239 -2.149 2.516 1.00 96.06 346 LEU A N 1
ATOM 2626 C CA . LEU A 1 346 ? 1.251 -1.994 3.566 1.00 96.06 346 LEU A CA 1
ATOM 2627 C C . LEU A 1 346 ? 1.688 -0.526 3.751 1.00 96.06 346 LEU A C 1
ATOM 2629 O O . LEU A 1 346 ? 1.797 -0.038 4.871 1.00 96.06 346 LEU A O 1
ATOM 2633 N N . CYS A 1 347 ? 1.863 0.230 2.662 1.00 94.62 347 CYS A N 1
ATOM 2634 C CA . CYS A 1 347 ? 2.208 1.657 2.712 1.00 94.62 347 CYS A CA 1
ATOM 2635 C C . CYS A 1 347 ? 1.090 2.575 3.246 1.00 94.62 347 CYS A C 1
ATOM 2637 O O . CYS A 1 347 ? 1.327 3.776 3.377 1.00 94.62 347 CYS A O 1
ATOM 2639 N N . LEU A 1 348 ? -0.122 2.068 3.503 1.00 96.00 348 LEU A N 1
ATOM 2640 C CA . LEU A 1 348 ? -1.176 2.844 4.172 1.00 96.00 348 LEU A CA 1
ATOM 2641 C C . LEU A 1 348 ? -1.013 2.870 5.691 1.00 96.00 348 LEU A C 1
ATOM 2643 O O . LEU A 1 348 ? -1.688 3.658 6.352 1.00 96.00 348 LEU A O 1
ATOM 2647 N N . MET A 1 349 ? -0.144 2.021 6.234 1.00 93.94 349 MET A N 1
ATOM 2648 C CA . MET A 1 349 ? 0.103 1.955 7.663 1.00 93.94 349 MET A CA 1
ATOM 2649 C C . MET A 1 349 ? 0.827 3.210 8.178 1.00 93.94 349 MET A C 1
ATOM 2651 O O . MET A 1 349 ? 1.660 3.776 7.459 1.00 93.94 349 MET A O 1
ATOM 2655 N N . PRO A 1 350 ? 0.559 3.635 9.426 1.00 85.44 350 PRO A N 1
ATOM 2656 C CA . PRO A 1 350 ? 1.325 4.685 10.090 1.00 85.44 350 PRO A CA 1
ATOM 2657 C C . PRO A 1 350 ? 2.827 4.356 10.126 1.00 85.44 350 PRO A C 1
ATOM 2659 O O . PRO A 1 350 ? 3.245 3.202 10.166 1.00 85.44 350 PRO A O 1
ATOM 2662 N N . THR A 1 351 ? 3.661 5.391 10.058 1.00 68.31 351 THR A N 1
ATOM 2663 C CA . THR A 1 351 ? 5.062 5.336 9.600 1.00 68.31 351 THR A CA 1
ATOM 2664 C C . THR A 1 351 ? 6.080 4.718 10.565 1.00 68.31 351 THR A C 1
ATOM 2666 O O . THR A 1 351 ? 7.278 4.757 10.276 1.00 68.31 351 THR A O 1
ATOM 2669 N N . VAL A 1 352 ? 5.665 4.154 11.699 1.00 82.06 352 VAL A N 1
ATOM 2670 C CA . VAL A 1 352 ? 6.604 3.600 12.686 1.00 82.06 352 VAL A CA 1
ATOM 2671 C C . VAL A 1 352 ? 6.733 2.096 12.484 1.00 82.06 352 VAL A C 1
ATOM 2673 O O . VAL A 1 352 ? 6.145 1.289 13.188 1.00 82.06 352 VAL A O 1
ATOM 2676 N N . TRP A 1 353 ? 7.498 1.709 11.467 1.00 88.62 353 TRP A N 1
ATOM 2677 C CA . TRP A 1 353 ? 7.825 0.300 11.262 1.00 88.62 353 TRP A CA 1
ATOM 2678 C C . TRP A 1 353 ? 9.002 -0.084 12.150 1.00 88.62 353 TRP A C 1
ATOM 2680 O O . TRP A 1 353 ? 10.038 0.600 12.121 1.00 88.62 353 TRP A O 1
ATOM 2690 N N . SER A 1 354 ? 8.871 -1.197 12.876 1.00 91.81 354 SER A N 1
ATOM 2691 C CA . SER A 1 354 ? 10.003 -1.804 13.573 1.00 91.81 354 SER A CA 1
ATOM 2692 C C . SER A 1 354 ? 11.114 -2.150 12.575 1.00 91.81 354 SER A C 1
ATOM 2694 O O . SER A 1 354 ? 10.892 -2.315 11.368 1.00 91.81 354 SER A O 1
ATOM 2696 N N . THR A 1 355 ? 12.349 -2.217 13.065 1.00 93.88 355 THR A N 1
ATOM 2697 C CA . THR A 1 355 ? 13.500 -2.647 12.260 1.00 93.88 355 THR A CA 1
ATOM 2698 C C . THR A 1 355 ? 13.277 -4.045 11.685 1.00 93.88 355 THR A C 1
ATOM 2700 O O . THR A 1 355 ? 13.589 -4.270 10.522 1.00 93.88 355 THR A O 1
ATOM 2703 N N . GLU A 1 356 ? 12.644 -4.935 12.447 1.00 94.06 356 GLU A N 1
ATOM 2704 C CA . GLU A 1 356 ? 12.274 -6.295 12.036 1.00 94.06 356 GLU A CA 1
ATOM 2705 C C . GLU A 1 356 ? 11.342 -6.295 10.819 1.00 94.06 356 GLU A C 1
ATOM 2707 O O . GLU A 1 356 ? 11.623 -6.964 9.828 1.00 94.06 356 GLU A O 1
ATOM 2712 N N . VAL A 1 357 ? 10.280 -5.480 10.841 1.00 94.12 357 VAL A N 1
ATOM 2713 C CA . VAL A 1 357 ? 9.335 -5.338 9.717 1.00 94.12 357 VAL A CA 1
ATOM 2714 C C . VAL A 1 357 ? 10.047 -4.839 8.456 1.00 94.12 357 VAL A C 1
ATOM 2716 O O . VAL A 1 357 ? 9.778 -5.319 7.353 1.00 94.12 357 VAL A O 1
ATOM 2719 N N . LYS A 1 358 ? 10.990 -3.899 8.598 1.00 93.81 358 LYS A N 1
ATOM 2720 C CA . LYS A 1 358 ? 11.790 -3.392 7.469 1.00 93.81 358 LYS A CA 1
ATOM 2721 C C . LYS A 1 358 ? 12.711 -4.470 6.896 1.00 93.81 358 LYS A C 1
ATOM 2723 O O . LYS A 1 358 ? 12.793 -4.593 5.673 1.00 93.81 358 LYS A O 1
ATOM 2728 N N . THR A 1 359 ? 13.372 -5.243 7.757 1.00 95.69 359 THR A N 1
ATOM 2729 C CA . THR A 1 359 ? 14.244 -6.355 7.353 1.00 95.69 359 THR A CA 1
ATOM 2730 C C . THR A 1 359 ? 13.449 -7.430 6.618 1.00 95.69 359 THR A C 1
ATOM 2732 O O . THR A 1 359 ? 13.813 -7.783 5.496 1.00 95.69 359 THR A O 1
ATOM 2735 N N . LEU A 1 360 ? 12.307 -7.851 7.170 1.00 95.75 360 LEU A N 1
ATOM 2736 C CA . LEU A 1 360 ? 11.416 -8.824 6.535 1.00 95.75 360 LEU A CA 1
ATOM 2737 C C . LEU A 1 360 ? 10.887 -8.328 5.191 1.00 95.75 360 LEU A C 1
ATOM 2739 O O . LEU A 1 360 ? 10.826 -9.097 4.237 1.00 95.75 360 LEU A O 1
ATOM 2743 N N . LEU A 1 361 ? 10.551 -7.041 5.059 1.00 94.25 361 LEU A N 1
ATOM 2744 C CA . LEU A 1 361 ? 10.136 -6.506 3.763 1.00 94.25 361 LEU A CA 1
ATOM 2745 C C . LEU A 1 361 ? 11.277 -6.529 2.732 1.00 94.25 361 LEU A C 1
ATOM 2747 O O . LEU A 1 361 ? 11.039 -6.809 1.554 1.00 94.25 361 LEU A O 1
ATOM 2751 N N . ALA A 1 362 ? 12.509 -6.227 3.146 1.00 91.75 362 ALA A N 1
ATOM 2752 C CA . ALA A 1 362 ? 13.672 -6.302 2.265 1.00 91.75 362 ALA A CA 1
ATOM 2753 C C . ALA A 1 362 ? 13.964 -7.750 1.835 1.00 91.75 362 ALA A C 1
ATOM 2755 O O . ALA A 1 362 ? 14.260 -8.004 0.667 1.00 91.75 362 ALA A O 1
ATOM 2756 N N . GLU A 1 363 ? 13.838 -8.710 2.749 1.00 94.19 363 GLU A N 1
ATOM 2757 C CA . GLU A 1 363 ? 13.932 -10.142 2.449 1.00 94.19 363 GLU A CA 1
ATOM 2758 C C . GLU A 1 363 ? 12.812 -10.612 1.526 1.00 94.19 363 GLU A C 1
ATOM 2760 O O . GLU A 1 363 ? 13.087 -11.279 0.531 1.00 94.19 363 GLU A O 1
ATOM 2765 N N . LEU A 1 364 ? 11.577 -10.180 1.776 1.00 94.81 364 LEU A N 1
ATOM 2766 C CA . LEU A 1 364 ? 10.423 -10.497 0.945 1.00 94.81 364 LEU A CA 1
ATOM 2767 C C . LEU A 1 364 ? 10.620 -10.027 -0.501 1.00 94.81 364 LEU A C 1
ATOM 2769 O O . LEU A 1 364 ? 10.344 -10.771 -1.442 1.00 94.81 364 LEU A O 1
ATOM 2773 N N . ARG A 1 365 ? 11.138 -8.806 -0.690 1.00 92.00 365 ARG A N 1
ATOM 2774 C CA . ARG A 1 365 ? 11.463 -8.270 -2.022 1.00 92.00 365 ARG A CA 1
ATOM 2775 C C . ARG A 1 365 ? 12.534 -9.088 -2.737 1.00 92.00 365 ARG A C 1
ATOM 2777 O O . ARG A 1 365 ? 12.419 -9.281 -3.942 1.00 92.00 365 ARG A O 1
ATOM 2784 N N . ARG A 1 366 ? 13.543 -9.578 -2.008 1.00 89.81 366 ARG A N 1
ATOM 2785 C CA . ARG A 1 366 ? 14.590 -10.450 -2.565 1.00 89.81 366 ARG A CA 1
ATOM 2786 C C . ARG A 1 366 ? 14.037 -11.824 -2.946 1.00 89.81 366 ARG A C 1
ATOM 2788 O O . ARG A 1 366 ? 14.294 -12.292 -4.048 1.00 89.81 366 ARG A O 1
ATOM 2795 N N . ALA A 1 367 ? 13.232 -12.432 -2.075 1.00 91.19 367 ALA A N 1
ATOM 2796 C CA . ALA A 1 367 ? 12.650 -13.754 -2.297 1.00 91.19 367 ALA A CA 1
ATOM 2797 C C . ALA A 1 367 ? 11.703 -13.800 -3.508 1.00 91.19 367 ALA A C 1
ATOM 2799 O O . ALA A 1 367 ? 11.615 -14.821 -4.184 1.00 91.19 367 ALA A O 1
ATOM 2800 N N . TYR A 1 368 ? 11.006 -12.698 -3.799 1.00 87.19 368 TYR A N 1
ATOM 2801 C CA . TYR A 1 368 ? 10.055 -12.638 -4.910 1.00 87.19 368 TYR A CA 1
ATOM 2802 C C . TYR A 1 368 ? 10.724 -12.744 -6.290 1.00 87.19 368 TYR A C 1
ATOM 2804 O O . TYR A 1 368 ? 10.112 -13.259 -7.216 1.00 87.19 368 TYR A O 1
ATOM 2812 N N . ILE A 1 369 ? 11.977 -12.300 -6.427 1.00 79.75 369 ILE A N 1
ATOM 2813 C CA . ILE A 1 369 ? 12.726 -12.367 -7.695 1.00 79.75 369 ILE A CA 1
ATOM 2814 C C . ILE A 1 369 ? 13.003 -13.826 -8.063 1.00 79.75 369 ILE A C 1
ATOM 2816 O O . ILE A 1 369 ? 12.743 -14.243 -9.184 1.00 79.75 369 ILE A O 1
ATOM 2820 N N . CYS A 1 370 ? 13.455 -14.621 -7.089 1.00 69.69 370 CYS A N 1
ATOM 2821 C CA . CYS A 1 370 ? 13.817 -16.019 -7.314 1.00 69.69 370 CYS A CA 1
ATOM 2822 C C . CYS A 1 370 ? 12.621 -16.902 -7.699 1.00 69.69 370 CYS A C 1
ATOM 2824 O O . CYS A 1 370 ? 12.806 -17.955 -8.302 1.00 69.69 370 CYS A O 1
ATOM 2826 N N . ALA A 1 371 ? 11.404 -16.511 -7.313 1.00 71.81 371 ALA A N 1
ATOM 2827 C CA . ALA A 1 371 ? 10.207 -17.302 -7.572 1.00 71.81 371 ALA A CA 1
ATOM 2828 C C . ALA A 1 371 ? 9.725 -17.184 -9.028 1.00 71.81 371 ALA A C 1
ATOM 2830 O O . ALA A 1 371 ? 9.228 -18.166 -9.574 1.00 71.81 371 ALA A O 1
ATOM 2831 N N . ASP A 1 372 ? 9.885 -16.018 -9.663 1.00 65.38 372 ASP A N 1
ATOM 2832 C CA . ASP A 1 372 ? 9.427 -15.807 -11.044 1.00 65.38 372 ASP A CA 1
ATOM 2833 C C . ASP A 1 372 ? 10.320 -16.525 -12.065 1.00 65.38 372 ASP A C 1
ATOM 2835 O O . ASP A 1 372 ? 9.805 -17.074 -13.041 1.00 65.38 372 ASP A O 1
ATOM 2839 N N . ASP A 1 373 ? 11.628 -16.621 -11.804 1.00 65.00 373 ASP A N 1
ATOM 2840 C CA . ASP A 1 373 ? 12.550 -17.369 -12.670 1.00 65.00 373 ASP A CA 1
ATOM 2841 C C . ASP A 1 373 ? 12.174 -18.864 -12.741 1.00 65.00 373 ASP A C 1
ATOM 2843 O O . ASP A 1 373 ? 12.248 -19.473 -13.807 1.00 65.00 373 ASP A O 1
ATOM 2847 N N . GLN A 1 374 ? 11.659 -19.441 -11.647 1.00 59.44 374 GLN A N 1
ATOM 2848 C CA . GLN A 1 374 ? 11.189 -20.835 -11.623 1.00 59.44 374 GLN A CA 1
ATOM 2849 C C . GLN A 1 374 ? 9.851 -21.042 -12.351 1.00 59.44 374 GLN A C 1
ATOM 2851 O O . GLN A 1 374 ? 9.570 -22.140 -12.832 1.00 59.44 374 GLN A O 1
ATOM 2856 N N . ILE A 1 375 ? 9.006 -20.009 -12.449 1.00 58.44 375 ILE A N 1
ATOM 2857 C CA . ILE A 1 375 ? 7.707 -20.103 -13.137 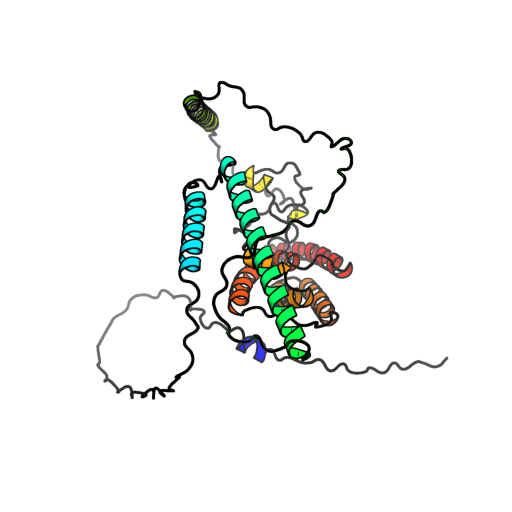1.00 58.44 375 ILE A CA 1
ATOM 2858 C C . ILE A 1 375 ? 7.888 -20.096 -14.660 1.00 58.44 375 ILE A C 1
ATOM 2860 O O . ILE A 1 375 ? 7.080 -20.701 -15.370 1.00 58.44 375 ILE A O 1
ATOM 2864 N N . VAL A 1 376 ? 8.933 -19.437 -15.167 1.00 57.78 376 VAL A N 1
ATOM 2865 C CA . VAL A 1 376 ? 9.253 -19.431 -16.604 1.00 57.78 376 VAL A CA 1
ATOM 2866 C C . VAL A 1 376 ? 9.792 -20.788 -17.064 1.00 57.78 376 VAL A C 1
ATOM 2868 O O . VAL A 1 376 ? 9.538 -21.171 -18.197 1.00 57.78 376 VAL A O 1
ATOM 2871 N N . GLU A 1 377 ? 10.461 -21.549 -16.196 1.00 56.25 377 GLU A N 1
ATOM 2872 C CA . GLU A 1 377 ? 11.047 -22.851 -16.556 1.00 56.25 377 GLU A CA 1
ATOM 2873 C C . GLU A 1 377 ? 10.022 -24.007 -16.600 1.00 56.25 377 GLU A C 1
ATOM 2875 O O . GLU A 1 377 ? 10.292 -25.063 -17.168 1.00 56.25 377 GLU A O 1
ATOM 2880 N N . LEU A 1 378 ? 8.828 -23.815 -16.024 1.00 50.88 378 LEU A N 1
ATOM 2881 C CA . LEU A 1 378 ? 7.753 -24.820 -15.959 1.00 50.88 378 LEU A CA 1
ATOM 2882 C C . LEU A 1 378 ? 6.632 -24.620 -16.998 1.00 50.88 378 LEU A C 1
ATOM 2884 O O . LEU A 1 378 ? 5.646 -25.364 -16.980 1.00 50.88 378 LEU A O 1
ATOM 2888 N N . LYS A 1 379 ? 6.752 -23.625 -17.880 1.00 44.16 379 LYS A N 1
ATOM 2889 C CA . LYS A 1 379 ? 5.838 -23.382 -19.008 1.00 44.16 379 LYS A CA 1
ATOM 2890 C C . LYS A 1 379 ? 6.561 -23.599 -20.323 1.00 44.16 379 LYS A C 1
ATOM 2892 O O . LYS A 1 379 ? 5.904 -24.149 -21.234 1.00 44.16 379 LYS A O 1
#

InterPro domains:
  IPR000571 Zinc finger, CCCH-type [PS50103] (238-261)

Radius of gyration: 35.39 Å; Cα contacts (8 Å, |Δi|>4): 163; chains: 1; bounding box: 76×87×85 Å

Secondary structure (DSSP, 8-state):
-----------------HHHHHHHTTPPP--PPP-----------------------------------------HHHHHHHHHHHHHHHHHHHT-TTS---GGGHHHHHHHHHHHHHHHHHHHHHHHHHHHHHHHHHTT-S--------------PPP-----PPP--------PPPPPPTT-SS-HHHHHHHHHHHHHHHGGG--------------------TTTTTTTTT---B-HHHHHHS--TTGGG-SSB-S---S-PPPP-HHHHHHHHHS-HHHHHHHHHHHHHHHHTTS-THHHHHHHHHHHHHHHS---S-----HHHHHHHHHHHHHS-HHHHHTTS-S---HHHHHHHHHHHHHHHHHHHHHHHT-

Solvent-accessible surface area (backbone atoms only — not comparable to full-atom values): 25009 Å² total; per-residue (Å²): 137,84,83,83,83,81,80,84,80,81,79,83,74,84,79,77,58,75,66,62,54,50,71,73,58,70,77,82,85,79,86,76,79,83,82,76,88,76,80,92,78,82,88,85,83,89,80,92,79,85,90,78,85,83,81,83,82,84,80,82,80,79,85,74,87,80,86,82,81,83,76,76,88,68,64,69,68,55,60,52,52,53,48,53,51,52,52,54,55,48,56,68,52,67,77,37,88,81,78,58,77,56,75,84,51,52,66,57,54,48,52,55,51,52,55,49,52,51,53,53,51,50,53,52,48,53,52,47,53,51,50,50,53,52,50,40,42,73,71,68,77,43,79,81,82,72,93,70,80,92,80,82,86,82,84,84,78,85,79,88,76,88,76,80,78,76,83,88,76,82,79,79,83,74,85,73,76,82,79,76,72,91,78,81,87,81,56,73,68,57,53,56,54,57,47,51,57,51,55,59,61,64,59,67,75,73,67,81,77,83,72,79,85,70,90,68,86,63,83,69,72,80,76,82,19,72,3,36,41,19,62,86,44,52,32,44,63,69,30,64,48,36,73,74,67,73,50,51,94,57,59,58,76,25,66,36,11,80,64,88,71,99,61,84,74,68,72,78,52,75,65,55,52,51,50,63,68,71,44,56,71,54,59,47,44,68,65,45,44,66,58,47,54,62,51,22,73,80,45,64,71,57,41,46,53,48,47,54,51,52,50,53,50,45,72,70,44,79,88,63,85,75,81,91,70,61,64,75,59,50,57,57,48,49,61,48,57,69,67,38,41,56,47,60,57,59,69,69,52,79,88,81,70,54,71,66,58,54,49,44,51,55,49,40,34,57,56,45,51,65,52,54,62,57,57,64,77,76,109